Protein AF-0000000076752011 (afdb_homodimer)

InterPro domains:
  IPR000683 Gfo/Idh/MocA-like oxidoreductase, N-terminal [PF01408] (5-122)
  IPR036291 NAD(P)-binding domain superfamily [SSF51735] (3-158)
  IPR051317 Gfo/Idh/MocA family oxidoreductases [PTHR43708] (3-335)
  IPR055170 GFO/IDH/MocA-like oxidoreductase domain [PF22725] (132-243)

Organism: NCBI:txid927661

Nearest PDB structures (foldseek):
  3gfg-assembly5_J  TM=9.304E-01  e=2.315E-35  Bacillus subtilis subsp. subtilis str. 168
  3f4l-assembly3_D  TM=8.894E-01  e=3.831E-30  Escherichia coli K-12
  3rc1-assembly1_A  TM=8.645E-01  e=1.590E-24  Actinomadura kijaniata
  3rc7-assembly1_A  TM=8.475E-01  e=2.032E-24  Actinomadura kijaniata
  7wzd-assembly1_A  TM=8.031E-01  e=4.961E-25  Comamonas testosteroni KF-1

Structure (mmCIF, N/CA/C/O backbone):
data_AF-0000000076752011-model_v1
#
loop_
_entity.id
_entity.type
_entity.pdbx_description
1 polymer 'Putative dehydrogenase'
#
loop_
_atom_site.group_PDB
_atom_site.id
_atom_site.type_symbol
_atom_site.label_atom_id
_atom_site.label_alt_id
_atom_site.label_comp_id
_atom_site.label_asym_id
_atom_site.label_entity_id
_atom_site.label_seq_id
_atom_site.pdbx_PDB_ins_code
_atom_site.Cartn_x
_atom_site.Cartn_y
_atom_site.Cartn_z
_atom_site.occupancy
_atom_site.B_iso_or_equiv
_atom_site.auth_seq_id
_atom_site.auth_comp_id
_atom_site.auth_asym_id
_atom_site.auth_atom_id
_atom_site.pdbx_PDB_model_num
ATOM 1 N N . MET A 1 1 ? 5.406 -35.562 -36.656 1 57.16 1 MET A N 1
ATOM 2 C CA . MET A 1 1 ? 4.691 -35.031 -35.5 1 57.16 1 MET A CA 1
ATOM 3 C C . MET A 1 1 ? 5.199 -35.656 -34.188 1 57.16 1 MET A C 1
ATOM 5 O O . MET A 1 1 ? 5.375 -36.875 -34.125 1 57.16 1 MET A O 1
ATOM 9 N N . THR A 1 2 ? 5.797 -34.781 -33.281 1 76.25 2 THR A N 1
ATOM 10 C CA . THR A 1 2 ? 6.418 -35.344 -32.062 1 76.25 2 THR A CA 1
ATOM 11 C C . THR A 1 2 ? 5.387 -36.062 -31.219 1 76.25 2 THR A C 1
ATOM 13 O O . THR A 1 2 ? 4.211 -35.688 -31.203 1 76.25 2 THR A O 1
ATOM 16 N N . THR A 1 3 ? 5.582 -37.375 -30.844 1 91.81 3 THR A N 1
ATOM 17 C CA . THR A 1 3 ? 4.719 -38.188 -30 1 91.81 3 THR A CA 1
ATOM 18 C C . THR A 1 3 ? 4.336 -37.406 -28.734 1 91.81 3 THR A C 1
ATOM 20 O O . THR A 1 3 ? 5.199 -36.875 -28.047 1 91.81 3 THR A O 1
ATOM 23 N N . PRO A 1 4 ? 3.062 -37.25 -28.516 1 97.19 4 PRO A N 1
ATOM 24 C CA . PRO A 1 4 ? 2.641 -36.5 -27.328 1 97.19 4 PRO A CA 1
ATOM 25 C C . PRO A 1 4 ? 3.092 -37.156 -26.031 1 97.19 4 PRO A C 1
ATOM 27 O O . PRO A 1 4 ? 3.232 -38.375 -25.969 1 97.19 4 PRO A O 1
ATOM 30 N N . VAL A 1 5 ? 3.379 -36.344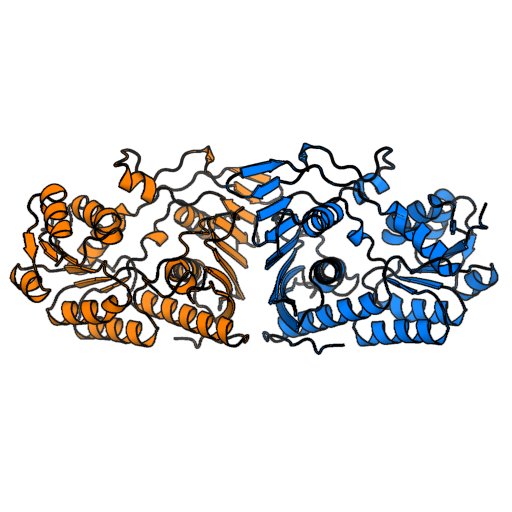 -25.062 1 98.38 5 VAL A N 1
ATOM 31 C CA . VAL A 1 5 ? 3.658 -36.844 -23.719 1 98.38 5 VAL A CA 1
ATOM 32 C C . VAL A 1 5 ? 2.369 -37.344 -23.078 1 98.38 5 VAL A C 1
ATOM 34 O O . VAL A 1 5 ? 1.353 -36.656 -23.078 1 98.38 5 VAL A O 1
ATOM 37 N N . ARG A 1 6 ? 2.352 -38.531 -22.578 1 98.38 6 ARG A N 1
ATOM 38 C CA . ARG A 1 6 ? 1.19 -39.125 -21.922 1 98.38 6 ARG A CA 1
ATOM 39 C C . ARG A 1 6 ? 1.041 -38.594 -20.5 1 98.38 6 ARG A C 1
ATOM 41 O O . ARG A 1 6 ? 1.885 -38.875 -19.641 1 98.38 6 ARG A O 1
ATOM 48 N N . PHE A 1 7 ? -0.099 -37.875 -20.297 1 98.56 7 PHE A N 1
ATOM 49 C CA . PHE A 1 7 ? -0.304 -37.156 -19.031 1 98.56 7 PHE A CA 1
ATOM 50 C C . PHE A 1 7 ? -1.393 -37.844 -18.203 1 98.56 7 PHE A C 1
ATOM 52 O O . PHE A 1 7 ? -2.387 -38.312 -18.75 1 98.56 7 PHE A O 1
ATOM 59 N N . GLY A 1 8 ? -1.179 -37.906 -16.891 1 98.62 8 GLY A N 1
ATOM 60 C CA . GLY A 1 8 ? -2.248 -38.094 -15.922 1 98.62 8 GLY A CA 1
ATOM 61 C C . GLY A 1 8 ? -2.604 -36.812 -15.164 1 98.62 8 GLY A C 1
ATOM 62 O O . GLY A 1 8 ? -1.762 -35.938 -14.992 1 98.62 8 GLY A O 1
ATOM 63 N N . LEU A 1 9 ? -3.852 -36.719 -14.734 1 98.62 9 LEU A N 1
ATOM 64 C CA . LEU A 1 9 ? -4.32 -35.625 -13.891 1 98.62 9 LEU A CA 1
ATOM 65 C C . LEU A 1 9 ? -4.793 -36.156 -12.539 1 98.62 9 LEU A C 1
ATOM 67 O O . LEU A 1 9 ? -5.625 -37.062 -12.477 1 98.62 9 LEU A O 1
ATOM 71 N N . VAL A 1 10 ? -4.137 -35.625 -11.516 1 98.25 10 VAL A N 1
ATOM 72 C CA . VAL A 1 10 ? -4.48 -36.031 -10.156 1 98.25 10 VAL A CA 1
ATOM 73 C C . VAL A 1 10 ? -5.402 -35 -9.516 1 98.25 10 VAL A C 1
ATOM 75 O O . VAL A 1 10 ? -4.965 -33.906 -9.164 1 98.25 10 VAL A O 1
ATOM 78 N N . GLY A 1 11 ? -6.609 -35.375 -9.25 1 96.25 11 GLY A N 1
ATOM 79 C CA . GLY A 1 11 ? -7.613 -34.438 -8.734 1 96.25 11 GLY A CA 1
ATOM 80 C C . GLY A 1 11 ? -8.477 -33.844 -9.828 1 96.25 11 GLY A C 1
ATOM 81 O O . GLY A 1 11 ? -7.969 -33.406 -10.852 1 96.25 11 GLY A O 1
ATOM 82 N N . TYR A 1 12 ? -9.812 -33.812 -9.633 1 96 12 TYR A N 1
ATOM 83 C CA . TYR A 1 12 ? -10.75 -33.25 -10.594 1 96 12 TYR A CA 1
ATOM 84 C C . TYR A 1 12 ? -11.758 -32.344 -9.914 1 96 12 TYR A C 1
ATOM 86 O O . TYR A 1 12 ? -12.953 -32.375 -10.219 1 96 12 TYR A O 1
ATOM 94 N N . GLY A 1 13 ? -11.227 -31.672 -8.906 1 91.44 13 GLY A N 1
ATOM 95 C CA . GLY A 1 13 ? -11.977 -30.531 -8.383 1 91.44 13 GLY A CA 1
ATOM 96 C C . GLY A 1 13 ? -11.945 -29.328 -9.289 1 91.44 13 GLY A C 1
ATOM 97 O O . GLY A 1 13 ? -11.82 -29.453 -10.508 1 91.44 13 GLY A O 1
ATOM 98 N N . PHE A 1 14 ? -12.141 -28.156 -8.719 1 88.31 14 PHE A N 1
ATOM 99 C CA . PHE A 1 14 ? -12.211 -26.922 -9.492 1 88.31 14 PHE A CA 1
ATOM 100 C C . PHE A 1 14 ? -10.953 -26.734 -10.328 1 88.31 14 PHE A C 1
ATOM 102 O O . PHE A 1 14 ? -11.031 -26.531 -11.547 1 88.31 14 PHE A O 1
ATOM 109 N N . GLY A 1 15 ? -9.789 -26.859 -9.711 1 91.19 15 GLY A N 1
ATOM 110 C CA . GLY A 1 15 ? -8.531 -26.672 -10.414 1 91.19 15 GLY A CA 1
ATOM 111 C C . GLY A 1 15 ? -8.305 -27.672 -11.523 1 91.19 15 GLY A C 1
ATOM 112 O O . GLY A 1 15 ? -7.961 -27.297 -12.648 1 91.19 15 GLY A O 1
ATOM 113 N N . GLY A 1 16 ? -8.484 -28.938 -11.172 1 94.06 16 GLY A N 1
ATOM 114 C CA . GLY A 1 16 ? -8.328 -29.984 -12.18 1 94.06 16 GLY A CA 1
ATOM 115 C C . GLY A 1 16 ? -9.242 -29.797 -13.375 1 94.06 16 GLY A C 1
ATOM 116 O O . GLY A 1 16 ? -8.812 -29.906 -14.523 1 94.06 16 GLY A O 1
ATOM 117 N N . ARG A 1 17 ? -10.477 -29.406 -13.102 1 92 17 ARG A N 1
ATOM 118 C CA . ARG A 1 17 ? -11.531 -29.359 -14.102 1 92 17 ARG A CA 1
ATOM 119 C C . ARG A 1 17 ? -11.359 -28.141 -15.016 1 92 17 ARG A C 1
ATOM 121 O O . ARG A 1 17 ? -11.547 -28.25 -16.234 1 92 17 ARG A O 1
ATOM 128 N N . TYR A 1 18 ? -10.898 -27.031 -14.398 1 89.5 18 TYR A N 1
ATOM 129 C CA . TYR A 1 18 ? -11.031 -25.797 -15.18 1 89.5 18 TYR A CA 1
ATOM 130 C C . TYR A 1 18 ? -9.656 -25.234 -15.523 1 89.5 18 TYR A C 1
ATOM 132 O O . TYR A 1 18 ? -9.508 -24.516 -16.516 1 89.5 18 TYR A O 1
ATOM 140 N N . PHE A 1 19 ? -8.648 -25.562 -14.773 1 91.81 19 PHE A N 1
ATOM 141 C CA . PHE A 1 19 ? -7.352 -24.953 -15.023 1 91.81 19 PHE A CA 1
ATOM 142 C C . PHE A 1 19 ? -6.402 -25.938 -15.695 1 91.81 19 PHE A C 1
ATOM 144 O O . PHE A 1 19 ? -5.52 -25.531 -16.453 1 91.81 19 PHE A O 1
ATOM 151 N N . HIS A 1 20 ? -6.602 -27.234 -15.422 1 96.06 20 HIS A N 1
ATOM 152 C CA . HIS A 1 20 ? -5.617 -28.188 -15.914 1 96.06 20 HIS A CA 1
ATOM 153 C C . HIS A 1 20 ? -6.168 -28.984 -17.094 1 96.06 20 HIS A C 1
ATOM 155 O O . HIS A 1 20 ? -5.594 -28.969 -18.188 1 96.06 20 HIS A O 1
ATOM 161 N N . ALA A 1 21 ? -7.324 -29.594 -16.984 1 95.12 21 ALA A N 1
ATOM 162 C CA . ALA A 1 21 ? -7.852 -30.516 -17.984 1 95.12 21 ALA A CA 1
ATOM 163 C C . ALA A 1 21 ? -8.031 -29.812 -19.344 1 95.12 21 ALA A C 1
ATOM 165 O O . ALA A 1 21 ? -7.547 -30.297 -20.359 1 95.12 21 ALA A O 1
ATOM 166 N N . PRO A 1 22 ? -8.617 -28.609 -19.359 1 92.5 22 PRO A N 1
ATOM 167 C CA . PRO A 1 22 ? -8.797 -27.969 -20.656 1 92.5 22 PRO A CA 1
ATOM 168 C C . PRO A 1 22 ? -7.477 -27.625 -21.344 1 92.5 22 PRO A C 1
ATOM 170 O O . PRO A 1 22 ? -7.348 -27.766 -22.562 1 92.5 22 PRO A O 1
ATOM 173 N N . LEU A 1 23 ? -6.527 -27.203 -20.578 1 95 23 LEU A N 1
ATOM 174 C CA . LEU A 1 23 ? -5.242 -26.797 -21.156 1 95 23 LEU A CA 1
ATOM 175 C C . LEU A 1 23 ? -4.441 -28.016 -21.594 1 95 23 LEU A C 1
ATOM 177 O O . LEU A 1 23 ? -3.758 -27.984 -22.609 1 95 23 LEU A O 1
ATOM 181 N N . LEU A 1 24 ? -4.523 -29.109 -20.859 1 95.69 24 LEU A N 1
ATOM 182 C CA . LEU A 1 24 ? -3.889 -30.359 -21.25 1 95.69 24 LEU A CA 1
ATOM 183 C C . LEU A 1 24 ? -4.488 -30.875 -22.562 1 95.69 24 LEU A C 1
ATOM 185 O O . LEU A 1 24 ? -3.758 -31.297 -23.453 1 95.69 24 LEU A O 1
ATOM 189 N N . ARG A 1 25 ? -5.754 -30.766 -22.688 1 93.56 25 ARG A N 1
ATOM 190 C CA . ARG A 1 25 ? -6.465 -31.312 -23.844 1 93.56 25 ARG A CA 1
ATOM 191 C C . ARG A 1 25 ? -6.254 -30.438 -25.078 1 93.56 25 ARG A C 1
ATOM 193 O O . ARG A 1 25 ? -6.266 -30.938 -26.203 1 93.56 25 ARG A O 1
ATOM 200 N N . ALA A 1 26 ? -5.988 -29.219 -24.844 1 91.56 26 ALA A N 1
ATOM 201 C CA . ALA A 1 26 ? -5.824 -28.297 -25.953 1 91.56 26 ALA A CA 1
ATOM 202 C C . ALA A 1 26 ? -4.406 -28.359 -26.516 1 91.56 26 ALA A C 1
ATOM 204 O O . ALA A 1 26 ? -4.145 -27.859 -27.625 1 91.56 26 ALA A O 1
ATOM 205 N N . ALA A 1 27 ? -3.473 -28.953 -25.812 1 94.56 27 ALA A N 1
ATOM 206 C CA . ALA A 1 27 ? -2.074 -29.031 -26.219 1 94.56 27 ALA A CA 1
ATOM 207 C C . ALA A 1 27 ? -1.805 -30.297 -27.031 1 94.56 27 ALA A C 1
ATOM 209 O O . ALA A 1 27 ? -1.826 -31.406 -26.484 1 94.56 27 ALA A O 1
ATOM 210 N N . PRO A 1 28 ? -1.451 -30.156 -28.297 1 95.75 28 PRO A N 1
ATOM 211 C CA . PRO A 1 28 ? -1.165 -31.359 -29.078 1 95.75 28 PRO A CA 1
ATOM 212 C C . PRO A 1 28 ? 0.049 -32.125 -28.562 1 95.75 28 PRO A C 1
ATOM 214 O O . PRO A 1 28 ? 0.197 -33.312 -28.844 1 95.75 28 PRO A O 1
ATOM 217 N N . GLU A 1 29 ? 0.885 -31.453 -27.812 1 97.06 29 GLU A N 1
ATOM 218 C CA . GLU A 1 29 ? 2.098 -32.062 -27.25 1 97.06 29 GLU A CA 1
ATOM 219 C C . GLU A 1 29 ? 1.775 -32.938 -26.062 1 97.06 29 GLU A C 1
ATOM 221 O O . GLU A 1 29 ? 2.645 -33.656 -25.562 1 97.06 29 GLU A O 1
ATOM 226 N N . CYS A 1 30 ? 0.456 -32.969 -25.672 1 97.44 30 CYS A N 1
ATOM 227 C CA . CYS A 1 30 ? 0.032 -33.719 -24.5 1 97.44 30 CYS A CA 1
ATOM 228 C C . CYS A 1 30 ? -1.136 -34.625 -24.828 1 97.44 30 CYS A C 1
ATOM 230 O O . CYS A 1 30 ? -1.953 -34.312 -25.688 1 97.44 30 CYS A O 1
ATOM 232 N N . GLU A 1 31 ? -1.159 -35.719 -24.203 1 97.25 31 GLU A N 1
ATOM 233 C CA . GLU A 1 31 ? -2.297 -36.625 -24.234 1 97.25 31 GLU A CA 1
ATOM 234 C C . GLU A 1 31 ? -2.783 -36.938 -22.828 1 97.25 31 GLU A C 1
ATOM 236 O O . GLU A 1 31 ? -2.082 -37.594 -22.047 1 97.25 31 GLU A O 1
ATOM 241 N N . LEU A 1 32 ? -3.943 -36.406 -22.484 1 97.75 32 LEU A N 1
ATOM 242 C CA . LEU A 1 32 ? -4.52 -36.75 -21.188 1 97.75 32 LEU A CA 1
ATOM 243 C C . LEU A 1 32 ? -5.098 -38.156 -21.188 1 97.75 32 LEU A C 1
ATOM 245 O O . LEU A 1 32 ? -6.184 -38.375 -21.734 1 97.75 32 LEU A O 1
ATOM 249 N N . VAL A 1 33 ? -4.391 -39.062 -20.5 1 97 33 VAL A N 1
ATOM 250 C CA . VAL A 1 33 ? -4.676 -40.5 -20.594 1 97 33 VAL A CA 1
ATOM 251 C C . VAL A 1 33 ? -5.664 -40.875 -19.5 1 97 33 VAL A C 1
ATOM 253 O O . VAL A 1 33 ? -6.527 -41.75 -19.719 1 97 33 VAL A O 1
ATOM 256 N N . ALA A 1 34 ? -5.473 -40.312 -18.375 1 97.62 34 ALA A N 1
ATOM 257 C CA . ALA A 1 34 ? -6.273 -40.75 -17.234 1 97.62 34 ALA A CA 1
ATOM 258 C C . ALA A 1 34 ? -6.348 -39.688 -16.156 1 97.62 34 ALA A C 1
ATOM 260 O O . ALA A 1 34 ? -5.488 -38.781 -16.094 1 97.62 34 ALA A O 1
ATOM 261 N N . VAL A 1 35 ? -7.445 -39.781 -15.391 1 98.19 35 VAL A N 1
ATOM 262 C CA . VAL A 1 35 ? -7.656 -38.906 -14.25 1 98.19 35 VAL A CA 1
ATOM 263 C C . VAL A 1 35 ? -7.77 -39.719 -12.969 1 98.19 35 VAL A C 1
ATOM 265 O O . VAL A 1 35 ? -8.508 -40.719 -12.93 1 98.19 35 VAL A O 1
ATOM 268 N N . LEU A 1 36 ? -6.93 -39.344 -12.047 1 97.94 36 LEU A N 1
ATOM 269 C CA . LEU A 1 36 ? -7.031 -39.969 -10.719 1 97.94 36 LEU A CA 1
ATOM 270 C C . LEU A 1 36 ? -8.023 -39.188 -9.852 1 97.94 36 LEU A C 1
ATOM 272 O O . LEU A 1 36 ? -7.777 -38.031 -9.492 1 97.94 36 LEU A O 1
ATOM 276 N N . THR A 1 37 ? -9.109 -39.75 -9.523 1 94.75 37 THR A N 1
ATOM 277 C CA . THR A 1 37 ? -10.117 -39.188 -8.617 1 94.75 37 THR A CA 1
ATOM 278 C C . THR A 1 37 ? -10.859 -40.344 -7.902 1 94.75 37 THR A C 1
ATOM 280 O O . THR A 1 37 ? -11.102 -41.375 -8.484 1 94.75 37 THR A O 1
ATOM 283 N N . SER A 1 38 ? -11.109 -40.125 -6.668 1 85.38 38 SER A N 1
ATOM 284 C CA . SER A 1 38 ? -11.719 -41.188 -5.891 1 85.38 38 SER A CA 1
ATOM 285 C C . SER A 1 38 ? -13.227 -41 -5.742 1 85.38 38 SER A C 1
ATOM 287 O O . SER A 1 38 ? -13.961 -41.938 -5.453 1 85.38 38 SER A O 1
ATOM 289 N N . ALA A 1 39 ? -13.719 -39.812 -5.93 1 88.69 39 ALA A N 1
ATOM 290 C CA . ALA A 1 39 ? -15.133 -39.5 -5.715 1 88.69 39 ALA A CA 1
ATOM 291 C C . ALA A 1 39 ? -15.977 -39.938 -6.91 1 88.69 39 ALA A C 1
ATOM 293 O O . ALA A 1 39 ? -15.672 -39.594 -8.055 1 88.69 39 ALA A O 1
ATOM 294 N N . PRO A 1 40 ? -17.062 -40.688 -6.59 1 90.5 40 PRO A N 1
ATOM 295 C CA . PRO A 1 40 ? -17.922 -41.156 -7.695 1 90.5 40 PRO A CA 1
ATOM 296 C C . PRO A 1 40 ? -18.453 -40 -8.531 1 90.5 40 PRO A C 1
ATOM 298 O O . PRO A 1 40 ? -18.531 -40.094 -9.758 1 90.5 40 PRO A O 1
ATOM 301 N N . GLU A 1 41 ? -18.844 -39 -7.863 1 92.5 41 GLU A N 1
ATOM 302 C CA . GLU A 1 41 ? -19.375 -37.844 -8.578 1 92.5 41 GLU A CA 1
ATOM 303 C C . GLU A 1 41 ? -18.328 -37.281 -9.531 1 92.5 41 GLU A C 1
ATOM 305 O O . GLU A 1 41 ? -18.672 -36.844 -10.633 1 92.5 41 GLU A O 1
ATOM 310 N N . ARG A 1 42 ? -17.109 -37.281 -9.109 1 92.25 42 ARG A N 1
ATOM 311 C CA . ARG A 1 42 ? -16.047 -36.75 -9.945 1 92.25 42 ARG A CA 1
ATOM 312 C C . ARG A 1 42 ? -15.734 -37.688 -11.102 1 92.25 42 ARG A C 1
ATOM 314 O O . ARG A 1 42 ? -15.391 -37.25 -12.203 1 92.25 42 ARG A O 1
ATOM 321 N N . ARG A 1 43 ? -15.867 -38.938 -10.891 1 91.69 43 ARG A N 1
ATOM 322 C CA . ARG A 1 43 ? -15.664 -39.906 -11.953 1 91.69 43 ARG A CA 1
ATOM 323 C C . ARG A 1 43 ? -16.672 -39.719 -13.078 1 91.69 43 ARG A C 1
ATOM 325 O O . ARG A 1 43 ? -16.312 -39.75 -14.258 1 91.69 43 ARG A O 1
ATOM 332 N N . ALA A 1 44 ? -17.875 -39.5 -12.656 1 92.5 44 ALA A N 1
ATOM 333 C CA . ALA A 1 44 ? -18.922 -39.25 -13.648 1 92.5 44 ALA A CA 1
ATOM 334 C C . ALA A 1 44 ? -18.641 -38 -14.453 1 92.5 44 ALA A C 1
ATOM 336 O O . ALA A 1 44 ? -18.891 -37.938 -15.656 1 92.5 44 ALA A O 1
ATOM 337 N N . LEU A 1 45 ? -18.172 -37 -13.773 1 93.44 45 LEU A N 1
ATOM 338 C CA . LEU A 1 45 ? -17.828 -35.75 -14.438 1 93.44 45 LEU A CA 1
ATOM 339 C C . LEU A 1 45 ? -16.719 -35.969 -15.469 1 93.44 45 LEU A C 1
ATOM 341 O O . LEU A 1 45 ? -16.781 -35.406 -16.578 1 93.44 45 LEU A O 1
ATOM 345 N N . VAL A 1 46 ? -15.719 -36.719 -15.094 1 94.5 46 VAL A N 1
ATOM 346 C CA . VAL A 1 46 ? -14.609 -37 -15.992 1 94.5 46 VAL A CA 1
ATOM 347 C C . VAL A 1 46 ? -15.117 -37.719 -17.234 1 94.5 46 VAL A C 1
ATOM 349 O O . VAL A 1 46 ? -14.75 -37.344 -18.359 1 94.5 46 VAL A O 1
ATOM 352 N N . GLU A 1 47 ? -15.961 -38.688 -17.062 1 92.56 47 GLU A N 1
ATOM 353 C CA . GLU A 1 47 ? -16.516 -39.438 -18.172 1 92.56 47 GLU A CA 1
ATOM 354 C C . GLU A 1 47 ? -17.25 -38.5 -19.156 1 92.56 47 GLU A C 1
ATOM 356 O O . GLU A 1 47 ? -17.172 -38.719 -20.375 1 92.56 47 GLU A O 1
ATOM 361 N N . ARG A 1 48 ? -17.844 -37.594 -18.625 1 92.81 48 ARG A N 1
ATOM 362 C CA . ARG A 1 48 ? -18.641 -36.688 -19.438 1 92.81 48 ARG A CA 1
ATOM 363 C C . ARG A 1 48 ? -17.766 -35.625 -20.109 1 92.81 48 ARG A C 1
ATOM 365 O O . ARG A 1 48 ? -17.969 -35.312 -21.281 1 92.81 48 ARG A O 1
ATOM 372 N N . GLU A 1 49 ? -16.812 -35.094 -19.422 1 91.62 49 GLU A N 1
ATOM 373 C CA . GLU A 1 49 ? -16.109 -33.875 -19.844 1 91.62 49 GLU A CA 1
ATOM 374 C C . GLU A 1 49 ? -14.805 -34.219 -20.562 1 91.62 49 GLU A C 1
ATOM 376 O O . GLU A 1 49 ? -14.25 -33.406 -21.297 1 91.62 49 GLU A O 1
ATOM 381 N N . VAL A 1 50 ? -14.25 -35.375 -20.266 1 92.38 50 VAL A N 1
ATOM 382 C CA . VAL A 1 50 ? -12.992 -35.812 -20.859 1 92.38 50 VAL A CA 1
ATOM 383 C C . VAL A 1 50 ? -13.156 -37.188 -21.5 1 92.38 50 VAL A C 1
ATOM 385 O O . VAL A 1 50 ? -12.555 -38.156 -21.062 1 92.38 50 VAL A O 1
ATOM 388 N N . PRO A 1 51 ? -13.828 -37.125 -22.609 1 88 51 PRO A N 1
ATOM 389 C CA . PRO A 1 51 ? -14.047 -38.406 -23.25 1 88 51 PRO A CA 1
ATOM 390 C C . PRO A 1 51 ? -12.742 -39.094 -23.656 1 88 51 PRO A C 1
ATOM 392 O O . PRO A 1 51 ? -11.828 -38.438 -24.156 1 88 51 PRO A O 1
ATOM 395 N N . GLY A 1 52 ? -12.609 -40.406 -23.281 1 87.75 52 GLY A N 1
ATOM 396 C CA . GLY A 1 52 ? -11.43 -41.188 -23.656 1 87.75 52 GLY A CA 1
ATOM 397 C C . GLY A 1 52 ? -10.438 -41.344 -22.516 1 87.75 52 GLY A C 1
ATOM 398 O O . GLY A 1 52 ? -9.57 -42.219 -22.562 1 87.75 52 GLY A O 1
ATOM 399 N N . ALA A 1 53 ? -10.578 -40.469 -21.562 1 91.06 53 ALA A N 1
ATOM 400 C CA . ALA A 1 53 ? -9.68 -40.562 -20.422 1 91.06 53 ALA A CA 1
ATOM 401 C C . ALA A 1 53 ? -10.211 -41.594 -19.422 1 91.06 53 ALA A C 1
ATOM 403 O O . ALA A 1 53 ? -11.406 -41.625 -19.125 1 91.06 53 ALA A O 1
ATOM 404 N N . ALA A 1 54 ? -9.336 -42.438 -18.969 1 94.19 54 ALA A N 1
ATOM 405 C CA . ALA A 1 54 ? -9.703 -43.406 -17.922 1 94.19 54 ALA A CA 1
ATOM 406 C C . ALA A 1 54 ? -9.742 -42.75 -16.562 1 94.19 54 ALA A C 1
ATOM 408 O O . ALA A 1 54 ? -9.156 -41.656 -16.359 1 94.19 54 ALA A O 1
ATOM 409 N N . THR A 1 55 ? -10.516 -43.281 -15.672 1 96.44 55 THR A N 1
ATOM 410 C CA . THR A 1 55 ? -10.43 -42.906 -14.266 1 96.44 55 THR A CA 1
ATOM 411 C C . THR A 1 55 ? -9.711 -44 -13.469 1 96.44 55 THR A C 1
ATOM 413 O O . THR A 1 55 ? -9.914 -45.188 -13.695 1 96.44 55 THR A O 1
ATOM 416 N N . VAL A 1 56 ? -8.773 -43.562 -12.68 1 97 56 VAL A N 1
ATOM 417 C CA . VAL A 1 56 ? -7.992 -44.531 -11.906 1 97 56 VAL A CA 1
ATOM 418 C C . VAL A 1 56 ? -8.047 -44.156 -10.422 1 97 56 VAL A C 1
ATOM 420 O O . VAL A 1 56 ? -8.539 -43.094 -10.062 1 97 56 VAL A O 1
ATOM 423 N N . ALA A 1 57 ? -7.441 -45.062 -9.57 1 95.38 57 ALA A N 1
ATOM 424 C CA . ALA A 1 57 ? -7.605 -44.875 -8.125 1 95.38 57 ALA A CA 1
ATOM 425 C C . ALA A 1 57 ? -6.266 -44.625 -7.449 1 95.38 57 ALA A C 1
ATOM 427 O O . ALA A 1 57 ? -6.215 -44.312 -6.262 1 95.38 57 ALA A O 1
ATOM 428 N N . SER A 1 58 ? -5.199 -44.75 -8.219 1 97.12 58 SER A N 1
ATOM 429 C CA . SER A 1 58 ? -3.895 -44.562 -7.586 1 97.12 58 SER A CA 1
ATOM 430 C C . SER A 1 58 ? -2.857 -44.062 -8.602 1 97.12 58 SER A C 1
ATOM 432 O O . SER A 1 58 ? -3.045 -44.219 -9.805 1 97.12 58 SER A O 1
ATOM 434 N N . LEU A 1 59 ? -1.777 -43.531 -8.078 1 98.5 59 LEU A N 1
ATOM 435 C CA . LEU A 1 59 ? -0.649 -43.125 -8.914 1 98.5 59 LEU A CA 1
ATOM 436 C C . LEU A 1 59 ? 0.008 -44.344 -9.555 1 98.5 59 LEU A C 1
ATOM 438 O O . LEU A 1 59 ? 0.479 -44.25 -10.695 1 98.5 59 LEU A O 1
ATOM 442 N N . ALA A 1 60 ? 0.026 -45.438 -8.852 1 98.19 60 ALA A N 1
ATOM 443 C CA . ALA A 1 60 ? 0.582 -46.656 -9.398 1 98.19 60 ALA A CA 1
ATOM 444 C C . ALA A 1 60 ? -0.175 -47.094 -10.648 1 98.19 60 ALA A C 1
ATOM 446 O O . ALA A 1 60 ? 0.428 -47.562 -11.617 1 98.19 60 ALA A O 1
ATOM 447 N N . GLU A 1 61 ? -1.476 -46.969 -10.578 1 97.94 61 GLU A N 1
ATOM 448 C CA . GLU A 1 61 ? -2.285 -47.281 -11.742 1 97.94 61 GLU A CA 1
ATOM 449 C C . GLU A 1 61 ? -1.965 -46.375 -12.914 1 97.94 61 GLU A C 1
ATOM 451 O O . GLU A 1 61 ? -1.957 -46.812 -14.07 1 97.94 61 GLU A O 1
ATOM 456 N N . LEU A 1 62 ? -1.726 -45.062 -12.648 1 97.94 62 LEU A N 1
ATOM 457 C CA . LEU A 1 62 ? -1.318 -44.156 -13.695 1 97.94 62 LEU A CA 1
ATOM 458 C C . LEU A 1 62 ? -0.007 -44.594 -14.336 1 97.94 62 LEU A C 1
ATOM 460 O O . LEU A 1 62 ? 0.112 -44.594 -15.562 1 97.94 62 LEU A O 1
ATOM 464 N N . ALA A 1 63 ? 0.942 -44.875 -13.484 1 98.06 63 ALA A N 1
ATOM 465 C CA . ALA A 1 63 ? 2.232 -45.344 -13.984 1 98.06 63 ALA A CA 1
ATOM 466 C C . ALA A 1 63 ? 2.066 -46.594 -14.836 1 98.06 63 ALA A C 1
ATOM 468 O O . ALA A 1 63 ? 2.719 -46.75 -15.875 1 98.06 63 ALA A O 1
ATOM 469 N N . GLY A 1 64 ? 1.175 -47.469 -14.414 1 97.81 64 GLY A N 1
ATOM 470 C CA . GLY A 1 64 ? 0.909 -48.719 -15.133 1 97.81 64 GLY A CA 1
ATOM 471 C C . GLY A 1 64 ? 0.319 -48.5 -16.516 1 97.81 64 GLY A C 1
ATOM 472 O O . GLY A 1 64 ? 0.466 -49.344 -17.391 1 97.81 64 GLY A O 1
ATOM 473 N N . LEU A 1 65 ? -0.296 -47.375 -16.703 1 97.75 65 LEU A N 1
ATOM 474 C CA . LEU A 1 65 ? -0.90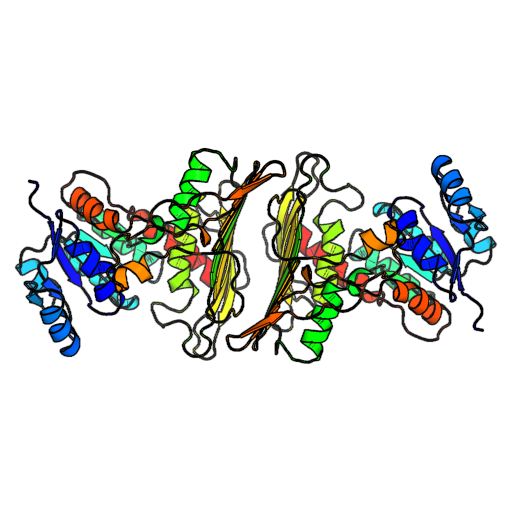7 -47.031 -17.969 1 97.75 65 LEU A CA 1
ATOM 475 C C . LEU A 1 65 ? 0.112 -46.375 -18.906 1 97.75 65 LEU A C 1
ATOM 477 O O . LEU A 1 65 ? -0.231 -45.969 -20.016 1 97.75 65 LEU A O 1
ATOM 481 N N . GLY A 1 66 ? 1.354 -46.25 -18.422 1 97.75 66 GLY A N 1
ATOM 482 C CA . GLY A 1 66 ? 2.41 -45.688 -19.234 1 97.75 66 GLY A CA 1
ATOM 483 C C . GLY A 1 66 ? 2.43 -44.156 -19.203 1 97.75 66 GLY A C 1
ATOM 484 O O . GLY A 1 66 ? 3 -43.5 -20.078 1 97.75 66 GLY A O 1
ATOM 485 N N . VAL A 1 67 ? 1.779 -43.594 -18.25 1 98.31 67 VAL A N 1
ATOM 486 C CA . VAL A 1 67 ? 1.805 -42.156 -18.062 1 98.31 67 VAL A CA 1
ATOM 487 C C . VAL A 1 67 ? 3.232 -41.688 -17.781 1 98.31 67 VAL A C 1
ATOM 489 O O . VAL A 1 67 ? 3.943 -42.312 -16.984 1 98.31 67 VAL A O 1
ATOM 492 N N . GLU A 1 68 ? 3.605 -40.594 -18.422 1 98.62 68 GLU A N 1
ATOM 493 C CA . GLU A 1 68 ? 4.973 -40.094 -18.328 1 98.62 68 GLU A CA 1
ATOM 494 C C . GLU A 1 68 ? 5.047 -38.875 -17.406 1 98.62 68 GLU A C 1
ATOM 496 O O . GLU A 1 68 ? 6.117 -38.562 -16.875 1 98.62 68 GLU A O 1
ATOM 501 N N . ALA A 1 69 ? 3.939 -38.188 -17.266 1 98.88 69 ALA A N 1
ATOM 502 C CA . ALA A 1 69 ? 3.863 -36.969 -16.453 1 98.88 69 ALA A CA 1
ATOM 503 C C . ALA A 1 69 ? 2.486 -36.844 -15.805 1 98.88 69 ALA A C 1
ATOM 505 O O . ALA A 1 69 ? 1.487 -37.312 -16.359 1 98.88 69 ALA A O 1
ATOM 506 N N . VAL A 1 70 ? 2.479 -36.188 -14.633 1 98.88 70 VAL A N 1
ATOM 507 C CA . VAL A 1 70 ? 1.196 -35.969 -13.969 1 98.88 70 VAL A CA 1
ATOM 508 C C . VAL A 1 70 ? 1.069 -34.5 -13.578 1 98.88 70 VAL A C 1
ATOM 510 O O . VAL A 1 70 ? 2.064 -33.844 -13.25 1 98.88 70 VAL A O 1
ATOM 513 N N . ALA A 1 71 ? -0.129 -33.969 -13.648 1 98.81 71 ALA A N 1
ATOM 514 C CA . ALA A 1 71 ? -0.508 -32.719 -13.016 1 98.81 71 ALA A CA 1
ATOM 515 C C . ALA A 1 71 ? -1.274 -32.969 -11.719 1 98.81 71 ALA A C 1
ATOM 517 O O . ALA A 1 71 ? -2.283 -33.656 -11.711 1 98.81 71 ALA A O 1
ATOM 518 N N . ILE A 1 72 ? -0.753 -32.406 -10.688 1 98.56 72 ILE A N 1
ATOM 519 C CA . ILE A 1 72 ? -1.363 -32.594 -9.383 1 98.56 72 ILE A CA 1
ATOM 520 C C . ILE A 1 72 ? -2.18 -31.359 -9 1 98.56 72 ILE A C 1
ATOM 522 O O . ILE A 1 72 ? -1.623 -30.281 -8.781 1 98.56 72 ILE A O 1
ATOM 526 N N . SER A 1 73 ? -3.488 -31.484 -8.938 1 96.44 73 SER A N 1
ATOM 527 C CA . SER A 1 73 ? -4.445 -30.453 -8.562 1 96.44 73 SER A CA 1
ATOM 528 C C . SER A 1 73 ? -5.367 -30.922 -7.445 1 96.44 73 SER A C 1
ATOM 530 O O . SER A 1 73 ? -6.574 -31.078 -7.652 1 96.44 73 SER A O 1
ATOM 532 N N . THR A 1 74 ? -4.801 -31.203 -6.27 1 94.62 74 THR A N 1
ATOM 533 C CA . THR A 1 74 ? -5.453 -31.672 -5.047 1 94.62 74 THR A CA 1
ATOM 534 C C . THR A 1 74 ? -5.27 -30.656 -3.92 1 94.62 74 THR A C 1
ATOM 536 O O . THR A 1 74 ? -4.66 -29.609 -4.117 1 94.62 74 THR A O 1
ATOM 539 N N . PRO A 1 75 ? -5.883 -30.891 -2.809 1 91.06 75 PRO A N 1
ATOM 540 C CA . PRO A 1 75 ? -5.645 -29.984 -1.69 1 91.06 75 PRO A CA 1
ATOM 541 C C . PRO A 1 75 ? -4.168 -29.859 -1.327 1 91.06 75 PRO A C 1
ATOM 543 O O . PRO A 1 75 ? -3.418 -30.828 -1.442 1 91.06 75 PRO A O 1
ATOM 546 N N . ALA A 1 76 ? -3.85 -28.766 -0.805 1 91.75 76 ALA A N 1
ATOM 547 C CA . ALA A 1 76 ? -2.457 -28.359 -0.646 1 91.75 76 ALA A CA 1
ATOM 548 C C . ALA A 1 76 ? -1.704 -29.312 0.271 1 91.75 76 ALA A C 1
ATOM 550 O O . ALA A 1 76 ? -0.52 -29.594 0.059 1 91.75 76 ALA A O 1
ATOM 551 N N . ASP A 1 77 ? -2.352 -29.797 1.234 1 92.44 77 ASP A N 1
ATOM 552 C CA . ASP A 1 77 ? -1.671 -30.609 2.229 1 92.44 77 ASP A CA 1
ATOM 553 C C . ASP A 1 77 ? -1.313 -31.984 1.654 1 92.44 77 ASP A C 1
ATOM 555 O O . ASP A 1 77 ? -0.581 -32.75 2.279 1 92.44 77 ASP A O 1
ATOM 559 N N . THR A 1 78 ? -1.731 -32.281 0.434 1 95.38 78 THR A N 1
ATOM 560 C CA . THR A 1 78 ? -1.426 -33.562 -0.21 1 95.38 78 THR A CA 1
ATOM 561 C C . THR A 1 78 ? -0.319 -33.375 -1.247 1 95.38 78 THR A C 1
ATOM 563 O O . THR A 1 78 ? 0.231 -34.375 -1.743 1 95.38 78 THR A O 1
ATOM 566 N N . HIS A 1 79 ? 0.077 -32.188 -1.598 1 97.25 79 HIS A N 1
ATOM 567 C CA . HIS A 1 79 ? 0.937 -31.891 -2.734 1 97.25 79 HIS A CA 1
ATOM 568 C C . HIS A 1 79 ? 2.283 -32.594 -2.617 1 97.25 79 HIS A C 1
ATOM 570 O O . HIS A 1 79 ? 2.686 -33.344 -3.525 1 97.25 79 HIS A O 1
ATOM 576 N N . SER A 1 80 ? 2.908 -32.406 -1.484 1 98.12 80 SER A N 1
ATOM 577 C CA . SER A 1 80 ? 4.27 -32.906 -1.343 1 98.12 80 SER A CA 1
ATOM 578 C C . SER A 1 80 ? 4.297 -34.438 -1.419 1 98.12 80 SER A C 1
ATOM 580 O O . SER A 1 80 ? 5.09 -35 -2.168 1 98.12 80 SER A O 1
ATOM 582 N N . ALA A 1 81 ? 3.395 -35.062 -0.67 1 98.38 81 ALA A N 1
ATOM 583 C CA . ALA A 1 81 ? 3.354 -36.531 -0.661 1 98.38 81 ALA A CA 1
ATOM 584 C C . ALA A 1 81 ? 3.064 -37.062 -2.055 1 98.38 81 ALA A C 1
ATOM 586 O O . ALA A 1 81 ? 3.73 -38 -2.512 1 98.38 81 ALA A O 1
ATOM 587 N N . LEU A 1 82 ? 2.139 -36.5 -2.756 1 98.69 82 LEU A N 1
ATOM 588 C CA . LEU A 1 82 ? 1.757 -36.938 -4.086 1 98.69 82 LEU A CA 1
ATOM 589 C C . LEU A 1 82 ? 2.871 -36.688 -5.094 1 98.69 82 LEU A C 1
ATOM 591 O O . LEU A 1 82 ? 3.131 -37.5 -5.973 1 98.69 82 LEU A O 1
ATOM 595 N N . THR A 1 83 ? 3.467 -35.5 -4.992 1 98.88 83 THR A N 1
ATOM 596 C CA . THR A 1 83 ? 4.582 -35.156 -5.871 1 98.88 83 THR A CA 1
ATOM 597 C C . THR A 1 83 ? 5.711 -36.156 -5.727 1 98.88 83 THR A C 1
ATOM 599 O O . THR A 1 83 ? 6.191 -36.719 -6.723 1 98.88 83 THR A O 1
ATOM 602 N N . GLU A 1 84 ? 6.059 -36.469 -4.508 1 98.81 84 GLU A N 1
ATOM 603 C CA . GLU A 1 84 ? 7.18 -37.344 -4.254 1 98.81 84 GLU A CA 1
ATOM 604 C C . GLU A 1 84 ? 6.848 -38.781 -4.668 1 98.81 84 GLU A C 1
ATOM 606 O O . GLU A 1 84 ? 7.699 -39.5 -5.203 1 98.81 84 GLU A O 1
ATOM 611 N N . GLU A 1 85 ? 5.637 -39.188 -4.387 1 98.88 85 GLU A N 1
ATOM 612 C CA . GLU A 1 85 ? 5.203 -40.5 -4.832 1 98.88 85 GLU A CA 1
ATOM 613 C C . GLU A 1 85 ? 5.266 -40.625 -6.352 1 98.88 85 GLU A C 1
ATOM 615 O O . GLU A 1 85 ? 5.77 -41.625 -6.883 1 98.88 85 GLU A O 1
ATOM 620 N N . ALA A 1 86 ? 4.777 -39.625 -7.062 1 98.94 86 ALA A N 1
ATOM 621 C CA . ALA A 1 86 ? 4.789 -39.656 -8.523 1 98.94 86 ALA A CA 1
ATOM 622 C C . ALA A 1 86 ? 6.219 -39.688 -9.062 1 98.94 86 ALA A C 1
ATOM 624 O O . ALA A 1 86 ? 6.516 -40.469 -9.984 1 98.94 86 ALA A O 1
ATOM 625 N N . LEU A 1 87 ? 7.062 -38.906 -8.484 1 98.88 87 LEU A N 1
ATOM 626 C CA . LEU A 1 87 ? 8.469 -38.906 -8.867 1 98.88 87 LEU A CA 1
ATOM 627 C C . LEU A 1 87 ? 9.078 -40.312 -8.641 1 98.88 87 LEU A C 1
ATOM 629 O O . LEU A 1 87 ? 9.805 -40.812 -9.5 1 98.88 87 LEU A O 1
ATOM 633 N N . GLY A 1 88 ? 8.758 -40.875 -7.551 1 98.75 88 GLY A N 1
ATOM 634 C CA . GLY A 1 88 ? 9.25 -42.219 -7.238 1 98.75 88 GLY A CA 1
ATOM 635 C C . GLY A 1 88 ? 8.82 -43.281 -8.25 1 98.75 88 GLY A C 1
ATOM 636 O O . GLY A 1 88 ? 9.5 -44.281 -8.422 1 98.75 88 GLY A O 1
ATOM 637 N N . LEU A 1 89 ? 7.734 -43.031 -8.875 1 98.81 89 LEU A N 1
ATOM 638 C CA . LEU A 1 89 ? 7.195 -43.969 -9.875 1 98.81 89 LEU A CA 1
ATOM 639 C C . LEU A 1 89 ? 7.73 -43.625 -11.266 1 98.81 89 LEU A C 1
ATOM 641 O O . LEU A 1 89 ? 7.328 -44.25 -12.25 1 98.81 89 LEU A O 1
ATOM 645 N N . GLY A 1 90 ? 8.609 -42.594 -11.328 1 98.69 90 GLY A N 1
ATOM 646 C CA . GLY A 1 90 ? 9.32 -42.281 -12.555 1 98.69 90 GLY A CA 1
ATOM 647 C C . GLY A 1 90 ? 8.594 -41.281 -13.422 1 98.69 90 GLY A C 1
ATOM 648 O O . GLY A 1 90 ? 8.93 -41.094 -14.594 1 98.69 90 GLY A O 1
ATOM 649 N N . MET A 1 91 ? 7.598 -40.625 -12.898 1 98.88 91 MET A N 1
ATOM 650 C CA . MET A 1 91 ? 6.809 -39.688 -13.68 1 98.88 91 MET A CA 1
ATOM 651 C C . MET A 1 91 ? 7.266 -38.25 -13.414 1 98.88 91 MET A C 1
ATOM 653 O O . MET A 1 91 ? 7.602 -37.906 -12.281 1 98.88 91 MET A O 1
ATOM 657 N N . ALA A 1 92 ? 7.297 -37.375 -14.461 1 98.88 92 ALA A N 1
ATOM 658 C CA . ALA A 1 92 ? 7.461 -35.938 -14.281 1 98.88 92 ALA A CA 1
ATOM 659 C C . ALA A 1 92 ? 6.23 -35.312 -13.617 1 98.88 92 ALA A C 1
ATOM 661 O O . ALA A 1 92 ? 5.148 -35.906 -13.633 1 98.88 92 ALA A O 1
ATOM 662 N N . VAL A 1 93 ? 6.441 -34.125 -13.016 1 98.94 93 VAL A N 1
ATOM 663 C CA . VAL A 1 93 ? 5.336 -33.656 -12.195 1 98.94 93 VAL A CA 1
ATOM 664 C C . VAL A 1 93 ? 5.137 -32.156 -12.422 1 98.94 93 VAL A C 1
ATOM 666 O O . VAL A 1 93 ? 6.102 -31.391 -12.43 1 98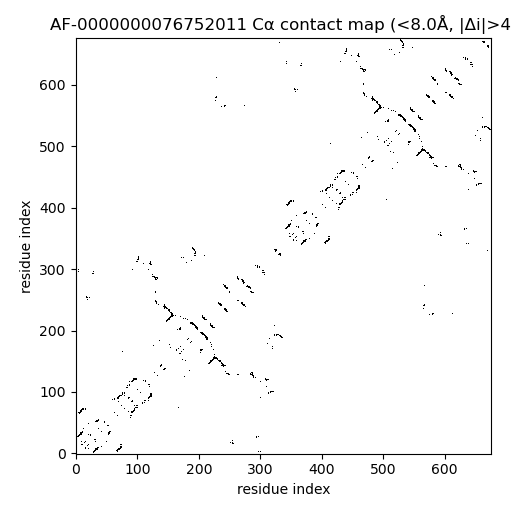.94 93 VAL A O 1
ATOM 669 N N . VAL A 1 94 ? 3.92 -31.734 -12.688 1 98.88 94 VAL A N 1
ATOM 670 C CA . VAL A 1 94 ? 3.414 -30.375 -12.453 1 98.88 94 VAL A CA 1
ATOM 671 C C . VAL A 1 94 ? 2.592 -30.344 -11.164 1 98.88 94 VAL A C 1
ATOM 673 O O . VAL A 1 94 ? 1.646 -31.125 -11.008 1 98.88 94 VAL A O 1
ATOM 676 N N . CYS A 1 95 ? 2.961 -29.531 -10.273 1 98.5 95 CYS A N 1
ATOM 677 C CA . CYS A 1 95 ? 2.221 -29.438 -9.023 1 98.5 95 CYS A CA 1
ATOM 678 C C . CYS A 1 95 ? 1.556 -28.078 -8.867 1 98.5 95 CYS A C 1
ATOM 680 O O . CYS A 1 95 ? 2.211 -27.047 -9.008 1 98.5 95 CYS A O 1
ATOM 682 N N . ASP A 1 96 ? 0.314 -28.047 -8.547 1 95.81 96 ASP A N 1
ATOM 683 C CA . ASP A 1 96 ? -0.477 -26.828 -8.383 1 95.81 96 ASP A CA 1
ATOM 684 C C . ASP A 1 96 ? -0.001 -26.016 -7.188 1 95.81 96 ASP A C 1
ATOM 686 O O . ASP A 1 96 ? 0.806 -26.5 -6.387 1 95.81 96 ASP A O 1
ATOM 690 N N . LYS A 1 97 ? -0.464 -24.781 -7.125 1 92.31 97 LYS A N 1
ATOM 691 C CA . LYS A 1 97 ? -0.146 -23.906 -6.004 1 92.31 97 LYS A CA 1
ATOM 692 C C . LYS A 1 97 ? -1.104 -24.125 -4.836 1 92.31 97 LYS A C 1
ATOM 694 O O . LYS A 1 97 ? -2.26 -24.5 -5.039 1 92.31 97 LYS A O 1
ATOM 699 N N . PRO A 1 98 ? -0.769 -23.875 -3.648 1 93.5 98 PRO A N 1
ATOM 700 C CA . PRO A 1 98 ? 0.651 -23.719 -3.324 1 93.5 98 PRO A CA 1
ATOM 701 C C . PRO A 1 98 ? 1.444 -25 -3.52 1 93.5 98 PRO A C 1
ATOM 703 O O . PRO A 1 98 ? 0.957 -26.094 -3.191 1 93.5 98 PRO A O 1
ATOM 706 N N . PHE A 1 99 ? 2.652 -24.906 -4.012 1 96.31 99 PHE A N 1
ATOM 707 C CA . PHE A 1 99 ? 3.484 -26.062 -4.359 1 96.31 99 PHE A CA 1
ATOM 708 C C . PHE A 1 99 ? 3.723 -26.938 -3.141 1 96.31 99 PHE A C 1
ATOM 710 O O . PHE A 1 99 ? 3.686 -28.172 -3.24 1 96.31 99 PHE A O 1
ATOM 717 N N . ALA A 1 100 ? 3.967 -26.344 -2.055 1 95.81 100 ALA A N 1
ATOM 718 C CA . ALA A 1 100 ? 4.164 -26.984 -0.751 1 95.81 100 ALA A CA 1
ATOM 719 C C . ALA A 1 100 ? 3.688 -26.062 0.376 1 95.81 100 ALA A C 1
ATOM 721 O O . ALA A 1 100 ? 3.422 -24.875 0.156 1 95.81 100 ALA A O 1
ATOM 722 N N . LEU A 1 101 ? 3.57 -26.625 1.557 1 94.44 101 LEU A N 1
ATOM 723 C CA . LEU A 1 101 ? 3.064 -25.844 2.678 1 94.44 101 LEU A CA 1
ATOM 724 C C . LEU A 1 101 ? 4.184 -25.031 3.32 1 94.44 101 LEU A C 1
ATOM 726 O O . LEU A 1 101 ? 3.92 -24.078 4.066 1 94.44 101 LEU A O 1
ATOM 730 N N . ASP A 1 102 ? 5.418 -25.438 3.062 1 95.62 102 ASP A N 1
ATOM 731 C CA . ASP A 1 102 ? 6.562 -24.688 3.576 1 95.62 102 ASP A CA 1
ATOM 732 C C . ASP A 1 102 ? 7.809 -24.938 2.73 1 95.62 102 ASP A C 1
ATOM 734 O O . ASP A 1 102 ? 7.789 -25.766 1.823 1 95.62 102 ASP A O 1
ATOM 738 N N . ALA A 1 103 ? 8.852 -24.234 3.074 1 97.44 103 ALA A N 1
ATOM 739 C CA . ALA A 1 103 ? 10.07 -24.266 2.268 1 97.44 103 ALA A CA 1
ATOM 740 C C . ALA A 1 103 ? 10.773 -25.609 2.381 1 97.44 103 ALA A C 1
ATOM 742 O O . ALA A 1 103 ? 11.367 -26.094 1.413 1 97.44 103 ALA A O 1
ATOM 743 N N . SER A 1 104 ? 10.742 -26.172 3.537 1 98.19 104 SER A N 1
ATOM 744 C CA . SER A 1 104 ? 11.391 -27.469 3.734 1 98.19 104 SER A CA 1
ATOM 745 C C . SER A 1 104 ? 10.758 -28.547 2.848 1 98.19 104 SER A C 1
ATOM 747 O O . SER A 1 104 ? 11.469 -29.312 2.191 1 98.19 104 SER A O 1
ATOM 749 N N . ALA A 1 105 ? 9.469 -28.562 2.811 1 97.94 105 ALA A N 1
ATOM 750 C CA . ALA A 1 105 ? 8.758 -29.516 1.97 1 97.94 105 ALA A CA 1
ATOM 751 C C . ALA A 1 105 ? 9.031 -29.266 0.491 1 97.94 105 ALA A C 1
ATOM 753 O O . ALA A 1 105 ? 9.227 -30.203 -0.283 1 97.94 105 ALA A O 1
ATOM 754 N N . ALA A 1 106 ? 9.016 -28.031 0.088 1 98.38 106 ALA A N 1
ATOM 755 C CA . ALA A 1 106 ? 9.336 -27.688 -1.296 1 98.38 106 ALA A CA 1
ATOM 756 C C . ALA A 1 106 ? 10.727 -28.188 -1.676 1 98.38 106 ALA A C 1
ATOM 758 O O . ALA A 1 106 ? 10.914 -28.797 -2.734 1 98.38 106 ALA A O 1
ATOM 759 N N . ARG A 1 107 ? 11.672 -27.938 -0.81 1 98.5 107 ARG A N 1
ATOM 760 C CA . ARG A 1 107 ? 13.055 -28.328 -1.052 1 98.5 107 ARG A CA 1
ATOM 761 C C . ARG A 1 107 ? 13.172 -29.844 -1.215 1 98.5 107 ARG A C 1
ATOM 763 O O . ARG A 1 107 ? 13.875 -30.312 -2.102 1 98.5 107 ARG A O 1
ATOM 770 N N . ALA A 1 108 ? 12.5 -30.531 -0.373 1 98.69 108 ALA A N 1
ATOM 771 C CA . ALA A 1 108 ? 12.555 -32 -0.421 1 98.69 108 ALA A CA 1
ATOM 772 C C . ALA A 1 108 ? 12.078 -32.531 -1.774 1 98.69 108 ALA A C 1
ATOM 774 O O . ALA A 1 108 ? 12.742 -33.344 -2.393 1 98.69 108 ALA A O 1
ATOM 775 N N . SER A 1 109 ? 10.969 -32.031 -2.246 1 98.81 109 SER A N 1
ATOM 776 C CA . SER A 1 109 ? 10.422 -32.469 -3.525 1 98.81 109 SER A CA 1
ATOM 777 C C . SER A 1 109 ? 11.336 -32.062 -4.68 1 98.81 109 SER A C 1
ATOM 779 O O . SER A 1 109 ? 11.562 -32.875 -5.594 1 98.81 109 SER A O 1
ATOM 781 N N . VAL A 1 110 ? 11.859 -30.859 -4.637 1 98.75 110 VAL A N 1
ATOM 782 C CA . VAL A 1 110 ? 12.711 -30.344 -5.707 1 98.75 110 VAL A CA 1
ATOM 783 C C . VAL A 1 110 ? 14 -31.156 -5.77 1 98.75 110 VAL A C 1
ATOM 785 O O . VAL A 1 110 ? 14.438 -31.547 -6.852 1 98.75 110 VAL A O 1
ATOM 788 N N . GLU A 1 111 ? 14.57 -31.406 -4.637 1 98.69 111 GLU A N 1
ATOM 789 C CA . GLU A 1 111 ? 15.812 -32.188 -4.578 1 98.69 111 GLU A CA 1
ATOM 790 C C . GLU A 1 111 ? 15.594 -33.625 -5.043 1 98.69 111 GLU A C 1
ATOM 792 O O . GLU A 1 111 ? 16.469 -34.188 -5.699 1 98.69 111 GLU A O 1
ATOM 797 N N . LEU A 1 112 ? 14.484 -34.188 -4.656 1 98.81 112 LEU A N 1
ATOM 798 C CA . LEU A 1 112 ? 14.164 -35.531 -5.105 1 98.81 112 LEU A CA 1
ATOM 799 C C . LEU A 1 112 ? 14.078 -35.594 -6.629 1 98.81 112 LEU A C 1
ATOM 801 O O . LEU A 1 112 ? 14.633 -36.5 -7.25 1 98.81 112 LEU A O 1
ATOM 805 N N . ALA A 1 113 ? 13.406 -34.656 -7.23 1 98.88 113 ALA A N 1
ATOM 806 C CA . ALA A 1 113 ? 13.289 -34.625 -8.688 1 98.88 113 ALA A CA 1
ATOM 807 C C . ALA A 1 113 ? 14.664 -34.531 -9.344 1 98.88 113 ALA A C 1
ATOM 809 O O . ALA A 1 113 ? 14.93 -35.25 -10.32 1 98.88 113 ALA A O 1
ATOM 810 N N . ALA A 1 114 ? 15.461 -33.656 -8.797 1 98.5 114 ALA A N 1
ATOM 811 C CA . ALA A 1 114 ? 16.812 -33.5 -9.32 1 98.5 114 ALA A CA 1
ATOM 812 C C . ALA A 1 114 ? 17.594 -34.812 -9.227 1 98.5 114 ALA A C 1
ATOM 814 O O . ALA A 1 114 ? 18.266 -35.219 -10.18 1 98.5 114 ALA A O 1
ATOM 815 N N . ARG A 1 115 ? 17.516 -35.469 -8.102 1 98.44 115 ARG A N 1
ATOM 816 C CA . ARG A 1 115 ? 18.219 -36.719 -7.879 1 98.44 115 ARG A CA 1
ATOM 817 C C . ARG A 1 115 ? 17.766 -37.812 -8.867 1 98.44 115 ARG A C 1
ATOM 819 O O . ARG A 1 115 ? 18.578 -38.594 -9.336 1 98.44 115 ARG A O 1
ATOM 826 N N . LEU A 1 116 ? 16.547 -37.844 -9.188 1 98.56 116 LEU A N 1
ATOM 827 C CA . LEU A 1 116 ? 15.984 -38.875 -10.055 1 98.56 116 LEU A CA 1
ATOM 828 C C . LEU A 1 116 ? 16.094 -38.469 -11.523 1 98.56 116 LEU A C 1
ATOM 830 O O . LEU A 1 116 ? 15.766 -39.25 -12.406 1 98.56 116 LEU A O 1
ATOM 834 N N . GLY A 1 117 ? 16.516 -37.188 -11.758 1 98.12 117 GLY A N 1
ATOM 835 C CA . GLY A 1 117 ? 16.625 -36.688 -13.117 1 98.12 117 GLY A CA 1
ATOM 836 C C . GLY A 1 117 ? 15.289 -36.5 -13.797 1 98.12 117 GLY A C 1
ATOM 837 O O . GLY A 1 117 ? 15.156 -36.75 -15 1 98.12 117 GLY A O 1
ATOM 838 N N . LEU A 1 118 ? 14.258 -36.219 -13.031 1 98.69 118 LEU A N 1
ATOM 839 C CA . LEU A 1 118 ? 12.906 -36.031 -13.562 1 98.69 118 LEU A CA 1
ATOM 840 C C . LEU A 1 118 ? 12.516 -34.562 -13.586 1 98.69 118 LEU A C 1
ATOM 842 O O . LEU A 1 118 ? 12.984 -33.781 -12.758 1 98.69 118 LEU A O 1
ATOM 846 N N . VAL A 1 119 ? 11.617 -34.156 -14.531 1 98.81 119 VAL A N 1
ATOM 847 C CA . VAL A 1 119 ? 11.156 -32.781 -14.68 1 98.81 119 VAL A CA 1
ATOM 848 C C . VAL A 1 119 ? 10.094 -32.5 -13.617 1 98.81 119 VAL A C 1
ATOM 850 O O . VAL A 1 119 ? 9.188 -33.281 -13.391 1 98.81 119 VAL A O 1
ATOM 853 N N . LEU A 1 120 ? 10.242 -31.422 -12.906 1 98.88 120 LEU A N 1
ATOM 854 C CA . LEU A 1 120 ? 9.305 -30.906 -11.922 1 98.88 120 LEU A CA 1
ATOM 855 C C . LEU A 1 120 ? 9.039 -29.422 -12.156 1 98.88 120 LEU A C 1
ATOM 857 O O . LEU A 1 120 ? 9.969 -28.656 -12.422 1 98.88 120 LEU A O 1
ATOM 861 N N . SER A 1 121 ? 7.773 -29.062 -12.109 1 98.88 121 SER A N 1
ATOM 862 C CA . SER A 1 121 ? 7.434 -27.656 -12.289 1 98.88 121 SER A CA 1
ATOM 863 C C . SER A 1 121 ? 6.262 -27.25 -11.391 1 98.88 121 SER A C 1
ATOM 865 O O . SER A 1 121 ? 5.223 -27.922 -11.391 1 98.88 121 SER A O 1
ATOM 867 N N . PRO A 1 122 ? 6.441 -26.203 -10.508 1 98.62 122 PRO A N 1
ATOM 868 C CA . PRO A 1 122 ? 5.234 -25.625 -9.906 1 98.62 122 PRO A CA 1
ATOM 869 C C . PRO A 1 122 ? 4.305 -25 -10.945 1 98.62 122 PRO A C 1
ATOM 871 O O . PRO A 1 122 ? 4.773 -24.438 -11.938 1 98.62 122 PRO A O 1
ATOM 874 N N . TYR A 1 123 ? 3.039 -25.094 -10.727 1 97.88 123 TYR A N 1
ATOM 875 C CA . TYR A 1 123 ? 2.066 -24.516 -11.648 1 97.88 123 TYR A CA 1
ATOM 876 C C . TYR A 1 123 ? 1.837 -23.047 -11.352 1 97.88 123 TYR A C 1
ATOM 878 O O . TYR A 1 123 ? 0.769 -22.656 -10.867 1 97.88 123 TYR A O 1
ATOM 886 N N . GLN A 1 124 ? 2.793 -22.219 -11.75 1 97.75 124 GLN A N 1
ATOM 887 C CA . GLN A 1 124 ? 2.666 -20.766 -11.672 1 97.75 124 GLN A CA 1
ATOM 888 C C . GLN A 1 124 ? 2.213 -20.188 -13 1 97.75 124 GLN A C 1
ATOM 890 O O . GLN A 1 124 ? 2.936 -19.391 -13.617 1 97.75 124 GLN A O 1
ATOM 895 N N . ASN A 1 125 ? 1.007 -20.531 -13.328 1 96.06 125 ASN A N 1
ATOM 896 C CA . ASN A 1 125 ? 0.419 -20.125 -14.602 1 96.06 125 ASN A CA 1
ATOM 897 C C . ASN A 1 125 ? 0.268 -18.609 -14.703 1 96.06 125 ASN A C 1
ATOM 899 O O . ASN A 1 125 ? 0.26 -18.062 -15.805 1 96.06 125 ASN A O 1
ATOM 903 N N . ARG A 1 126 ? 0.283 -17.938 -13.602 1 97.25 126 ARG A N 1
ATOM 904 C CA . ARG A 1 126 ? -0.021 -16.516 -13.617 1 97.25 126 ARG A CA 1
ATOM 905 C C . ARG A 1 126 ? 1.188 -15.695 -14.055 1 97.25 126 ARG A C 1
ATOM 907 O O . ARG A 1 126 ? 1.091 -14.477 -14.242 1 97.25 126 ARG A O 1
ATOM 914 N N . ARG A 1 127 ? 2.297 -16.375 -14.258 1 98.12 127 ARG A N 1
ATOM 915 C CA . ARG A 1 127 ? 3.385 -15.719 -14.984 1 98.12 127 ARG A CA 1
ATOM 916 C C . ARG A 1 127 ? 2.963 -15.359 -16.406 1 98.12 127 ARG A C 1
ATOM 918 O O . ARG A 1 127 ? 3.561 -14.484 -17.031 1 98.12 127 ARG A O 1
ATOM 925 N N . GLU A 1 128 ? 1.884 -16.094 -16.875 1 97.62 128 GLU A N 1
ATOM 926 C CA . GLU A 1 128 ? 1.432 -15.891 -18.25 1 97.62 128 GLU A CA 1
ATOM 927 C C . GLU A 1 128 ? 0.097 -15.148 -18.281 1 97.62 128 GLU A C 1
ATOM 929 O O . GLU A 1 128 ? -0.618 -15.203 -19.297 1 97.62 128 GLU A O 1
ATOM 934 N N . ASP A 1 129 ? -0.27 -14.492 -17.172 1 98 129 ASP A N 1
ATOM 935 C CA . ASP A 1 129 ? -1.408 -13.578 -17.172 1 98 129 ASP A CA 1
ATOM 936 C C . ASP A 1 129 ? -1.196 -12.445 -18.188 1 98 129 ASP A C 1
ATOM 938 O O . ASP A 1 129 ? -0.082 -11.945 -18.328 1 98 129 ASP A O 1
ATOM 942 N N . SER A 1 130 ? -2.324 -12.016 -18.781 1 98.19 130 SER A N 1
ATOM 943 C CA . SER A 1 130 ? -2.262 -10.914 -19.734 1 98.19 130 SER A CA 1
ATOM 944 C C . SER A 1 130 ? -1.684 -9.656 -19.094 1 98.19 130 SER A C 1
ATOM 946 O O . SER A 1 130 ? -0.803 -9.008 -19.656 1 98.19 130 SER A O 1
ATOM 948 N N . ASP A 1 131 ? -2.104 -9.312 -17.938 1 98.25 131 ASP A N 1
ATOM 949 C CA . ASP A 1 131 ? -1.638 -8.125 -17.234 1 98.25 131 ASP A CA 1
ATOM 950 C C . ASP A 1 131 ? -0.159 -8.25 -16.859 1 98.25 131 ASP A C 1
ATOM 952 O O . ASP A 1 131 ? 0.615 -7.312 -17.078 1 98.25 131 ASP A O 1
ATOM 956 N N . PHE A 1 132 ? 0.307 -9.359 -16.422 1 98.69 132 PHE A N 1
ATOM 957 C CA . PHE A 1 132 ? 1.694 -9.523 -16 1 98.69 132 PHE A CA 1
ATOM 958 C C . PHE A 1 132 ? 2.621 -9.57 -17.203 1 98.69 132 PHE A C 1
ATOM 960 O O . PHE A 1 132 ? 3.723 -9.016 -17.172 1 98.69 132 PHE A O 1
ATOM 967 N N . ARG A 1 133 ? 2.182 -10.242 -18.219 1 98.56 133 ARG A N 1
ATOM 968 C CA . ARG A 1 133 ? 2.959 -10.227 -19.453 1 98.56 133 ARG A CA 1
ATOM 969 C C . ARG A 1 133 ? 3.156 -8.797 -19.953 1 98.56 133 ARG A C 1
ATOM 971 O O . ARG A 1 133 ? 4.215 -8.461 -20.484 1 98.56 133 ARG A O 1
ATOM 978 N N . THR A 1 134 ? 2.16 -8.008 -19.844 1 98.75 134 THR A N 1
ATOM 979 C CA . THR A 1 134 ? 2.264 -6.605 -20.219 1 98.75 134 THR A CA 1
ATOM 980 C C . THR A 1 134 ? 3.283 -5.879 -19.359 1 98.75 134 THR A C 1
ATOM 982 O O . THR A 1 134 ? 4.137 -5.148 -19.859 1 98.75 134 THR A O 1
ATOM 985 N N . VAL A 1 135 ? 3.191 -6.109 -18.016 1 98.75 135 VAL A N 1
ATOM 986 C CA . VAL A 1 135 ? 4.156 -5.531 -17.094 1 98.75 135 VAL A CA 1
ATOM 987 C C . VAL A 1 135 ? 5.574 -5.93 -17.516 1 98.75 135 VAL A C 1
ATOM 989 O O . VAL A 1 135 ? 6.461 -5.078 -17.609 1 98.75 135 VAL A O 1
ATOM 992 N N . ARG A 1 136 ? 5.809 -7.18 -17.781 1 98.5 136 ARG A N 1
ATOM 993 C CA . ARG A 1 136 ? 7.125 -7.684 -18.156 1 98.5 136 ARG A CA 1
ATOM 994 C C . ARG A 1 136 ? 7.617 -7.027 -19.438 1 98.5 136 ARG A C 1
ATOM 996 O O . ARG A 1 136 ? 8.781 -6.648 -19.547 1 98.5 136 ARG A O 1
ATOM 1003 N N . ALA A 1 137 ? 6.738 -6.949 -20.391 1 98.5 137 ALA A N 1
ATOM 1004 C CA . ALA A 1 137 ? 7.109 -6.328 -21.656 1 98.5 137 ALA A CA 1
ATOM 1005 C C . ALA A 1 137 ? 7.566 -4.887 -21.453 1 98.5 137 ALA A C 1
ATOM 1007 O O . ALA A 1 137 ? 8.586 -4.469 -22 1 98.5 137 ALA A O 1
ATOM 1008 N N . LEU A 1 138 ? 6.801 -4.113 -20.688 1 98.38 138 LEU A N 1
ATOM 1009 C CA . LEU A 1 138 ? 7.117 -2.713 -20.422 1 98.38 138 LEU A CA 1
ATOM 1010 C C . LEU A 1 138 ? 8.461 -2.584 -19.703 1 98.38 138 LEU A C 1
ATOM 1012 O O . LEU A 1 138 ? 9.227 -1.662 -19.984 1 98.38 138 LEU A O 1
ATOM 1016 N N . VAL A 1 139 ? 8.727 -3.506 -18.75 1 97.88 139 VAL A N 1
ATOM 1017 C CA . VAL A 1 139 ? 9.984 -3.494 -18.016 1 97.88 139 VAL A CA 1
ATOM 1018 C C . VAL A 1 139 ? 11.133 -3.867 -18.953 1 97.88 139 VAL A C 1
ATOM 1020 O O . VAL A 1 139 ? 12.164 -3.191 -18.969 1 97.88 139 VAL A O 1
ATOM 1023 N N . ASP A 1 140 ? 10.984 -4.898 -19.766 1 97.44 140 ASP A N 1
ATOM 1024 C CA . ASP A 1 140 ? 12.023 -5.387 -20.672 1 97.44 140 ASP A CA 1
ATOM 1025 C C . ASP A 1 140 ? 12.359 -4.344 -21.75 1 97.44 140 ASP A C 1
ATOM 1027 O O . ASP A 1 140 ? 13.516 -4.219 -22.156 1 97.44 140 ASP A O 1
ATOM 1031 N N . GLU A 1 141 ? 11.344 -3.629 -22.172 1 97.25 141 GLU A N 1
ATOM 1032 C CA . GLU A 1 141 ? 11.531 -2.621 -23.219 1 97.25 141 GLU A CA 1
ATOM 1033 C C . GLU A 1 141 ? 12.109 -1.333 -22.641 1 97.25 141 GLU A C 1
ATOM 1035 O O . GLU A 1 141 ? 12.461 -0.416 -23.375 1 97.25 141 GLU A O 1
ATOM 1040 N N . GLY A 1 142 ? 12.141 -1.232 -21.344 1 96.38 142 GLY A N 1
ATOM 1041 C CA . GLY A 1 142 ? 12.75 -0.089 -20.672 1 96.38 142 GLY A CA 1
ATOM 1042 C C . GLY A 1 142 ? 11.828 1.111 -20.594 1 96.38 142 GLY A C 1
ATOM 1043 O O . GLY A 1 142 ? 12.273 2.225 -20.297 1 96.38 142 GLY A O 1
ATOM 1044 N N . VAL A 1 143 ? 10.531 0.902 -20.812 1 96.06 143 VAL A N 1
ATOM 1045 C CA . VAL A 1 143 ? 9.562 1.99 -20.844 1 96.06 143 VAL A CA 1
ATOM 1046 C C . VAL A 1 143 ? 9.484 2.652 -19.469 1 96.06 143 VAL A C 1
ATOM 1048 O O . VAL A 1 143 ? 9.305 3.869 -19.375 1 96.06 143 VAL A O 1
ATOM 1051 N N . LEU A 1 144 ? 9.672 1.906 -18.391 1 97.12 144 LEU A N 1
ATOM 1052 C CA . LEU A 1 144 ? 9.516 2.408 -17.031 1 97.12 144 LEU A CA 1
ATOM 1053 C C . LEU A 1 144 ? 10.867 2.73 -16.406 1 97.12 144 LEU A C 1
ATOM 1055 O O . LEU A 1 144 ? 10.945 3.156 -15.258 1 97.12 144 LEU A O 1
ATOM 1059 N N . GLY A 1 145 ? 11.984 2.564 -17.141 1 96.56 145 GLY A N 1
ATOM 1060 C CA . GLY A 1 145 ? 13.297 2.643 -16.516 1 96.56 145 GLY A CA 1
ATOM 1061 C C . GLY A 1 145 ? 13.555 1.529 -15.516 1 96.56 145 GLY A C 1
ATOM 1062 O O . GLY A 1 145 ? 13.141 0.388 -15.734 1 96.56 145 GLY A O 1
ATOM 1063 N N . THR A 1 146 ? 14.32 1.823 -14.484 1 96.5 146 THR A N 1
ATOM 1064 C CA . THR A 1 146 ? 14.562 0.846 -13.43 1 96.5 146 THR A CA 1
ATOM 1065 C C . THR A 1 146 ? 13.391 0.801 -12.445 1 96.5 146 THR A C 1
ATOM 1067 O O . THR A 1 146 ? 13.055 1.812 -11.828 1 96.5 146 THR A O 1
ATOM 1070 N N . VAL A 1 147 ? 12.773 -0.34 -12.305 1 98 147 VAL A N 1
ATOM 1071 C CA . VAL A 1 147 ? 11.625 -0.471 -11.414 1 98 147 VAL A CA 1
ATOM 1072 C C . VAL A 1 147 ? 12.07 -0.29 -9.961 1 98 147 VAL A C 1
ATOM 1074 O O . VAL A 1 147 ? 13 -0.953 -9.508 1 98 147 VAL A O 1
ATOM 1077 N N . THR A 1 148 ? 11.391 0.627 -9.258 1 96.81 148 THR A N 1
ATOM 1078 C CA . THR A 1 148 ? 11.742 0.905 -7.867 1 96.81 148 THR A CA 1
ATOM 1079 C C . THR A 1 148 ? 10.68 0.367 -6.922 1 96.81 148 THR A C 1
ATOM 1081 O O . THR A 1 148 ? 10.969 0.061 -5.762 1 96.81 148 THR A O 1
ATOM 1084 N N . ARG A 1 149 ? 9.461 0.3 -7.398 1 97.88 149 ARG A N 1
ATOM 1085 C CA . ARG A 1 149 ? 8.375 -0.168 -6.543 1 97.88 149 ARG A CA 1
ATOM 1086 C C . ARG A 1 149 ? 7.332 -0.933 -7.352 1 97.88 149 ARG A C 1
ATOM 1088 O O . ARG A 1 149 ? 6.945 -0.503 -8.438 1 97.88 149 ARG A O 1
ATOM 1095 N N . LEU A 1 150 ? 6.961 -2.061 -6.816 1 98.62 150 LEU A N 1
ATOM 1096 C CA . LEU A 1 150 ? 5.887 -2.889 -7.348 1 98.62 150 LEU A CA 1
ATOM 1097 C C . LEU A 1 150 ? 4.727 -2.977 -6.359 1 98.62 150 LEU A C 1
ATOM 1099 O O . LEU A 1 150 ? 4.918 -3.363 -5.203 1 98.62 150 LEU A O 1
ATOM 1103 N N . GLU A 1 151 ? 3.539 -2.488 -6.715 1 98.81 151 GLU A N 1
ATOM 1104 C CA . GLU A 1 151 ? 2.303 -2.734 -5.977 1 98.81 151 GLU A CA 1
ATOM 1105 C C . GLU A 1 151 ? 1.415 -3.736 -6.711 1 98.81 151 GLU A C 1
ATOM 1107 O O . GLU A 1 151 ? 1.088 -3.543 -7.883 1 98.81 151 GLU A O 1
ATOM 1112 N N . SER A 1 152 ? 1.111 -4.781 -6.09 1 98.69 152 SER A N 1
ATOM 1113 C CA . SER A 1 152 ? 0.314 -5.848 -6.688 1 98.69 152 SER A CA 1
ATOM 1114 C C . SER A 1 152 ? -0.777 -6.324 -5.738 1 98.69 152 SER A C 1
ATOM 1116 O O . SER A 1 152 ? -0.531 -6.504 -4.543 1 98.69 152 SER A O 1
ATOM 1118 N N . ARG A 1 153 ? -2.035 -6.512 -6.273 1 97.94 153 ARG A N 1
ATOM 1119 C CA . ARG A 1 153 ? -3.156 -6.824 -5.391 1 97.94 153 ARG A CA 1
ATOM 1120 C C . ARG A 1 153 ? -4.039 -7.914 -5.992 1 97.94 153 ARG A C 1
ATOM 1122 O O . ARG A 1 153 ? -4.312 -7.906 -7.191 1 97.94 153 ARG A O 1
ATOM 1129 N N . PHE A 1 154 ? -4.41 -8.859 -5.215 1 96.44 154 PHE A N 1
ATOM 1130 C CA . PHE A 1 154 ? -5.574 -9.719 -5.406 1 96.44 154 PHE A CA 1
ATOM 1131 C C . PHE A 1 154 ? -6.613 -9.469 -4.316 1 96.44 154 PHE A C 1
ATOM 1133 O O . PHE A 1 154 ? -6.496 -10 -3.209 1 96.44 154 PHE A O 1
ATOM 1140 N N . GLU A 1 155 ? -7.605 -8.695 -4.613 1 95.38 155 GLU A N 1
ATOM 1141 C CA . GLU A 1 155 ? -8.602 -8.297 -3.627 1 95.38 155 GLU A CA 1
ATOM 1142 C C . GLU A 1 155 ? -10.016 -8.492 -4.168 1 95.38 155 GLU A C 1
ATOM 1144 O O . GLU A 1 155 ? -10.266 -8.297 -5.359 1 95.38 155 GLU A O 1
ATOM 1149 N N . ARG A 1 156 ? -10.859 -8.891 -3.334 1 91.94 156 ARG A N 1
ATOM 1150 C CA . ARG A 1 156 ? -12.281 -9.008 -3.652 1 91.94 156 ARG A CA 1
ATOM 1151 C C . ARG A 1 156 ? -13.141 -8.82 -2.404 1 91.94 156 ARG A C 1
ATOM 1153 O O . ARG A 1 156 ? -12.617 -8.719 -1.293 1 91.94 156 ARG A O 1
ATOM 1160 N N . TYR A 1 157 ? -14.43 -8.711 -2.633 1 91 157 TYR A N 1
ATOM 1161 C CA . TYR A 1 157 ? -15.375 -8.672 -1.523 1 91 157 TYR A CA 1
ATOM 1162 C C . TYR A 1 157 ? -16.25 -9.914 -1.512 1 91 157 TYR A C 1
ATOM 1164 O O . TYR A 1 157 ? -17.234 -9.992 -2.254 1 91 157 TYR A O 1
ATOM 1172 N N . ALA A 1 158 ? -15.844 -10.852 -0.707 1 87.81 158 ALA A N 1
ATOM 1173 C CA . ALA A 1 158 ? -16.578 -12.086 -0.43 1 87.81 158 ALA A CA 1
ATOM 1174 C C . ALA A 1 158 ? -16.594 -12.391 1.064 1 87.81 158 ALA A C 1
ATOM 1176 O O . ALA A 1 158 ? -16.094 -13.438 1.492 1 87.81 158 ALA A O 1
ATOM 1177 N N . PRO A 1 159 ? -17.219 -11.555 1.821 1 80.38 159 PRO A N 1
ATOM 1178 C CA . PRO A 1 159 ? -17.109 -11.633 3.279 1 80.38 159 PRO A CA 1
ATOM 1179 C C . PRO A 1 159 ? -17.734 -12.898 3.857 1 80.38 159 PRO A C 1
ATOM 1181 O O . PRO A 1 159 ? -17.297 -13.391 4.902 1 80.38 159 PRO A O 1
ATOM 1184 N N . GLN A 1 160 ? -18.672 -13.477 3.23 1 81.19 160 GLN A N 1
ATOM 1185 C CA . GLN A 1 160 ? -19.344 -14.664 3.756 1 81.19 160 GLN A CA 1
ATOM 1186 C C . GLN A 1 160 ? -18.562 -15.93 3.441 1 81.19 160 GLN A C 1
ATOM 1188 O O . GLN A 1 160 ? -18.328 -16.75 4.328 1 81.19 160 GLN A O 1
ATOM 1193 N N . ASP A 1 161 ? -18.047 -16.047 2.307 1 77.75 161 ASP A N 1
ATOM 1194 C CA . ASP A 1 161 ? -17.328 -17.25 1.884 1 77.75 161 ASP A CA 1
ATOM 1195 C C . ASP A 1 161 ? -15.922 -17.297 2.465 1 77.75 161 ASP A C 1
ATOM 1197 O O . ASP A 1 161 ? -15.5 -18.297 3.027 1 77.75 161 ASP A O 1
ATOM 1201 N N . GLY A 1 162 ? -15.289 -16.188 2.434 1 79.81 162 GLY A N 1
ATOM 1202 C CA . GLY A 1 162 ? -13.914 -16.078 2.891 1 79.81 162 GLY A CA 1
ATOM 1203 C C . GLY A 1 162 ? -12.945 -16.938 2.09 1 79.81 162 GLY A C 1
ATOM 1204 O O . GLY A 1 162 ? -13.32 -17.5 1.057 1 79.81 162 GLY A O 1
ATOM 1205 N N . PRO A 1 163 ? -11.672 -16.953 2.518 1 77 163 PRO A N 1
ATOM 1206 C CA . PRO A 1 163 ? -10.688 -17.797 1.83 1 77 163 PRO A CA 1
ATOM 1207 C C . PRO A 1 163 ? -10.875 -19.281 2.139 1 77 163 PRO A C 1
ATOM 1209 O O . PRO A 1 163 ? -11.344 -19.641 3.221 1 77 163 PRO A O 1
ATOM 1212 N N . GLY A 1 164 ? -10.633 -20.047 1.193 1 74.69 164 GLY A N 1
ATOM 1213 C CA . GLY A 1 164 ? -10.656 -21.484 1.435 1 74.69 164 GLY A CA 1
ATOM 1214 C C . GLY A 1 164 ? -9.477 -21.969 2.252 1 74.69 164 GLY A C 1
ATOM 1215 O O . GLY A 1 164 ? -8.547 -21.219 2.531 1 74.69 164 GLY A O 1
ATOM 1216 N N . ARG A 1 165 ? -9.562 -23.203 2.82 1 69.31 165 ARG A N 1
ATOM 1217 C CA . ARG A 1 165 ? -8.516 -23.797 3.641 1 69.31 165 ARG A CA 1
ATOM 1218 C C . ARG A 1 165 ? -7.246 -24.047 2.824 1 69.31 165 ARG A C 1
ATOM 1220 O O . ARG A 1 165 ? -6.137 -23.984 3.359 1 69.31 165 ARG A O 1
ATOM 1227 N N . SER A 1 166 ? -7.395 -24.109 1.236 1 62.59 166 SER A N 1
ATOM 1228 C CA . SER A 1 166 ? -6.422 -24.562 0.241 1 62.59 166 SER A CA 1
ATOM 1229 C C . SER A 1 166 ? -4.996 -24.297 0.713 1 62.59 166 SER A C 1
ATOM 1231 O O . SER A 1 166 ? -4.039 -24.609 0.001 1 62.59 166 SER A O 1
ATOM 1233 N N . GLY A 1 167 ? -4.734 -24.172 2.068 1 66.19 167 GLY A N 1
ATOM 1234 C CA . GLY A 1 167 ? -3.373 -24.125 2.574 1 66.19 167 GLY A CA 1
ATOM 1235 C C . GLY A 1 167 ? -3.201 -23.188 3.75 1 66.19 167 GLY A C 1
ATOM 1236 O O . GLY A 1 167 ? -2.082 -22.953 4.211 1 66.19 167 GLY A O 1
ATOM 1237 N N . GLY A 1 168 ? -4.203 -22.625 4.109 1 73.94 168 GLY A N 1
ATOM 1238 C CA . GLY A 1 168 ? -3.975 -21.875 5.34 1 73.94 168 GLY A CA 1
ATOM 1239 C C . GLY A 1 168 ? -4.461 -20.438 5.27 1 73.94 168 GLY A C 1
ATOM 1240 O O . GLY A 1 168 ? -4.188 -19.641 6.172 1 73.94 168 GLY A O 1
ATOM 1241 N N . GLY A 1 169 ? -5.203 -20.172 4.125 1 88.75 169 GLY A N 1
ATOM 1242 C CA . GLY A 1 169 ? -5.707 -18.812 4.047 1 88.75 169 GLY A CA 1
ATOM 1243 C C . GLY A 1 169 ? -5.227 -18.078 2.816 1 88.75 169 GLY A C 1
ATOM 1244 O O . GLY A 1 169 ? -4.719 -18.688 1.873 1 88.75 169 GLY A O 1
ATOM 1245 N N . THR A 1 170 ? -5.426 -16.734 2.848 1 92.31 170 THR A N 1
ATOM 1246 C CA . THR A 1 170 ? -5.172 -15.867 1.694 1 92.31 170 THR A CA 1
ATOM 1247 C C . THR A 1 170 ? -3.676 -15.766 1.416 1 92.31 170 THR A C 1
ATOM 1249 O O . THR A 1 170 ? -3.256 -15.734 0.258 1 92.31 170 THR A O 1
ATOM 1252 N N . LEU A 1 171 ? -2.857 -15.773 2.438 1 94.38 171 LEU A N 1
ATOM 1253 C CA . LEU A 1 171 ? -1.417 -15.602 2.285 1 94.38 171 LEU A CA 1
ATOM 1254 C C . LEU A 1 171 ? -0.813 -16.734 1.476 1 94.38 171 LEU A C 1
ATOM 1256 O O . LEU A 1 171 ? -0.122 -16.5 0.482 1 94.38 171 LEU A O 1
ATOM 1260 N N . LEU A 1 172 ? -1.107 -17.953 1.825 1 91.88 172 LEU A N 1
ATOM 1261 C CA . LEU A 1 172 ? -0.527 -19.094 1.12 1 91.88 172 LEU A CA 1
ATOM 1262 C C . LEU A 1 172 ? -1.178 -19.281 -0.247 1 91.88 172 LEU A C 1
ATOM 1264 O O . LEU A 1 172 ? -0.5 -19.609 -1.222 1 91.88 172 LEU A O 1
ATOM 1268 N N . ASP A 1 173 ? -2.43 -19.031 -0.3 1 88.69 173 ASP A N 1
ATOM 1269 C CA . ASP A 1 173 ? -3.158 -19.25 -1.545 1 88.69 173 ASP A CA 1
ATOM 1270 C C . ASP A 1 173 ? -2.785 -18.219 -2.6 1 88.69 173 ASP A C 1
ATOM 1272 O O . ASP A 1 173 ? -2.014 -18.5 -3.516 1 88.69 173 ASP A O 1
ATOM 1276 N N . PHE A 1 174 ? -3.143 -16.953 -2.326 1 90.25 174 PHE A N 1
ATOM 1277 C CA . PHE A 1 174 ? -2.895 -15.922 -3.334 1 90.25 174 PHE A CA 1
ATOM 1278 C C . PHE A 1 174 ? -1.499 -15.336 -3.174 1 90.25 174 PHE A C 1
ATOM 1280 O O . PHE A 1 174 ? -0.912 -14.844 -4.141 1 90.25 174 PHE A O 1
ATOM 1287 N N . GLY A 1 175 ? -0.99 -15.461 -1.989 1 94.06 175 GLY A N 1
ATOM 1288 C CA . GLY A 1 175 ? 0.378 -15.008 -1.786 1 94.06 175 GLY A CA 1
ATOM 1289 C C . GLY A 1 175 ? 1.388 -15.773 -2.623 1 94.06 175 GLY A C 1
ATOM 1290 O O . GLY A 1 175 ? 2.412 -15.219 -3.025 1 94.06 175 GLY A O 1
ATOM 1291 N N . SER A 1 176 ? 1.086 -16.984 -2.918 1 95.31 176 SER A N 1
ATOM 1292 C CA . SER A 1 176 ? 1.981 -17.781 -3.748 1 95.31 176 SER A CA 1
ATOM 1293 C C . SER A 1 176 ? 2.141 -17.172 -5.137 1 95.31 176 SER A C 1
ATOM 1295 O O . SER A 1 176 ? 3.242 -17.156 -5.688 1 95.31 176 SER A O 1
ATOM 1297 N N . HIS A 1 177 ? 1.05 -16.641 -5.684 1 96.44 177 HIS A N 1
ATOM 1298 C CA . HIS A 1 177 ? 1.118 -15.977 -6.98 1 96.44 177 HIS A CA 1
ATOM 1299 C C . HIS A 1 177 ? 1.796 -14.617 -6.867 1 96.44 177 HIS A C 1
ATOM 1301 O O . HIS A 1 177 ? 2.652 -14.273 -7.688 1 96.44 177 HIS A O 1
ATOM 1307 N N . LEU A 1 178 ? 1.417 -13.883 -5.848 1 98.19 178 LEU A N 1
ATOM 1308 C CA . LEU A 1 178 ? 1.935 -12.531 -5.656 1 98.19 178 LEU A CA 1
ATOM 1309 C C . LEU A 1 178 ? 3.447 -12.547 -5.473 1 98.19 178 LEU A C 1
ATOM 1311 O O . LEU A 1 178 ? 4.168 -11.797 -6.133 1 98.19 178 LEU A O 1
ATOM 1315 N N . VAL A 1 179 ? 3.883 -13.43 -4.598 1 98.56 179 VAL A N 1
ATOM 1316 C CA . VAL A 1 179 ? 5.305 -13.516 -4.285 1 98.56 179 VAL A CA 1
ATOM 1317 C C . VAL A 1 179 ? 6.066 -14.047 -5.5 1 98.56 179 VAL A C 1
ATOM 1319 O O . VAL A 1 179 ? 7.141 -13.539 -5.836 1 98.56 179 VAL A O 1
ATOM 1322 N N . ASP A 1 180 ? 5.535 -15.023 -6.18 1 98.56 180 ASP A N 1
ATOM 1323 C CA . ASP A 1 180 ? 6.184 -15.578 -7.367 1 98.56 180 ASP A CA 1
ATOM 1324 C C . ASP A 1 180 ? 6.395 -14.5 -8.422 1 98.56 180 ASP A C 1
ATOM 1326 O O . ASP A 1 180 ? 7.496 -14.367 -8.969 1 98.56 180 ASP A O 1
ATOM 1330 N N . GLN A 1 181 ? 5.363 -13.719 -8.719 1 98.75 181 GLN A N 1
ATOM 1331 C CA . GLN A 1 181 ? 5.457 -12.672 -9.727 1 98.75 181 GLN A CA 1
ATOM 1332 C C . GLN A 1 181 ? 6.461 -11.594 -9.312 1 98.75 181 GLN A C 1
ATOM 1334 O O . GLN A 1 181 ? 7.211 -11.086 -10.148 1 98.75 181 GLN A O 1
ATOM 1339 N N . ALA A 1 182 ? 6.488 -11.266 -8.039 1 98.81 182 ALA A N 1
ATOM 1340 C CA . ALA A 1 182 ? 7.441 -10.281 -7.539 1 98.81 182 ALA A CA 1
ATOM 1341 C C . ALA A 1 182 ? 8.875 -10.773 -7.703 1 98.81 182 ALA A C 1
ATOM 1343 O O . ALA A 1 182 ? 9.75 -10.023 -8.156 1 98.81 182 ALA A O 1
ATOM 1344 N N . LEU A 1 183 ? 9.125 -12.055 -7.34 1 98.56 183 LEU A N 1
ATOM 1345 C CA . LEU A 1 183 ? 10.445 -12.641 -7.473 1 98.56 183 LEU A CA 1
ATOM 1346 C C . LEU A 1 183 ? 10.867 -12.727 -8.938 1 98.56 183 LEU A C 1
ATOM 1348 O O . LEU A 1 183 ? 12.016 -12.453 -9.273 1 98.56 183 LEU A O 1
ATOM 1352 N N . PHE A 1 184 ? 9.914 -13.102 -9.734 1 98.12 184 PHE A N 1
ATOM 1353 C CA . PHE A 1 184 ? 10.195 -13.242 -11.156 1 98.12 184 PHE A CA 1
ATOM 1354 C C . PHE A 1 184 ? 10.594 -11.906 -11.773 1 98.12 184 PHE A C 1
ATOM 1356 O O . PHE A 1 184 ? 11.523 -11.844 -12.578 1 98.12 184 PHE A O 1
ATOM 1363 N N . LEU A 1 185 ? 9.922 -10.852 -11.391 1 98.12 185 LEU A N 1
ATOM 1364 C CA . LEU A 1 185 ? 10.102 -9.539 -12 1 98.12 185 LEU A CA 1
ATOM 1365 C C . LEU A 1 185 ? 11.305 -8.82 -11.398 1 98.12 185 LEU A C 1
ATOM 1367 O O . LEU A 1 185 ? 12.07 -8.172 -12.117 1 98.12 185 LEU A O 1
ATOM 1371 N N . LEU A 1 186 ? 11.5 -8.914 -10.047 1 98.19 186 LEU A N 1
ATOM 1372 C CA . LEU A 1 186 ? 12.438 -8.008 -9.383 1 98.19 186 LEU A CA 1
ATOM 1373 C C . LEU A 1 186 ? 13.602 -8.781 -8.773 1 98.19 186 LEU A C 1
ATOM 1375 O O . LEU A 1 186 ? 14.547 -8.188 -8.258 1 98.19 186 LEU A O 1
ATOM 1379 N N . GLY A 1 187 ? 13.508 -10.102 -8.781 1 97.75 187 GLY A N 1
ATOM 1380 C CA . GLY A 1 187 ? 14.617 -10.914 -8.297 1 97.75 187 GLY A CA 1
ATOM 1381 C C . GLY A 1 187 ? 14.5 -11.266 -6.828 1 97.75 187 GLY A C 1
ATOM 1382 O O . GLY A 1 187 ? 13.43 -11.133 -6.238 1 97.75 187 GLY A O 1
ATOM 1383 N N . PRO A 1 188 ? 15.602 -11.719 -6.219 1 98.19 188 PRO A N 1
ATOM 1384 C CA . PRO A 1 188 ? 15.586 -12.273 -4.863 1 98.19 188 PRO A CA 1
ATOM 1385 C C . PRO A 1 188 ? 15.203 -11.25 -3.805 1 98.19 188 PRO A C 1
ATOM 1387 O O . PRO A 1 188 ? 15.453 -10.055 -3.977 1 98.19 188 PRO A O 1
ATOM 1390 N N . VAL A 1 189 ? 14.594 -11.734 -2.764 1 98.44 189 VAL A N 1
ATOM 1391 C CA . VAL A 1 189 ? 14.141 -10.93 -1.631 1 98.44 189 VAL A CA 1
ATOM 1392 C C . VAL A 1 189 ? 15.125 -11.078 -0.472 1 98.44 189 VAL A C 1
ATOM 1394 O O . VAL A 1 189 ? 15.562 -12.188 -0.158 1 98.44 189 VAL A O 1
ATOM 1397 N N . ARG A 1 190 ? 15.43 -9.961 0.149 1 97.44 190 ARG A N 1
ATOM 1398 C CA . ARG A 1 190 ? 16.375 -10.016 1.266 1 97.44 190 ARG A CA 1
ATOM 1399 C C . ARG A 1 190 ? 15.641 -9.891 2.6 1 97.44 190 ARG A C 1
ATOM 1401 O O . ARG A 1 190 ? 16.141 -10.359 3.629 1 97.44 190 ARG A O 1
ATOM 1408 N N . ALA A 1 191 ? 14.492 -9.219 2.623 1 98.25 191 ALA A N 1
ATOM 1409 C CA . ALA A 1 191 ? 13.758 -9.023 3.873 1 98.25 191 ALA A CA 1
ATOM 1410 C C . ALA A 1 191 ? 12.258 -8.961 3.623 1 98.25 191 ALA A C 1
ATOM 1412 O O . ALA A 1 191 ? 11.812 -8.516 2.561 1 98.25 191 ALA A O 1
ATOM 1413 N N . VAL A 1 192 ? 11.5 -9.43 4.684 1 98.69 192 VAL A N 1
ATOM 1414 C CA . VAL A 1 192 ? 10.047 -9.5 4.566 1 98.69 192 VAL A CA 1
ATOM 1415 C C . VAL A 1 192 ? 9.398 -8.859 5.789 1 98.69 192 VAL A C 1
ATOM 1417 O O . VAL A 1 192 ? 9.758 -9.172 6.93 1 98.69 192 VAL A O 1
ATOM 1420 N N . TYR A 1 193 ? 8.531 -7.883 5.57 1 98.69 193 TYR A N 1
ATOM 1421 C CA . TYR A 1 193 ? 7.535 -7.414 6.535 1 98.69 193 TYR A CA 1
ATOM 1422 C C . TYR A 1 193 ? 6.133 -7.844 6.125 1 98.69 193 TYR A C 1
ATOM 1424 O O . TYR A 1 193 ? 5.762 -7.73 4.953 1 98.69 193 TYR A O 1
ATOM 1432 N N . ALA A 1 194 ? 5.344 -8.344 7.078 1 98.38 194 ALA A N 1
ATOM 1433 C CA . ALA A 1 194 ? 4.008 -8.789 6.695 1 98.38 194 ALA A CA 1
ATOM 1434 C C . ALA A 1 194 ? 2.996 -8.516 7.805 1 98.38 194 ALA A C 1
ATOM 1436 O O . ALA A 1 194 ? 3.361 -8.445 8.984 1 98.38 194 ALA A O 1
ATOM 1437 N N . GLU A 1 195 ? 1.787 -8.32 7.367 1 97.75 195 GLU A N 1
ATOM 1438 C CA . GLU A 1 195 ? 0.599 -8.156 8.203 1 97.75 195 GLU A CA 1
ATOM 1439 C C . GLU A 1 195 ? -0.515 -9.109 7.762 1 97.75 195 GLU A C 1
ATOM 1441 O O . GLU A 1 195 ? -0.639 -9.422 6.578 1 97.75 195 GLU A O 1
ATOM 1446 N N . TRP A 1 196 ? -1.297 -9.539 8.781 1 95.88 196 TRP A N 1
ATOM 1447 C CA . TRP A 1 196 ? -2.533 -10.211 8.391 1 95.88 196 TRP A CA 1
ATOM 1448 C C . TRP A 1 196 ? -3.623 -10 9.43 1 95.88 196 TRP A C 1
ATOM 1450 O O . TRP A 1 196 ? -3.34 -9.57 10.555 1 95.88 196 TRP A O 1
ATOM 1460 N N . ARG A 1 197 ? -4.805 -10.023 8.984 1 93.81 197 ARG A N 1
ATOM 1461 C CA . ARG A 1 197 ? -5.977 -10.18 9.844 1 93.81 197 ARG A CA 1
ATOM 1462 C C . ARG A 1 197 ? -6.621 -11.547 9.648 1 93.81 197 ARG A C 1
ATOM 1464 O O . ARG A 1 197 ? -6.777 -12.008 8.516 1 93.81 197 ARG A O 1
ATOM 1471 N N . GLU A 1 198 ? -6.945 -12.133 10.75 1 91.94 198 GLU A N 1
ATOM 1472 C CA . GLU A 1 198 ? -7.574 -13.445 10.695 1 91.94 198 GLU A CA 1
ATOM 1473 C C . GLU A 1 198 ? -9.086 -13.344 10.906 1 91.94 198 GLU A C 1
ATOM 1475 O O . GLU A 1 198 ? -9.547 -12.516 11.695 1 91.94 198 GLU A O 1
ATOM 1480 N N . ARG A 1 199 ? -9.734 -14.164 10.211 1 90.31 199 ARG A N 1
ATOM 1481 C CA . ARG A 1 199 ? -11.156 -14.336 10.453 1 90.31 199 ARG A CA 1
ATOM 1482 C C . ARG A 1 199 ? -11.398 -15.203 11.688 1 90.31 199 ARG A C 1
ATOM 1484 O O . ARG A 1 199 ? -10.453 -15.727 12.281 1 90.31 199 ARG A O 1
ATOM 1491 N N . GLU A 1 200 ? -12.719 -15.273 11.992 1 86.88 200 GLU A N 1
ATOM 1492 C CA . GLU A 1 200 ? -13.086 -16.125 13.125 1 86.88 200 GLU A CA 1
ATOM 1493 C C . GLU A 1 200 ? -12.734 -17.578 12.859 1 86.88 200 GLU A C 1
ATOM 1495 O O . GLU A 1 200 ? -12.438 -18.328 13.797 1 86.88 200 GLU A O 1
ATOM 1500 N N . SER A 1 201 ? -12.641 -17.984 11.664 1 85.5 201 SER A N 1
ATOM 1501 C CA . SER A 1 201 ? -12.297 -19.344 11.258 1 85.5 201 SER A CA 1
ATOM 1502 C C . SER A 1 201 ? -10.852 -19.672 11.586 1 85.5 201 SER A C 1
ATOM 1504 O O . SER A 1 201 ? -10.453 -20.844 11.562 1 85.5 201 SER A O 1
ATOM 1506 N N . GLY A 1 202 ? -10.07 -18.609 11.828 1 88.5 202 GLY A N 1
ATOM 1507 C CA . GLY A 1 202 ? -8.648 -18.797 12.062 1 88.5 202 GLY A CA 1
ATOM 1508 C C . GLY A 1 202 ? -7.809 -18.656 10.812 1 88.5 202 GLY A C 1
ATOM 1509 O O . GLY A 1 202 ? -6.578 -18.688 10.875 1 88.5 202 GLY A O 1
ATOM 1510 N N . LEU A 1 203 ? -8.469 -18.453 9.703 1 91.5 203 LEU A N 1
ATOM 1511 C CA . LEU A 1 203 ? -7.758 -18.281 8.438 1 91.5 203 LEU A CA 1
ATOM 1512 C C . LEU A 1 203 ? -7.477 -16.797 8.18 1 91.5 203 LEU A C 1
ATOM 1514 O O . LEU A 1 203 ? -8.328 -15.945 8.438 1 91.5 203 LEU A O 1
ATOM 1518 N N . ASP A 1 204 ? -6.285 -16.625 7.695 1 92.88 204 ASP A N 1
ATOM 1519 C CA . ASP A 1 204 ? -5.969 -15.234 7.363 1 92.88 204 ASP A CA 1
ATOM 1520 C C . ASP A 1 204 ? -6.75 -14.773 6.133 1 92.88 204 ASP A C 1
ATOM 1522 O O . ASP A 1 204 ? -6.98 -15.555 5.211 1 92.88 204 ASP A O 1
ATOM 1526 N N . ASP A 1 205 ? -7.172 -13.508 6.078 1 91.31 205 ASP A N 1
ATOM 1527 C CA . ASP A 1 205 ? -8.047 -12.969 5.039 1 91.31 205 ASP A CA 1
ATOM 1528 C C . ASP A 1 205 ? -7.445 -11.719 4.406 1 91.31 205 ASP A C 1
ATOM 1530 O O . ASP A 1 205 ? -7.375 -11.609 3.182 1 91.31 205 ASP A O 1
ATOM 1534 N N . ASP A 1 206 ? -7.117 -10.727 5.207 1 93.69 206 ASP A N 1
ATOM 1535 C CA . ASP A 1 206 ? -6.52 -9.461 4.797 1 93.69 206 ASP A CA 1
ATOM 1536 C C . ASP A 1 206 ? -5.023 -9.438 5.098 1 93.69 206 ASP A C 1
ATOM 1538 O O . ASP A 1 206 ? -4.617 -9.305 6.254 1 93.69 206 ASP A O 1
ATOM 1542 N N . VAL A 1 207 ? -4.273 -9.625 3.961 1 97.06 207 VAL A N 1
ATOM 1543 C CA . VAL A 1 207 ? -2.83 -9.766 4.129 1 97.06 207 VAL A CA 1
ATOM 1544 C C . VAL A 1 207 ? -2.111 -8.648 3.375 1 97.06 207 VAL A C 1
ATOM 1546 O O . VAL A 1 207 ? -2.588 -8.188 2.334 1 97.06 207 VAL A O 1
ATOM 1549 N N . PHE A 1 208 ? -1.009 -8.227 3.943 1 98.56 208 PHE A N 1
ATOM 1550 C CA . PHE A 1 208 ? -0.094 -7.277 3.32 1 98.56 208 PHE A CA 1
ATOM 1551 C C . PHE A 1 208 ? 1.353 -7.719 3.51 1 98.56 208 PHE A C 1
ATOM 1553 O O . PHE A 1 208 ? 1.752 -8.102 4.613 1 98.56 208 PHE A O 1
ATOM 1560 N N . LEU A 1 209 ? 2.129 -7.707 2.416 1 98.75 209 LEU A N 1
ATOM 1561 C CA . LEU A 1 209 ? 3.564 -7.961 2.453 1 98.75 209 LEU A CA 1
ATOM 1562 C C . LEU A 1 209 ? 4.344 -6.777 1.89 1 98.75 209 LEU A C 1
ATOM 1564 O O . LEU A 1 209 ? 3.98 -6.23 0.846 1 98.75 209 LEU A O 1
ATOM 1568 N N . ALA A 1 210 ? 5.375 -6.387 2.57 1 98.81 210 ALA A N 1
ATOM 1569 C CA . ALA A 1 210 ? 6.422 -5.527 2.027 1 98.81 210 ALA A CA 1
ATOM 1570 C C . ALA A 1 210 ? 7.734 -6.293 1.873 1 98.81 210 ALA A C 1
ATOM 1572 O O . ALA A 1 210 ? 8.312 -6.754 2.861 1 98.81 210 ALA A O 1
ATOM 1573 N N . LEU A 1 211 ? 8.133 -6.441 0.637 1 98.81 211 LEU A N 1
ATOM 1574 C CA . LEU A 1 211 ? 9.367 -7.16 0.333 1 98.81 211 LEU A CA 1
ATOM 1575 C C . LEU A 1 211 ? 10.484 -6.191 -0.049 1 98.81 211 LEU A C 1
ATOM 1577 O O . LEU A 1 211 ? 10.266 -5.266 -0.831 1 98.81 211 LEU A O 1
ATOM 1581 N N . THR A 1 212 ? 11.648 -6.398 0.519 1 98.25 212 THR A N 1
ATOM 1582 C CA . THR A 1 212 ? 12.859 -5.734 0.054 1 98.25 212 THR A CA 1
ATOM 1583 C C . THR A 1 212 ? 13.703 -6.676 -0.801 1 98.25 212 THR A C 1
ATOM 1585 O O . THR A 1 212 ? 14.18 -7.703 -0.314 1 98.25 212 THR A O 1
ATOM 1588 N N . HIS A 1 213 ? 13.836 -6.289 -2.049 1 98.31 213 HIS A N 1
ATOM 1589 C CA . HIS A 1 213 ? 14.633 -7.113 -2.949 1 98.31 213 HIS A CA 1
ATOM 1590 C C . HIS A 1 213 ? 16.125 -6.793 -2.818 1 98.31 213 HIS A C 1
ATOM 1592 O O . HIS A 1 213 ? 16.484 -5.727 -2.316 1 98.31 213 HIS A O 1
ATOM 1598 N N . GLU A 1 214 ? 16.984 -7.711 -3.256 1 97.5 214 GLU A N 1
ATOM 1599 C CA . GLU A 1 214 ? 18.438 -7.496 -3.219 1 97.5 214 GLU A CA 1
ATOM 1600 C C . GLU A 1 214 ? 18.828 -6.277 -4.047 1 97.5 214 GLU A C 1
ATOM 1602 O O . GLU A 1 214 ? 19.797 -5.574 -3.709 1 97.5 214 GLU A O 1
ATOM 1607 N N . SER A 1 215 ? 18.109 -5.996 -5.125 1 96.06 215 SER A N 1
ATOM 1608 C CA . SER A 1 215 ? 18.375 -4.863 -6.004 1 96.06 215 SER A CA 1
ATOM 1609 C C . SER A 1 215 ? 18.094 -3.539 -5.305 1 96.06 215 SER A C 1
ATOM 1611 O O . SER A 1 215 ? 18.484 -2.477 -5.781 1 96.06 215 SER A O 1
ATOM 1613 N N . GLY A 1 216 ? 17.328 -3.562 -4.223 1 95.31 216 GLY A N 1
ATOM 1614 C CA . GLY A 1 216 ? 16.875 -2.359 -3.543 1 95.31 216 GLY A CA 1
ATOM 1615 C C . GLY A 1 216 ? 15.438 -2.008 -3.85 1 95.31 216 GLY A C 1
ATOM 1616 O O . GLY A 1 216 ? 14.828 -1.193 -3.15 1 95.31 216 GLY A O 1
ATOM 1617 N N . ALA A 1 217 ? 14.836 -2.604 -4.859 1 97.44 217 ALA A N 1
ATOM 1618 C CA . ALA A 1 217 ? 13.43 -2.393 -5.191 1 97.44 217 ALA A CA 1
ATOM 1619 C C . ALA A 1 217 ? 12.516 -2.926 -4.09 1 97.44 217 ALA A C 1
ATOM 1621 O O . ALA A 1 217 ? 12.93 -3.77 -3.289 1 97.44 217 ALA A O 1
ATOM 1622 N N . ARG A 1 218 ? 11.312 -2.355 -4.07 1 98.06 218 ARG A N 1
ATOM 1623 C CA . ARG A 1 218 ? 10.336 -2.748 -3.062 1 98.06 218 ARG A CA 1
ATOM 1624 C C . ARG A 1 218 ? 9.07 -3.309 -3.711 1 98.06 218 ARG A C 1
ATOM 1626 O O . ARG A 1 218 ? 8.609 -2.789 -4.727 1 98.06 218 ARG A O 1
ATOM 1633 N N . SER A 1 219 ? 8.562 -4.398 -3.117 1 98.75 219 SER A N 1
ATOM 1634 C CA . SER A 1 219 ? 7.246 -4.906 -3.506 1 98.75 219 SER A CA 1
ATOM 1635 C C . SER A 1 219 ? 6.25 -4.801 -2.355 1 98.75 219 SER A C 1
ATOM 1637 O O . SER A 1 219 ? 6.551 -5.207 -1.23 1 98.75 219 SER A O 1
ATOM 1639 N N . HIS A 1 220 ? 5.145 -4.184 -2.588 1 98.88 220 HIS A N 1
ATOM 1640 C CA . HIS A 1 220 ? 3.996 -4.211 -1.69 1 98.88 220 HIS A CA 1
ATOM 1641 C C . HIS A 1 220 ? 2.871 -5.066 -2.26 1 98.88 220 HIS A C 1
ATOM 1643 O O . HIS A 1 220 ? 2.318 -4.75 -3.316 1 98.88 220 HIS A O 1
ATOM 1649 N N . LEU A 1 221 ? 2.514 -6.102 -1.554 1 98.81 221 LEU A N 1
ATOM 1650 C CA . LEU A 1 221 ? 1.577 -7.113 -2.037 1 98.81 221 LEU A CA 1
ATOM 1651 C C . LEU A 1 221 ? 0.369 -7.219 -1.114 1 98.81 221 LEU A C 1
ATOM 1653 O O . LEU A 1 221 ? 0.521 -7.312 0.106 1 98.81 221 LEU A O 1
ATOM 1657 N N . TRP A 1 222 ? -0.88 -7.215 -1.714 1 98.19 222 TRP A N 1
ATOM 1658 C CA . TRP A 1 222 ? -2.105 -7.324 -0.93 1 98.19 222 TRP A CA 1
ATOM 1659 C C . TRP A 1 222 ? -2.953 -8.5 -1.402 1 98.19 222 TRP A C 1
ATOM 1661 O O . TRP A 1 222 ? -3.045 -8.766 -2.604 1 98.19 222 TRP A O 1
ATOM 1671 N N . GLY A 1 223 ? -3.498 -9.18 -0.497 1 96.44 223 GLY A N 1
ATOM 1672 C CA . GLY A 1 223 ? -4.586 -10.117 -0.718 1 96.44 223 GLY A CA 1
ATOM 1673 C C . GLY A 1 223 ? -5.719 -9.969 0.28 1 96.44 223 GLY A C 1
ATOM 1674 O O . GLY A 1 223 ? -5.484 -9.945 1.49 1 96.44 223 GLY A O 1
ATOM 1675 N N . SER A 1 224 ? -6.977 -9.875 -0.257 1 95.38 224 SER A N 1
ATOM 1676 C CA . SER A 1 224 ? -8.086 -9.719 0.679 1 95.38 224 SER A CA 1
ATOM 1677 C C . SER A 1 224 ? -9.391 -10.219 0.078 1 95.38 224 SER A C 1
ATOM 1679 O O . SER A 1 224 ? -9.68 -9.969 -1.094 1 95.38 224 SER A O 1
ATOM 1681 N N . TRP A 1 225 ? -10.156 -10.922 0.917 1 92.75 225 TRP A N 1
ATOM 1682 C CA . TRP A 1 225 ? -11.516 -11.328 0.545 1 92.75 225 TRP A CA 1
ATOM 1683 C C . TRP A 1 225 ? -12.547 -10.406 1.18 1 92.75 225 TRP A C 1
ATOM 1685 O O . TRP A 1 225 ? -13.75 -10.641 1.061 1 92.75 225 TRP A O 1
ATOM 1695 N N . SER A 1 226 ? -12.031 -9.359 1.814 1 91.69 226 SER A N 1
ATOM 1696 C CA . SER A 1 226 ? -12.922 -8.477 2.551 1 91.69 226 SER A CA 1
ATOM 1697 C C . SER A 1 226 ? -12.82 -7.039 2.039 1 91.69 226 SER A C 1
ATOM 1699 O O . SER A 1 226 ? -13.273 -6.105 2.703 1 91.69 226 SER A O 1
ATOM 1701 N N . GLN A 1 227 ? -12.234 -6.887 0.916 1 95.12 227 GLN A N 1
ATOM 1702 C CA . GLN A 1 227 ? -12.047 -5.547 0.376 1 95.12 227 GLN A CA 1
ATOM 1703 C C . GLN A 1 227 ? -13.18 -5.172 -0.578 1 95.12 227 GLN A C 1
ATOM 1705 O O . GLN A 1 227 ? -13.273 -5.715 -1.681 1 95.12 227 GLN A O 1
ATOM 1710 N N . SER A 1 228 ? -14.016 -4.215 -0.185 1 95.5 228 SER A N 1
ATOM 1711 C CA . SER A 1 228 ? -15.18 -3.834 -0.983 1 95.5 228 SER A CA 1
ATOM 1712 C C . SER A 1 228 ? -14.789 -2.867 -2.096 1 95.5 228 SER A C 1
ATOM 1714 O O . SER A 1 228 ? -15.57 -2.623 -3.016 1 95.5 228 SER A O 1
ATOM 1716 N N . ALA A 1 229 ? -13.641 -2.273 -2.055 1 97.19 229 ALA A N 1
ATOM 1717 C CA . ALA A 1 229 ? -13.102 -1.384 -3.082 1 97.19 229 ALA A CA 1
ATOM 1718 C C . ALA A 1 229 ? -11.672 -1.764 -3.443 1 97.19 229 ALA A C 1
ATOM 1720 O O . ALA A 1 229 ? -10.727 -1.062 -3.078 1 97.19 229 ALA A O 1
ATOM 1721 N N . PRO A 1 230 ? -11.469 -2.805 -4.164 1 96.06 230 PRO A N 1
ATOM 1722 C CA . PRO A 1 230 ? -10.125 -3.252 -4.527 1 96.06 230 PRO A CA 1
ATOM 1723 C C . PRO A 1 230 ? -9.289 -2.15 -5.18 1 96.06 230 PRO A C 1
ATOM 1725 O O . PRO A 1 230 ? -9.836 -1.288 -5.875 1 96.06 230 PRO A O 1
ATOM 1728 N N . GLY A 1 231 ? -7.977 -2.111 -4.887 1 96.75 231 GLY A N 1
ATOM 1729 C CA . GLY A 1 231 ? -7.062 -1.254 -5.621 1 96.75 231 GLY A CA 1
ATOM 1730 C C . GLY A 1 231 ? -6.691 -1.806 -6.984 1 96.75 231 GLY A C 1
ATOM 1731 O O . GLY A 1 231 ? -7.156 -2.881 -7.371 1 96.75 231 GLY A O 1
ATOM 1732 N N . PRO A 1 232 ? -5.855 -1.005 -7.711 1 97.88 232 PRO A N 1
ATOM 1733 C CA . PRO A 1 232 ? -5.43 -1.532 -9.008 1 97.88 232 PRO A CA 1
ATOM 1734 C C . PRO A 1 232 ? -4.695 -2.865 -8.891 1 97.88 232 PRO A C 1
ATOM 1736 O O . PRO A 1 232 ? -3.984 -3.098 -7.91 1 97.88 232 PRO A O 1
ATOM 1739 N N . ARG A 1 233 ? -4.883 -3.641 -9.93 1 98.44 233 ARG A N 1
ATOM 1740 C CA . ARG A 1 233 ? -4.18 -4.918 -9.984 1 98.44 233 ARG A CA 1
ATOM 1741 C C . ARG A 1 233 ? -2.67 -4.711 -9.945 1 98.44 233 ARG A C 1
ATOM 1743 O O . ARG A 1 233 ? -1.955 -5.457 -9.266 1 98.44 233 ARG A O 1
ATOM 1750 N N . TRP A 1 234 ? -2.195 -3.77 -10.719 1 98.62 234 TRP A N 1
ATOM 1751 C CA . TRP A 1 234 ? -0.775 -3.436 -10.75 1 98.62 234 TRP A CA 1
ATOM 1752 C C . TRP A 1 234 ? -0.57 -1.925 -10.727 1 98.62 234 TRP A C 1
ATOM 1754 O O . TRP A 1 234 ? -1.304 -1.182 -11.375 1 98.62 234 TRP A O 1
ATOM 1764 N N . ARG A 1 235 ? 0.32 -1.453 -9.984 1 98.69 235 ARG A N 1
ATOM 1765 C CA . ARG A 1 235 ? 1.037 -0.19 -10.125 1 98.69 235 ARG A CA 1
ATOM 1766 C C . ARG A 1 235 ? 2.545 -0.408 -10.07 1 98.69 235 ARG A C 1
ATOM 1768 O O . ARG A 1 235 ? 3.088 -0.771 -9.023 1 98.69 235 ARG A O 1
ATOM 1775 N N . VAL A 1 236 ? 3.162 -0.291 -11.172 1 98.81 236 VAL A N 1
ATOM 1776 C CA . VAL A 1 236 ? 4.598 -0.531 -11.289 1 98.81 236 VAL A CA 1
ATOM 1777 C C . VAL A 1 236 ? 5.32 0.783 -11.578 1 98.81 236 VAL A C 1
ATOM 1779 O O . VAL A 1 236 ? 5.152 1.37 -12.648 1 98.81 236 VAL A O 1
ATOM 1782 N N . THR A 1 237 ? 6.109 1.18 -10.633 1 97.88 237 THR A N 1
ATOM 1783 C CA . THR A 1 237 ? 6.777 2.475 -10.719 1 97.88 237 THR A CA 1
ATOM 1784 C C . THR A 1 237 ? 8.273 2.297 -10.953 1 97.88 237 THR A C 1
ATOM 1786 O O . THR A 1 237 ? 8.938 1.554 -10.227 1 97.88 237 THR A O 1
ATOM 1789 N N . GLY A 1 238 ? 8.773 2.951 -11.961 1 96.44 238 GLY A N 1
ATOM 1790 C CA . GLY A 1 238 ? 10.203 3.014 -12.227 1 96.44 238 GLY A CA 1
ATOM 1791 C C . GLY A 1 238 ? 10.734 4.434 -12.312 1 96.44 238 GLY A C 1
ATOM 1792 O O . GLY A 1 238 ? 10 5.391 -12.047 1 96.44 238 GLY A O 1
ATOM 1793 N N . THR A 1 239 ? 11.961 4.578 -12.609 1 93.62 239 THR A N 1
ATOM 1794 C CA . THR A 1 239 ? 12.664 5.859 -12.633 1 93.62 239 THR A CA 1
ATOM 1795 C C . THR A 1 239 ? 12.164 6.734 -13.773 1 93.62 239 THR A C 1
ATOM 1797 O O . THR A 1 239 ? 12.375 7.949 -13.781 1 93.62 239 THR A O 1
ATOM 1800 N N . GLU A 1 240 ? 11.445 6.105 -14.781 1 94.44 240 GLU A N 1
ATOM 1801 C CA . GLU A 1 240 ? 11.094 6.887 -15.961 1 94.44 240 GLU A CA 1
ATOM 1802 C C . GLU A 1 240 ? 9.586 6.906 -16.188 1 94.44 240 GLU A C 1
ATOM 1804 O O . GLU A 1 240 ? 9.094 7.531 -17.125 1 94.44 240 GLU A O 1
ATOM 1809 N N . GLY A 1 241 ? 8.875 6.234 -15.344 1 96.06 241 GLY A N 1
ATOM 1810 C CA . GLY A 1 241 ? 7.434 6.207 -15.516 1 96.06 241 GLY A CA 1
ATOM 1811 C C . GLY A 1 241 ? 6.742 5.199 -14.609 1 96.06 241 GLY A C 1
ATOM 1812 O O . GLY A 1 241 ? 7.395 4.535 -13.805 1 96.06 241 GLY A O 1
ATOM 1813 N N . THR A 1 242 ? 5.418 5.188 -14.664 1 98.44 242 THR A N 1
ATOM 1814 C CA . THR A 1 242 ? 4.586 4.27 -13.891 1 98.44 242 THR A CA 1
ATOM 1815 C C . THR A 1 242 ? 3.504 3.65 -14.773 1 98.44 242 THR A C 1
ATOM 1817 O O . THR A 1 242 ? 2.906 4.336 -15.602 1 98.44 242 THR A O 1
ATOM 1820 N N . TYR A 1 243 ? 3.352 2.371 -14.703 1 98.81 243 TYR A N 1
ATOM 1821 C CA . TYR A 1 243 ? 2.25 1.669 -15.352 1 98.81 243 TYR A CA 1
ATOM 1822 C C . TYR A 1 243 ? 1.19 1.264 -14.328 1 98.81 243 TYR A C 1
ATOM 1824 O O . TYR A 1 243 ? 1.514 0.721 -13.273 1 98.81 243 TYR A O 1
ATOM 1832 N N . VAL A 1 244 ? -0.112 1.591 -14.578 1 98.81 244 VAL A N 1
ATOM 1833 C CA . VAL A 1 244 ? -1.215 1.207 -13.703 1 98.81 244 VAL A CA 1
ATOM 1834 C C . VAL A 1 244 ? -2.271 0.45 -14.508 1 98.81 244 VAL A C 1
ATOM 1836 O O . VAL A 1 244 ? -2.67 0.888 -15.586 1 98.81 244 VAL A O 1
ATOM 1839 N N . VAL A 1 245 ? -2.713 -0.663 -14.016 1 98.69 245 VAL A N 1
ATOM 1840 C CA . VAL A 1 245 ? -3.836 -1.39 -14.602 1 98.69 245 VAL A CA 1
ATOM 1841 C C . VAL A 1 245 ? -4.762 -1.885 -13.492 1 98.69 245 VAL A C 1
ATOM 1843 O O . VAL A 1 245 ? -4.309 -2.502 -12.523 1 98.69 245 VAL A O 1
ATOM 1846 N N . ALA A 1 246 ? -6.023 -1.604 -13.586 1 96.12 246 ALA A N 1
ATOM 1847 C CA . ALA A 1 246 ? -7.004 -1.979 -12.57 1 96.12 246 ALA A CA 1
ATOM 1848 C C . ALA A 1 246 ? -7.457 -3.426 -12.758 1 96.12 246 ALA A C 1
ATOM 1850 O O . ALA A 1 246 ? -7.562 -4.18 -11.789 1 96.12 246 ALA A O 1
ATOM 1851 N N . ALA A 1 247 ? -7.609 -3.766 -13.969 1 92.56 247 ALA A N 1
ATOM 1852 C CA . ALA A 1 247 ? -8.203 -5.066 -14.273 1 92.56 247 ALA A CA 1
ATOM 1853 C C . ALA A 1 247 ? -7.137 -6.16 -14.297 1 92.56 247 ALA A C 1
ATOM 1855 O O . ALA A 1 247 ? -6.023 -5.945 -14.781 1 92.56 247 ALA A O 1
ATOM 1856 N N . GLY A 1 248 ? -7.473 -7.309 -13.734 1 93.44 248 GLY A N 1
ATOM 1857 C CA . GLY A 1 248 ? -6.613 -8.477 -13.828 1 93.44 248 GLY A CA 1
ATOM 1858 C C . GLY A 1 248 ? -6.875 -9.312 -15.07 1 93.44 248 GLY A C 1
ATOM 1859 O O . GLY A 1 248 ? -7.699 -8.945 -15.906 1 93.44 248 GLY A O 1
ATOM 1860 N N . ASP A 1 249 ? -6.133 -10.336 -15.203 1 95.31 249 ASP A N 1
ATOM 1861 C CA . ASP A 1 249 ? -6.238 -11.289 -16.312 1 95.31 249 ASP A CA 1
ATOM 1862 C C . ASP A 1 249 ? -7.637 -11.898 -16.375 1 95.31 249 ASP A C 1
ATOM 1864 O O . ASP A 1 249 ? -8.227 -12.227 -15.352 1 95.31 249 ASP A O 1
ATOM 1868 N N . SER A 1 250 ? -8.133 -12.07 -17.672 1 93.12 250 SER A N 1
ATOM 1869 C CA . SER A 1 250 ? -9.5 -12.555 -17.844 1 93.12 250 SER A CA 1
ATOM 1870 C C . SER A 1 250 ? -9.508 -14.008 -18.312 1 93.12 250 SER A C 1
ATOM 1872 O O . SER A 1 250 ? -10.57 -14.555 -18.625 1 93.12 250 SER A O 1
ATOM 1874 N N . GLN A 1 251 ? -8.367 -14.672 -18.344 1 92.44 251 GLN A N 1
ATOM 1875 C CA . GLN A 1 251 ? -8.273 -16 -18.953 1 92.44 251 GLN A CA 1
ATOM 1876 C C . GLN A 1 251 ? -9.133 -17.016 -18.188 1 92.44 251 GLN A C 1
ATOM 1878 O O . GLN A 1 251 ? -9.727 -17.906 -18.797 1 92.44 251 GLN A O 1
ATOM 1883 N N . GLU A 1 252 ? -9.156 -16.891 -16.922 1 87.88 252 GLU A N 1
ATOM 1884 C CA . GLU A 1 252 ? -9.961 -17.828 -16.141 1 87.88 252 GLU A CA 1
ATOM 1885 C C . GLU A 1 252 ? -11.422 -17.781 -16.578 1 87.88 252 GLU A C 1
ATOM 1887 O O . GLU A 1 252 ? -12.008 -18.828 -16.875 1 87.88 252 GLU A O 1
ATOM 1892 N N . GLU A 1 253 ? -11.906 -16.594 -16.609 1 86.06 253 GLU A N 1
ATOM 1893 C CA . GLU A 1 253 ? -13.289 -16.438 -17.031 1 86.06 253 GLU A CA 1
ATOM 1894 C C . GLU A 1 253 ? -13.5 -16.938 -18.453 1 86.06 253 GLU A C 1
ATOM 1896 O O . GLU A 1 253 ? -14.516 -17.578 -18.75 1 86.06 253 GLU A O 1
ATOM 1901 N N . GLN A 1 254 ? -12.586 -16.719 -19.281 1 85.19 254 GLN A N 1
ATOM 1902 C CA . GLN A 1 254 ? -12.68 -17.109 -20.688 1 85.19 254 GLN A CA 1
ATOM 1903 C C . GLN A 1 254 ? -12.555 -18.625 -20.844 1 85.19 254 GLN A C 1
ATOM 1905 O O . GLN A 1 254 ? -13.266 -19.219 -21.656 1 85.19 254 GLN A O 1
ATOM 1910 N N . LEU A 1 255 ? -11.633 -19.156 -20.078 1 81.06 255 LEU A N 1
ATOM 1911 C CA . LEU A 1 255 ? -11.422 -20.609 -20.094 1 81.06 255 LEU A CA 1
ATOM 1912 C C . LEU A 1 255 ? -12.68 -21.344 -19.625 1 81.06 255 LEU A C 1
ATOM 1914 O O . LEU A 1 255 ? -13.125 -22.281 -20.266 1 81.06 255 LEU A O 1
ATOM 1918 N N . VAL A 1 256 ? -13.289 -20.812 -18.641 1 78.19 256 VAL A N 1
ATOM 1919 C CA . VAL A 1 256 ? -14.492 -21.422 -18.078 1 78.19 256 VAL A CA 1
ATOM 1920 C C . VAL A 1 256 ? -15.656 -21.25 -19.062 1 78.19 256 VAL A C 1
ATOM 1922 O O . VAL A 1 256 ? -16.469 -22.156 -19.219 1 78.19 256 VAL A O 1
ATOM 1925 N N . ALA A 1 257 ? -15.609 -20.156 -19.828 1 78.5 257 ALA A N 1
ATOM 1926 C CA . ALA A 1 257 ? -16.688 -19.844 -20.75 1 78.5 257 ALA A CA 1
ATOM 1927 C C . ALA A 1 257 ? -16.469 -20.5 -22.109 1 78.5 257 ALA A C 1
ATOM 1929 O O . ALA A 1 257 ? -17.359 -20.531 -22.938 1 78.5 257 ALA A O 1
ATOM 1930 N N . GLY A 1 258 ? -15.297 -21.094 -22.328 1 72.38 258 GLY A N 1
ATOM 1931 C CA . GLY A 1 258 ? -14.984 -21.641 -23.625 1 72.38 258 GLY A CA 1
ATOM 1932 C C . GLY A 1 258 ? -14.914 -20.594 -24.719 1 72.38 258 GLY A C 1
ATOM 1933 O O . GLY A 1 258 ? -15.422 -20.797 -25.828 1 72.38 258 GLY A O 1
ATOM 1934 N N . ALA A 1 259 ? -14.266 -19.484 -24.422 1 74.25 259 ALA A N 1
ATOM 1935 C CA . ALA A 1 259 ? -14.219 -18.344 -25.312 1 74.25 259 ALA A CA 1
ATOM 1936 C C . ALA A 1 259 ? -13.258 -18.594 -26.469 1 74.25 259 ALA A C 1
ATOM 1938 O O . ALA A 1 259 ? -12.211 -19.219 -26.297 1 74.25 259 ALA A O 1
ATOM 1939 N N . ASP A 1 260 ? -13.484 -18.016 -27.688 1 72.12 260 ASP A N 1
ATOM 1940 C CA . ASP A 1 260 ? -12.672 -18.141 -28.891 1 72.12 260 ASP A CA 1
ATOM 1941 C C . ASP A 1 260 ? -11.477 -17.203 -28.844 1 72.12 260 ASP A C 1
ATOM 1943 O O . ASP A 1 260 ? -10.445 -17.469 -29.453 1 72.12 260 ASP A O 1
ATOM 1947 N N . THR A 1 261 ? -11.648 -15.992 -28.312 1 78.56 261 THR A N 1
ATOM 1948 C CA . THR A 1 261 ? -10.586 -15 -28.203 1 78.56 261 THR A CA 1
ATOM 1949 C C . THR A 1 261 ? -9.883 -15.117 -26.859 1 78.56 261 THR A C 1
ATOM 1951 O O . THR A 1 261 ? -9.57 -14.109 -26.219 1 78.56 261 THR A O 1
ATOM 1954 N N . TRP A 1 262 ? -9.602 -16.281 -26.516 1 83.44 262 TRP A N 1
ATOM 1955 C CA . TRP A 1 262 ? -9.047 -16.594 -25.203 1 83.44 262 TRP A CA 1
ATOM 1956 C C . TRP A 1 262 ? -7.711 -15.883 -25 1 83.44 262 TRP A C 1
ATOM 1958 O O . TRP A 1 262 ? -6.871 -15.844 -25.906 1 83.44 262 TRP A O 1
ATOM 1968 N N . GLY A 1 263 ? -7.609 -15.211 -23.844 1 90.75 263 GLY A N 1
ATOM 1969 C CA . GLY A 1 263 ? -6.375 -14.562 -23.422 1 90.75 263 GLY A CA 1
ATOM 1970 C C . GLY A 1 263 ? -6.312 -13.094 -23.797 1 90.75 263 GLY A C 1
ATOM 1971 O O . GLY A 1 263 ? -5.398 -12.383 -23.375 1 90.75 263 GLY A O 1
ATOM 1972 N N . THR A 1 264 ? -7.277 -12.617 -24.562 1 93.88 264 THR A N 1
ATOM 1973 C CA . THR A 1 264 ? -7.273 -11.227 -25 1 93.88 264 THR A CA 1
ATOM 1974 C C . THR A 1 264 ? -8.164 -10.375 -24.094 1 93.88 264 THR A C 1
ATOM 1976 O O . THR A 1 264 ? -9.258 -10.797 -23.719 1 93.88 264 THR A O 1
ATOM 1979 N N . GLU A 1 265 ? -7.609 -9.117 -23.828 1 95.5 265 GLU A N 1
ATOM 1980 C CA . GLU A 1 265 ? -8.375 -8.195 -23 1 95.5 265 GLU A CA 1
ATOM 1981 C C . GLU A 1 265 ? -9.039 -7.113 -23.844 1 95.5 265 GLU A C 1
ATOM 1983 O O . GLU A 1 265 ? -8.453 -6.613 -24.797 1 95.5 265 GLU A O 1
ATOM 1988 N N . PRO A 1 266 ? -10.273 -6.773 -23.5 1 94.5 266 PRO A N 1
ATOM 1989 C CA . PRO A 1 266 ? -10.898 -5.641 -24.203 1 94.5 266 PRO A CA 1
ATOM 1990 C C . PRO A 1 266 ? -10.203 -4.312 -23.891 1 94.5 266 PRO A C 1
ATOM 1992 O O . PRO A 1 266 ? -9.516 -4.188 -22.875 1 94.5 266 PRO A O 1
ATOM 1995 N N . GLU A 1 267 ? -10.375 -3.35 -24.75 1 96.06 267 GLU A N 1
ATOM 1996 C CA . GLU A 1 267 ? -9.703 -2.057 -24.641 1 96.06 267 GLU A CA 1
ATOM 1997 C C . GLU A 1 267 ? -10.047 -1.367 -23.328 1 96.06 267 GLU A C 1
ATOM 1999 O O . GLU A 1 267 ? -9.211 -0.672 -22.75 1 96.06 267 GLU A O 1
ATOM 2004 N N . GLU A 1 268 ? -11.211 -1.528 -22.812 1 96.06 268 GLU A N 1
ATOM 2005 C CA . GLU A 1 268 ? -11.656 -0.886 -21.578 1 96.06 268 GLU A CA 1
ATOM 2006 C C . GLU A 1 268 ? -10.828 -1.358 -20.391 1 96.06 268 GLU A C 1
ATOM 2008 O O . GLU A 1 268 ? -10.789 -0.695 -19.344 1 96.06 268 GLU A O 1
ATOM 2013 N N . ASN A 1 269 ? -10.133 -2.477 -20.547 1 96.44 269 ASN A N 1
ATOM 2014 C CA . ASN A 1 269 ? -9.359 -3.043 -19.453 1 96.44 269 ASN A CA 1
ATOM 2015 C C . ASN A 1 269 ? -7.875 -2.717 -19.578 1 96.44 269 ASN A C 1
ATOM 2017 O O . ASN A 1 269 ? -7.066 -3.133 -18.75 1 96.44 269 ASN A O 1
ATOM 2021 N N . TYR A 1 270 ? -7.531 -1.993 -20.609 1 98.31 270 TYR A N 1
ATOM 2022 C CA . TYR A 1 270 ? -6.125 -1.646 -20.812 1 98.31 270 TYR A CA 1
ATOM 2023 C C . TYR A 1 270 ? -5.613 -0.784 -19.656 1 98.31 270 TYR A C 1
ATOM 2025 O O . TYR A 1 270 ? -6.367 -0.005 -19.078 1 98.31 270 TYR A O 1
ATOM 2033 N N . GLY A 1 271 ? -4.363 -0.936 -19.344 1 98.5 271 GLY A N 1
ATOM 2034 C CA . GLY A 1 271 ? -3.715 -0.063 -18.375 1 98.5 271 GLY A CA 1
ATOM 2035 C C . GLY A 1 271 ? -3.197 1.225 -19 1 98.5 271 GLY A C 1
ATOM 2036 O O . GLY A 1 271 ? -3.424 1.491 -20.172 1 98.5 271 GLY A O 1
ATOM 2037 N N . THR A 1 272 ? -2.67 2.025 -18.141 1 98.75 272 THR A N 1
ATOM 2038 C CA . THR A 1 272 ? -2.152 3.322 -18.562 1 98.75 272 THR A CA 1
ATOM 2039 C C . THR A 1 272 ? -0.686 3.475 -18.156 1 98.75 272 THR A C 1
ATOM 2041 O O . THR A 1 272 ? -0.295 3.105 -17.047 1 98.75 272 THR A O 1
ATOM 2044 N N . VAL A 1 273 ? 0.147 3.955 -19.094 1 98.56 273 VAL A N 1
ATOM 2045 C CA . VAL A 1 273 ? 1.528 4.336 -18.812 1 98.56 273 VAL A CA 1
ATOM 2046 C C . VAL A 1 273 ? 1.612 5.844 -18.594 1 98.56 273 VAL A C 1
ATOM 2048 O O . VAL A 1 273 ? 1.167 6.633 -19.422 1 98.56 273 VAL A O 1
ATOM 2051 N N . TYR A 1 274 ? 2.082 6.145 -17.422 1 98.06 274 TYR A N 1
ATOM 2052 C CA . TYR A 1 274 ? 2.344 7.535 -17.062 1 98.06 274 TYR A CA 1
ATOM 2053 C C . TYR A 1 274 ? 3.834 7.848 -17.141 1 98.06 274 TYR A C 1
ATOM 2055 O O . TYR A 1 274 ? 4.637 7.242 -16.438 1 98.06 274 TYR A O 1
ATOM 2063 N N . ALA A 1 275 ? 4.25 8.742 -17.969 1 91.69 275 ALA A N 1
ATOM 2064 C CA . ALA A 1 275 ? 5.648 9.117 -18.141 1 91.69 275 ALA A CA 1
ATOM 2065 C C . ALA A 1 275 ? 5.781 10.562 -18.609 1 91.69 275 ALA A C 1
ATOM 2067 O O . ALA A 1 275 ? 5.09 10.977 -19.547 1 91.69 275 ALA A O 1
ATOM 2068 N N . GLY A 1 276 ? 6.73 11.344 -18.031 1 82.25 276 GLY A N 1
ATOM 2069 C CA . GLY A 1 276 ? 7.023 12.703 -18.469 1 82.25 276 GLY A CA 1
ATOM 2070 C C . GLY A 1 276 ? 5.801 13.594 -18.5 1 82.25 276 GLY A C 1
ATOM 2071 O O . GLY A 1 276 ? 5.629 14.383 -19.438 1 82.25 276 GLY A O 1
ATOM 2072 N N . GLY A 1 277 ? 4.895 13.375 -17.656 1 82.12 277 GLY A N 1
ATOM 2073 C CA . GLY A 1 277 ? 3.703 14.203 -17.625 1 82.12 277 GLY A CA 1
ATOM 2074 C C . GLY A 1 277 ? 2.607 13.734 -18.547 1 82.12 277 GLY A C 1
ATOM 2075 O O . GLY A 1 277 ? 1.549 14.359 -18.641 1 82.12 277 GLY A O 1
ATOM 2076 N N . SER A 1 278 ? 2.865 12.695 -19.219 1 91.44 278 SER A N 1
ATOM 2077 C CA . SER A 1 278 ? 1.876 12.164 -20.156 1 91.44 278 SER A CA 1
ATOM 2078 C C . SER A 1 278 ? 1.271 10.859 -19.641 1 91.44 278 SER A C 1
ATOM 2080 O O . SER A 1 278 ? 1.854 10.195 -18.781 1 91.44 278 SER A O 1
ATOM 2082 N N . ALA A 1 279 ? 0.033 10.648 -20.062 1 96.38 279 ALA A N 1
ATOM 2083 C CA . ALA A 1 279 ? -0.688 9.406 -19.797 1 96.38 279 ALA A CA 1
ATOM 2084 C C . ALA A 1 279 ? -1.208 8.789 -21.094 1 96.38 279 ALA A C 1
ATOM 2086 O O . ALA A 1 279 ? -1.883 9.453 -21.875 1 96.38 279 ALA A O 1
ATOM 2087 N N . ARG A 1 280 ? -0.84 7.512 -21.281 1 97.19 280 ARG A N 1
ATOM 2088 C CA . ARG A 1 280 ? -1.281 6.84 -22.5 1 97.19 280 ARG A CA 1
ATOM 2089 C C . ARG A 1 280 ? -1.766 5.426 -22.203 1 97.19 280 ARG A C 1
ATOM 2091 O O . ARG A 1 280 ? -1.081 4.66 -21.531 1 97.19 280 ARG A O 1
ATOM 2098 N N . ARG A 1 281 ? -2.965 5.176 -22.734 1 97.75 281 ARG A N 1
ATOM 2099 C CA . ARG A 1 281 ? -3.434 3.795 -22.641 1 97.75 281 ARG A CA 1
ATOM 2100 C C . ARG A 1 281 ? -2.475 2.848 -23.359 1 97.75 281 ARG A C 1
ATOM 2102 O O . ARG A 1 281 ? -1.933 3.182 -24.422 1 97.75 281 ARG A O 1
ATOM 2109 N N . HIS A 1 282 ? -2.258 1.735 -22.734 1 98.19 282 HIS A N 1
ATOM 2110 C CA . HIS A 1 282 ? -1.346 0.749 -23.297 1 98.19 282 HIS A CA 1
ATOM 2111 C C . HIS A 1 282 ? -2.043 -0.59 -23.516 1 98.19 282 HIS A C 1
ATOM 2113 O O . HIS A 1 282 ? -2.574 -1.175 -22.562 1 98.19 282 HIS A O 1
ATOM 2119 N N . PRO A 1 283 ? -2.039 -1.067 -24.781 1 97.94 283 PRO A N 1
ATOM 2120 C CA . PRO A 1 283 ? -2.682 -2.361 -25.031 1 97.94 283 PRO A CA 1
ATOM 2121 C C . PRO A 1 283 ? -2.109 -3.479 -24.156 1 97.94 283 PRO A C 1
ATOM 2123 O O . PRO A 1 283 ? -0.9 -3.523 -23.922 1 97.94 283 PRO A O 1
ATOM 2126 N N . THR A 1 284 ? -3.023 -4.32 -23.641 1 98.06 284 THR A N 1
ATOM 2127 C CA . THR A 1 284 ? -2.639 -5.465 -22.828 1 98.06 284 THR A CA 1
ATOM 2128 C C . THR A 1 284 ? -2.209 -6.641 -23.688 1 98.06 284 THR A C 1
ATOM 2130 O O . THR A 1 284 ? -2.867 -6.953 -24.688 1 98.06 284 THR A O 1
ATOM 2133 N N . GLU A 1 285 ? -1.063 -7.254 -23.375 1 97.81 285 GLU A N 1
ATOM 2134 C CA . GLU A 1 285 ? -0.615 -8.469 -24.062 1 97.81 285 GLU A CA 1
ATOM 2135 C C . GLU A 1 285 ? -1.635 -9.594 -23.922 1 97.81 285 GLU A C 1
ATOM 2137 O O . GLU A 1 285 ? -2.354 -9.656 -22.922 1 97.81 285 GLU A O 1
ATOM 2142 N N . ARG A 1 286 ? -1.672 -10.414 -24.922 1 96.88 286 ARG A N 1
ATOM 2143 C CA . ARG A 1 286 ? -2.512 -11.602 -24.781 1 96.88 286 ARG A CA 1
ATOM 2144 C C . ARG A 1 286 ? -1.972 -12.523 -23.688 1 96.88 286 ARG A C 1
ATOM 2146 O O . ARG A 1 286 ? -0.769 -12.789 -23.641 1 96.88 286 ARG A O 1
ATOM 2153 N N . GLY A 1 287 ? -2.889 -12.984 -22.797 1 97.44 287 GLY A N 1
ATOM 2154 C CA . GLY A 1 287 ? -2.502 -14.047 -21.875 1 97.44 287 GLY A CA 1
ATOM 2155 C C . GLY A 1 287 ? -2.137 -15.344 -22.578 1 97.44 287 GLY A C 1
ATOM 2156 O O . GLY A 1 287 ? -2.613 -15.609 -23.688 1 97.44 287 GLY A O 1
ATOM 2157 N N . ARG A 1 288 ? -1.267 -16.203 -21.922 1 96.69 288 ARG A N 1
ATOM 2158 C CA . ARG A 1 288 ? -0.738 -17.359 -22.641 1 96.69 288 ARG A CA 1
ATOM 2159 C C . ARG A 1 288 ? -0.686 -18.578 -21.734 1 96.69 288 ARG A C 1
ATOM 2161 O O . ARG A 1 288 ? 0.295 -19.328 -21.75 1 96.69 288 ARG A O 1
ATOM 2168 N N . TRP A 1 289 ? -1.746 -18.812 -21 1 96.75 289 TRP A N 1
ATOM 2169 C CA . TRP A 1 289 ? -1.795 -20.031 -20.188 1 96.75 289 TRP A CA 1
ATOM 2170 C C . TRP A 1 289 ? -1.638 -21.266 -21.062 1 96.75 289 TRP A C 1
ATOM 2172 O O . TRP A 1 289 ? -1.18 -22.312 -20.594 1 96.75 289 TRP A O 1
ATOM 2182 N N . ASP A 1 290 ? -1.979 -21.156 -22.344 1 94.25 290 ASP A N 1
ATOM 2183 C CA . ASP A 1 290 ? -1.965 -22.266 -23.297 1 94.25 290 ASP A CA 1
ATOM 2184 C C . ASP A 1 290 ? -0.535 -22.703 -23.609 1 94.25 290 ASP A C 1
ATOM 2186 O O . ASP A 1 290 ? -0.319 -23.734 -24.234 1 94.25 290 ASP A O 1
ATOM 2190 N N . THR A 1 291 ? 0.426 -21.984 -23.141 1 96.06 291 THR A N 1
ATOM 2191 C CA . THR A 1 291 ? 1.812 -22.297 -23.453 1 96.06 291 THR A CA 1
ATOM 2192 C C . THR A 1 291 ? 2.426 -23.172 -22.375 1 96.06 291 THR A C 1
ATOM 2194 O O . THR A 1 291 ? 3.492 -23.766 -22.562 1 96.06 291 THR A O 1
ATOM 2197 N N . PHE A 1 292 ? 1.789 -23.281 -21.219 1 97.75 292 PHE A N 1
ATOM 2198 C CA . PHE A 1 292 ? 2.391 -23.938 -20.062 1 97.75 292 PHE A CA 1
ATOM 2199 C C . PHE A 1 292 ? 2.668 -25.406 -20.359 1 97.75 292 PHE A C 1
ATOM 2201 O O . PHE A 1 292 ? 3.814 -25.859 -20.281 1 97.75 292 PHE A O 1
ATOM 2208 N N . TYR A 1 293 ? 1.697 -26.188 -20.766 1 97.88 293 TYR A N 1
ATOM 2209 C CA . TYR A 1 293 ? 1.826 -27.641 -20.891 1 97.88 293 TYR A CA 1
ATOM 2210 C C . TYR A 1 293 ? 2.643 -28 -22.125 1 97.88 293 TYR A C 1
ATOM 2212 O O . TYR A 1 293 ? 3.438 -28.953 -22.094 1 97.88 293 TYR A O 1
ATOM 2220 N N . PRO A 1 294 ? 2.516 -27.234 -23.266 1 97.69 294 PRO A N 1
ATOM 2221 C CA . PRO A 1 294 ? 3.449 -27.5 -24.359 1 97.69 294 PRO A CA 1
ATOM 2222 C C . PRO A 1 294 ? 4.91 -27.359 -23.938 1 97.69 294 PRO A C 1
ATOM 2224 O O . PRO A 1 294 ? 5.742 -28.203 -24.297 1 97.69 294 PRO A O 1
ATOM 2227 N N . ARG A 1 295 ? 5.191 -26.375 -23.172 1 98.19 295 ARG A N 1
ATOM 2228 C CA . ARG A 1 295 ? 6.559 -26.188 -22.703 1 98.19 295 ARG A CA 1
ATOM 2229 C C . ARG A 1 295 ? 6.973 -27.281 -21.734 1 98.19 295 ARG A C 1
ATOM 2231 O O . ARG A 1 295 ? 8.109 -27.766 -21.781 1 98.19 295 ARG A O 1
ATOM 2238 N N . PHE A 1 296 ? 6.059 -27.641 -20.906 1 98.62 296 PHE A N 1
ATOM 2239 C CA . PHE A 1 296 ? 6.363 -28.734 -19.969 1 98.62 296 PHE A CA 1
ATOM 2240 C C . PHE A 1 296 ? 6.625 -30.031 -20.719 1 98.62 296 PHE A C 1
ATOM 2242 O O . PHE A 1 296 ? 7.57 -30.75 -20.406 1 98.62 296 PHE A O 1
ATOM 2249 N N . ALA A 1 297 ? 5.824 -30.344 -21.734 1 98.5 297 ALA A N 1
ATOM 2250 C CA . ALA A 1 297 ? 6.004 -31.547 -22.547 1 98.5 297 ALA A CA 1
ATOM 2251 C C . ALA A 1 297 ? 7.367 -31.547 -23.234 1 98.5 297 ALA A C 1
ATOM 2253 O O . ALA A 1 297 ? 8.055 -32.562 -23.266 1 98.5 297 ALA A O 1
ATOM 2254 N N . ALA A 1 298 ? 7.699 -30.406 -23.719 1 98.19 298 ALA A N 1
ATOM 2255 C CA . ALA A 1 298 ? 9.016 -30.297 -24.344 1 98.19 298 ALA A CA 1
ATOM 2256 C C . ALA A 1 298 ? 10.125 -30.609 -23.344 1 98.19 298 ALA A C 1
ATOM 2258 O O . ALA A 1 298 ? 11.102 -31.281 -23.672 1 98.19 298 ALA A O 1
ATOM 2259 N N . ALA A 1 299 ? 10 -30.125 -22.125 1 98.5 299 ALA A N 1
ATOM 2260 C CA . ALA A 1 299 ? 10.977 -30.406 -21.078 1 98.5 299 ALA A CA 1
ATOM 2261 C C . ALA A 1 299 ? 11.055 -31.891 -20.766 1 98.5 299 ALA A C 1
ATOM 2263 O O . ALA A 1 299 ? 12.148 -32.438 -20.594 1 98.5 299 ALA A O 1
ATOM 2264 N N . VAL A 1 300 ? 9.898 -32.531 -20.688 1 98.38 300 VAL A N 1
ATOM 2265 C CA . VAL A 1 300 ? 9.828 -33.969 -20.406 1 98.38 300 VAL A CA 1
ATOM 2266 C C . VAL A 1 300 ? 10.578 -34.719 -21.484 1 98.38 300 VAL A C 1
ATOM 2268 O O . VAL A 1 300 ? 11.234 -35.75 -21.188 1 98.38 300 VAL A O 1
ATOM 2271 N N . ARG A 1 301 ? 10.609 -34.219 -22.672 1 97 301 ARG A N 1
ATOM 2272 C CA . ARG A 1 301 ? 11.266 -34.875 -23.797 1 97 301 ARG A CA 1
ATOM 2273 C C . ARG A 1 301 ? 12.727 -34.438 -23.891 1 97 301 ARG A C 1
ATOM 2275 O O . ARG A 1 301 ? 13.43 -34.812 -24.828 1 97 301 ARG A O 1
ATOM 2282 N N . GLY A 1 302 ? 13.164 -33.594 -23.031 1 96.38 302 GLY A N 1
ATOM 2283 C CA . GLY A 1 302 ? 14.539 -33.156 -23.016 1 96.38 302 GLY A CA 1
ATOM 2284 C C . GLY A 1 302 ? 14.805 -32.031 -24.016 1 96.38 302 GLY A C 1
ATOM 2285 O O . GLY A 1 302 ? 15.953 -31.797 -24.406 1 96.38 302 GLY A O 1
ATOM 2286 N N . GLU A 1 303 ? 13.773 -31.359 -24.469 1 96.5 303 GLU A N 1
ATOM 2287 C CA . GLU A 1 303 ? 13.898 -30.375 -25.531 1 96.5 303 GLU A CA 1
ATOM 2288 C C . GLU A 1 303 ? 13.859 -28.953 -24.984 1 96.5 303 GLU A C 1
ATOM 2290 O O . GLU A 1 303 ? 13.758 -27.984 -25.734 1 96.5 303 GLU A O 1
ATOM 2295 N N . GLY A 1 304 ? 13.977 -28.75 -23.75 1 96.06 304 GLY A N 1
ATOM 2296 C CA . GLY A 1 304 ? 13.922 -27.438 -23.156 1 96.06 304 GLY A CA 1
ATOM 2297 C C . GLY A 1 304 ? 13.758 -27.469 -21.641 1 96.06 304 GLY A C 1
ATOM 2298 O O . GLY A 1 304 ? 13.766 -28.547 -21.031 1 96.06 304 GLY A O 1
ATOM 2299 N N . SER A 1 305 ? 13.672 -26.328 -21.078 1 97.12 305 SER A N 1
ATOM 2300 C CA . SER A 1 305 ? 13.461 -26.188 -19.641 1 97.12 305 SER A CA 1
ATOM 2301 C C . SER A 1 305 ? 11.977 -26.203 -19.297 1 97.12 305 SER A C 1
ATOM 2303 O O . SER A 1 305 ? 11.133 -25.906 -20.141 1 97.12 305 SER A O 1
ATOM 2305 N N . PRO A 1 306 ? 11.672 -26.641 -18.062 1 98.19 306 PRO A N 1
ATOM 2306 C CA . PRO A 1 306 ? 10.273 -26.516 -17.656 1 98.19 306 PRO A CA 1
ATOM 2307 C C . PRO A 1 306 ? 9.781 -25.078 -17.656 1 98.19 306 PRO A C 1
ATOM 2309 O O . PRO A 1 306 ? 10.586 -24.141 -17.625 1 98.19 306 PRO A O 1
ATOM 2312 N N . PRO A 1 307 ? 8.445 -24.891 -17.781 1 98 307 PRO A N 1
ATOM 2313 C CA . PRO A 1 307 ? 7.898 -23.531 -17.828 1 98 307 PRO A CA 1
ATOM 2314 C C . PRO A 1 307 ? 8.258 -22.703 -16.594 1 98 307 PRO A C 1
ATOM 2316 O O . PRO A 1 307 ? 8.461 -21.5 -16.703 1 98 307 PRO A O 1
ATOM 2319 N N . VAL A 1 308 ? 8.258 -23.312 -15.438 1 98.5 308 VAL A N 1
ATOM 2320 C CA . VAL A 1 308 ? 8.703 -22.719 -14.188 1 98.5 308 VAL A CA 1
ATOM 2321 C C . VAL A 1 308 ? 9.773 -23.594 -13.547 1 98.5 308 VAL A C 1
ATOM 2323 O O . VAL A 1 308 ? 9.547 -24.797 -13.32 1 98.5 308 VAL A O 1
ATOM 2326 N N . HIS A 1 309 ? 10.93 -23.031 -13.336 1 98 309 HIS A N 1
ATOM 2327 C CA . HIS A 1 309 ? 12.031 -23.797 -12.75 1 98 309 HIS A CA 1
ATOM 2328 C C . HIS A 1 309 ? 11.688 -24.266 -11.344 1 98 309 HIS A C 1
ATOM 2330 O O . HIS A 1 309 ? 11.148 -23.5 -10.539 1 98 309 HIS A O 1
ATOM 2336 N N . PRO A 1 310 ? 11.984 -25.531 -11.039 1 98 310 PRO A N 1
ATOM 2337 C CA . PRO A 1 310 ? 11.609 -26.078 -9.734 1 98 310 PRO A CA 1
ATOM 2338 C C . PRO A 1 310 ? 12.188 -25.266 -8.57 1 98 310 PRO A C 1
ATOM 2340 O O . PRO A 1 310 ? 11.555 -25.172 -7.512 1 98 310 PRO A O 1
ATOM 2343 N N . ALA A 1 311 ? 13.328 -24.672 -8.734 1 97.5 311 ALA A N 1
ATOM 2344 C CA . ALA A 1 311 ? 13.969 -23.891 -7.676 1 97.5 311 ALA A CA 1
ATOM 2345 C C . ALA A 1 311 ? 13.109 -22.703 -7.277 1 97.5 311 ALA A C 1
ATOM 2347 O O . ALA A 1 311 ? 13.211 -22.203 -6.156 1 97.5 311 ALA A O 1
ATOM 2348 N N . ASP A 1 312 ? 12.297 -22.234 -8.18 1 97.88 312 ASP A N 1
ATOM 2349 C CA . ASP A 1 312 ? 11.438 -21.094 -7.895 1 97.88 312 ASP A CA 1
ATOM 2350 C C . ASP A 1 312 ? 10.375 -21.453 -6.855 1 97.88 312 ASP A C 1
ATOM 2352 O O . ASP A 1 312 ? 9.891 -20.578 -6.133 1 97.88 312 ASP A O 1
ATOM 2356 N N . ALA A 1 313 ? 9.977 -22.719 -6.801 1 97.31 313 ALA A N 1
ATOM 2357 C CA . ALA A 1 313 ? 9.055 -23.172 -5.762 1 97.31 313 ALA A CA 1
ATOM 2358 C C . ALA A 1 313 ? 9.656 -22.969 -4.371 1 97.31 313 ALA A C 1
ATOM 2360 O O . ALA A 1 313 ? 8.953 -22.578 -3.438 1 97.31 313 ALA A O 1
ATOM 2361 N N . ILE A 1 314 ? 10.93 -23.266 -4.273 1 97.88 314 ILE A N 1
ATOM 2362 C CA . ILE A 1 314 ? 11.617 -23.094 -2.998 1 97.88 314 ILE A CA 1
ATOM 2363 C C . ILE A 1 314 ? 11.688 -21.609 -2.643 1 97.88 314 ILE A C 1
ATOM 2365 O O . ILE A 1 314 ? 11.344 -21.219 -1.524 1 97.88 314 ILE A O 1
ATOM 2369 N N . ALA A 1 315 ? 12.102 -20.797 -3.605 1 98.06 315 ALA A N 1
ATOM 2370 C CA . ALA A 1 315 ? 12.242 -19.375 -3.371 1 98.06 315 ALA A CA 1
ATOM 2371 C C . ALA A 1 315 ? 10.93 -18.75 -2.908 1 98.06 315 ALA A C 1
ATOM 2373 O O . ALA A 1 315 ? 10.898 -17.969 -1.953 1 98.06 315 ALA A O 1
ATOM 2374 N N . THR A 1 316 ? 9.852 -19.078 -3.557 1 98 316 THR A N 1
ATOM 2375 C CA . THR A 1 316 ? 8.531 -18.578 -3.199 1 98 316 THR A CA 1
ATOM 2376 C C . THR A 1 316 ? 8.141 -19.016 -1.792 1 98 316 THR A C 1
ATOM 2378 O O . THR A 1 316 ? 7.676 -18.219 -0.986 1 98 316 THR A O 1
ATOM 2381 N N . ALA A 1 317 ? 8.375 -20.281 -1.487 1 97.25 317 ALA A N 1
ATOM 2382 C CA . ALA A 1 317 ? 8.008 -20.844 -0.184 1 97.25 317 ALA A CA 1
ATOM 2383 C C . ALA A 1 317 ? 8.812 -20.172 0.934 1 97.25 317 ALA A C 1
ATOM 2385 O O . ALA A 1 317 ? 8.281 -19.938 2.021 1 97.25 317 ALA A O 1
ATOM 2386 N N . VAL A 1 318 ? 10.086 -19.922 0.665 1 98.38 318 VAL A N 1
ATOM 2387 C CA . VAL A 1 318 ? 10.945 -19.281 1.657 1 98.38 318 VAL A CA 1
ATOM 2388 C C . VAL A 1 318 ? 10.391 -17.906 2.018 1 98.38 318 VAL A C 1
ATOM 2390 O O . VAL A 1 318 ? 10.305 -17.562 3.195 1 98.38 318 VAL A O 1
ATOM 2393 N N . VAL A 1 319 ? 9.984 -17.141 1.054 1 98.56 319 VAL A N 1
ATOM 2394 C CA . VAL A 1 319 ? 9.445 -15.797 1.281 1 98.56 319 VAL A CA 1
ATOM 2395 C C . VAL A 1 319 ? 8.109 -15.906 2.014 1 98.56 319 VAL A C 1
ATOM 2397 O O . VAL A 1 319 ? 7.832 -15.133 2.932 1 98.56 319 VAL A O 1
ATOM 2400 N N . LEU A 1 320 ? 7.281 -16.859 1.628 1 97.62 320 LEU A N 1
ATOM 2401 C CA . LEU A 1 320 ? 5.988 -17.047 2.285 1 97.62 320 LEU A CA 1
ATOM 2402 C C . LEU A 1 320 ? 6.176 -17.453 3.742 1 97.62 320 LEU A C 1
ATOM 2404 O O . LEU A 1 320 ? 5.434 -17 4.617 1 97.62 320 LEU A O 1
ATOM 2408 N N . ASP A 1 321 ? 7.156 -18.359 3.98 1 97.44 321 ASP A N 1
ATOM 2409 C CA . ASP A 1 321 ? 7.48 -18.719 5.359 1 97.44 321 ASP A CA 1
ATOM 2410 C C . ASP A 1 321 ? 7.887 -17.484 6.164 1 97.44 321 ASP A C 1
ATOM 2412 O O . ASP A 1 321 ? 7.422 -17.297 7.289 1 97.44 321 ASP A O 1
ATOM 2416 N N . ALA A 1 322 ? 8.742 -16.703 5.566 1 98.38 322 ALA A N 1
ATOM 2417 C CA . ALA A 1 322 ? 9.18 -15.477 6.219 1 98.38 322 ALA A CA 1
ATOM 2418 C C . ALA A 1 322 ? 8 -14.547 6.488 1 98.38 322 ALA A C 1
ATOM 2420 O O . ALA A 1 322 ? 7.93 -13.914 7.547 1 98.38 322 ALA A O 1
ATOM 2421 N N . ALA A 1 323 ? 7.09 -14.445 5.582 1 98.19 323 ALA A N 1
ATOM 2422 C CA . ALA A 1 323 ? 5.914 -13.594 5.727 1 98.19 323 ALA A CA 1
ATOM 2423 C C . ALA A 1 323 ? 5.039 -14.055 6.887 1 98.19 323 ALA A C 1
ATOM 2425 O O . ALA A 1 323 ? 4.555 -13.242 7.672 1 98.19 323 ALA A O 1
ATOM 2426 N N . ARG A 1 324 ? 4.828 -15.344 6.953 1 96.38 324 ARG A N 1
ATOM 2427 C CA . ARG A 1 324 ? 4.035 -15.891 8.047 1 96.38 324 ARG A CA 1
ATOM 2428 C C . ARG A 1 324 ? 4.68 -15.578 9.398 1 96.38 324 ARG A C 1
ATOM 2430 O O . ARG A 1 324 ? 3.994 -15.172 10.336 1 96.38 324 ARG A O 1
ATOM 2437 N N . THR A 1 325 ? 5.98 -15.812 9.438 1 97.56 325 THR A N 1
ATOM 2438 C CA . THR A 1 325 ? 6.715 -15.508 10.664 1 97.56 325 THR A CA 1
ATOM 2439 C C . THR A 1 325 ? 6.609 -14.023 11.008 1 97.56 325 THR A C 1
ATOM 2441 O O . THR A 1 325 ? 6.359 -13.664 12.156 1 97.56 325 THR A O 1
ATOM 2444 N N . SER A 1 326 ? 6.77 -13.18 10.008 1 98.06 326 SER A N 1
ATOM 2445 C CA . SER A 1 326 ? 6.707 -11.734 10.203 1 98.06 326 SER A CA 1
ATOM 2446 C C . SER A 1 326 ? 5.34 -11.305 10.727 1 98.06 326 SER A C 1
ATOM 2448 O O . SER A 1 326 ? 5.242 -10.586 11.719 1 98.06 326 SER A O 1
ATOM 2450 N N . ALA A 1 327 ? 4.305 -11.766 10.117 1 96.31 327 ALA A N 1
ATOM 2451 C CA . ALA A 1 327 ? 2.941 -11.406 10.508 1 96.31 327 ALA A CA 1
ATOM 2452 C C . ALA A 1 327 ? 2.629 -11.898 11.914 1 96.31 327 ALA A C 1
ATOM 2454 O O . ALA A 1 327 ? 1.904 -11.234 12.664 1 96.31 327 ALA A O 1
ATOM 2455 N N . GLY A 1 328 ? 3.119 -13.047 12.25 1 94.88 328 GLY A N 1
ATOM 2456 C CA . GLY A 1 328 ? 2.836 -13.641 13.547 1 94.88 328 GLY A CA 1
ATOM 2457 C C . GLY A 1 328 ? 3.602 -12.992 14.68 1 94.88 328 GLY A C 1
ATOM 2458 O O . GLY A 1 328 ? 3.078 -12.852 15.789 1 94.88 328 GLY A O 1
ATOM 2459 N N . THR A 1 329 ? 4.863 -12.531 14.398 1 94.75 329 THR A N 1
ATOM 2460 C CA . THR A 1 329 ? 5.734 -12.07 15.477 1 94.75 329 THR A CA 1
ATOM 2461 C C . THR A 1 329 ? 5.793 -10.547 15.508 1 94.75 329 THR A C 1
ATOM 2463 O O . THR A 1 329 ? 6.223 -9.953 16.5 1 94.75 329 THR A O 1
ATOM 2466 N N . GLY A 1 330 ? 5.48 -9.93 14.422 1 92.81 330 GLY A N 1
ATOM 2467 C CA . GLY A 1 330 ? 5.625 -8.484 14.328 1 92.81 330 GLY A CA 1
ATOM 2468 C C . GLY A 1 330 ? 7.059 -8.039 14.102 1 92.81 330 GLY A C 1
ATOM 2469 O O . GLY A 1 330 ? 7.461 -6.969 14.57 1 92.81 330 GLY A O 1
ATOM 2470 N N . ALA A 1 331 ? 7.84 -8.898 13.531 1 95.19 331 ALA A N 1
ATOM 2471 C CA . ALA A 1 331 ? 9.234 -8.586 13.25 1 95.19 331 ALA A CA 1
ATOM 2472 C C . ALA A 1 331 ? 9.516 -8.648 11.75 1 95.19 331 ALA A C 1
ATOM 2474 O O . ALA A 1 331 ? 8.82 -9.344 11.008 1 95.19 331 ALA A O 1
ATOM 2475 N N . ILE A 1 332 ? 10.484 -7.898 11.367 1 97.75 332 ILE A N 1
ATOM 2476 C CA . ILE A 1 332 ? 11.016 -8.094 10.023 1 97.75 332 ILE A CA 1
ATOM 2477 C C . ILE A 1 332 ? 11.844 -9.375 9.977 1 97.75 332 ILE A C 1
ATOM 2479 O O . ILE A 1 332 ? 12.633 -9.648 10.883 1 97.75 332 ILE A O 1
ATOM 2483 N N . VAL A 1 333 ? 11.641 -10.164 8.898 1 98.12 333 VAL A N 1
ATOM 2484 C CA . VAL A 1 333 ? 12.359 -11.43 8.766 1 98.12 333 VAL A CA 1
ATOM 2485 C C . VAL A 1 333 ? 13.344 -11.344 7.602 1 98.12 333 VAL A C 1
ATOM 2487 O O . VAL A 1 333 ? 12.953 -11.047 6.469 1 98.12 333 VAL A O 1
ATOM 2490 N N . GLU A 1 334 ? 14.562 -11.625 7.855 1 97.38 334 GLU A N 1
ATOM 2491 C CA . GLU A 1 334 ? 15.57 -11.68 6.801 1 97.38 334 GLU A CA 1
ATOM 2492 C C . GLU A 1 334 ? 15.508 -13.008 6.051 1 97.38 334 GLU A C 1
ATOM 2494 O O . GLU A 1 334 ? 15.289 -14.062 6.656 1 97.38 334 GLU A O 1
ATOM 2499 N N . VAL A 1 335 ? 15.617 -12.82 4.734 1 96.44 335 VAL A N 1
ATOM 2500 C CA . VAL A 1 335 ? 15.656 -14.008 3.883 1 96.44 335 VAL A CA 1
ATOM 2501 C C . VAL A 1 335 ? 17.094 -14.32 3.498 1 96.44 335 VAL A C 1
ATOM 2503 O O . VAL A 1 335 ? 17.781 -13.5 2.877 1 96.44 335 VAL A O 1
ATOM 2506 N N . LYS A 1 336 ? 17.703 -15.375 4.047 1 83.88 336 LYS A N 1
ATOM 2507 C CA . LYS A 1 336 ? 19.094 -15.75 3.762 1 83.88 336 LYS A CA 1
ATOM 2508 C C . LYS A 1 336 ? 19.266 -16.125 2.291 1 83.88 336 LYS A C 1
ATOM 2510 O O . LYS A 1 336 ? 18.406 -16.797 1.713 1 83.88 336 LYS A O 1
ATOM 2515 N N . PRO A 1 337 ? 20.312 -15.461 1.662 1 65.56 337 PRO A N 1
ATOM 2516 C CA . PRO A 1 337 ? 20.594 -15.797 0.264 1 65.56 337 PRO A CA 1
ATOM 2517 C C . PRO A 1 337 ? 20.719 -17.297 0.036 1 65.56 337 PRO A C 1
ATOM 2519 O O . PRO A 1 337 ? 21.141 -18.031 0.936 1 65.56 337 PRO A O 1
ATOM 2522 N N . ARG A 1 338 ? 20.156 -17.812 -1.055 1 53.31 338 ARG A N 1
ATOM 2523 C CA . ARG A 1 338 ? 20.312 -19.219 -1.441 1 53.31 338 ARG A CA 1
ATOM 2524 C C . ARG A 1 338 ? 21.797 -19.578 -1.612 1 53.31 338 ARG A C 1
ATOM 2526 O O . ARG A 1 338 ? 22.609 -18.719 -1.967 1 53.31 338 ARG A O 1
ATOM 2533 N N . MET B 1 1 ? -19.078 42.812 20.859 1 57.66 1 MET B N 1
ATOM 2534 C CA . MET B 1 1 ? -18.125 42.156 19.969 1 57.66 1 MET B CA 1
ATOM 2535 C C . MET B 1 1 ? -16.828 41.844 20.703 1 57.66 1 MET B C 1
ATOM 2537 O O . MET B 1 1 ? -16.297 42.719 21.406 1 57.66 1 MET B O 1
ATOM 2541 N N . THR B 1 2 ? -16.484 40.469 20.812 1 76.5 2 THR B N 1
ATOM 2542 C CA . THR B 1 2 ? -15.32 40.125 21.609 1 76.5 2 THR B CA 1
ATOM 2543 C C . THR B 1 2 ? -14.047 40.75 21.031 1 76.5 2 THR B C 1
ATOM 2545 O O . THR B 1 2 ? -13.93 40.938 19.812 1 76.5 2 THR B O 1
ATOM 2548 N N . THR B 1 3 ? -13.242 41.5 21.812 1 91.88 3 THR B N 1
ATOM 2549 C CA . THR B 1 3 ? -11.977 42.125 21.422 1 91.88 3 THR B CA 1
ATOM 2550 C C . THR B 1 3 ? -11.07 41.094 20.719 1 91.88 3 THR B C 1
ATOM 2552 O O . THR B 1 3 ? -10.852 40 21.234 1 91.88 3 THR B O 1
ATOM 2555 N N . PRO B 1 4 ? -10.695 41.375 19.516 1 97.25 4 PRO B N 1
ATOM 2556 C CA . PRO B 1 4 ? -9.844 40.438 18.797 1 97.25 4 PRO B CA 1
ATOM 2557 C C . PRO B 1 4 ? -8.516 40.188 19.5 1 97.25 4 PRO B C 1
ATOM 2559 O O . PRO B 1 4 ? -7.992 41.062 20.172 1 97.25 4 PRO B O 1
ATOM 2562 N N . VAL B 1 5 ? -8.039 38.969 19.375 1 98.44 5 VAL B N 1
ATOM 2563 C CA . VAL B 1 5 ? -6.695 38.656 19.844 1 98.44 5 VAL B CA 1
ATOM 2564 C C . VAL B 1 5 ? -5.656 39.281 18.922 1 98.44 5 VAL B C 1
ATOM 2566 O O . VAL B 1 5 ? -5.734 39.156 17.703 1 98.44 5 VAL B O 1
ATOM 2569 N N . ARG B 1 6 ? -4.738 40 19.453 1 98.38 6 ARG B N 1
ATOM 2570 C CA . ARG B 1 6 ? -3.676 40.656 18.688 1 98.38 6 ARG B CA 1
ATOM 2571 C C . ARG B 1 6 ? -2.59 39.656 1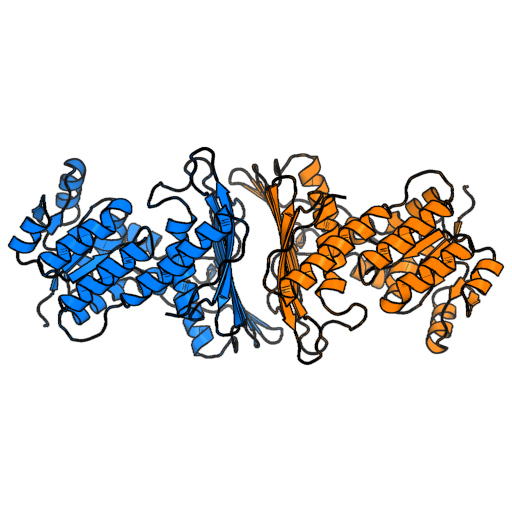8.312 1 98.38 6 ARG B C 1
ATOM 2573 O O . ARG B 1 6 ? -1.889 39.125 19.172 1 98.38 6 ARG B O 1
ATOM 2580 N N . PHE B 1 7 ? -2.465 39.438 16.953 1 98.56 7 PHE B N 1
ATOM 2581 C CA . PHE B 1 7 ? -1.579 38.406 16.453 1 98.56 7 PHE B CA 1
ATOM 2582 C C . PHE B 1 7 ? -0.35 39 15.781 1 98.56 7 PHE B C 1
ATOM 2584 O O . PHE B 1 7 ? -0.446 40.031 15.117 1 98.56 7 PHE B O 1
ATOM 2591 N N . GLY B 1 8 ? 0.802 38.375 16 1 98.62 8 GLY B N 1
ATOM 2592 C CA . GLY B 1 8 ? 1.956 38.5 15.125 1 98.62 8 GLY B CA 1
ATOM 2593 C C . GLY B 1 8 ? 2.184 37.312 14.234 1 98.62 8 GLY B C 1
ATOM 2594 O O . GLY B 1 8 ? 1.792 36.188 14.578 1 98.62 8 GLY B O 1
ATOM 2595 N N . LEU B 1 9 ? 2.779 37.531 13.078 1 98.62 9 LEU B N 1
ATOM 2596 C CA . LEU B 1 9 ? 3.184 36.469 12.156 1 98.62 9 LEU B CA 1
ATOM 2597 C C . LEU B 1 9 ? 4.695 36.438 11.969 1 98.62 9 LEU B C 1
ATOM 2599 O O . LEU B 1 9 ? 5.289 37.469 11.633 1 98.62 9 LEU B O 1
ATOM 2603 N N . VAL B 1 10 ? 5.262 35.312 12.305 1 98.31 10 VAL B N 1
ATOM 2604 C CA . VAL B 1 10 ? 6.707 35.156 12.18 1 98.31 10 VAL B CA 1
ATOM 2605 C C . VAL B 1 10 ? 7.047 34.438 10.891 1 98.31 10 VAL B C 1
ATOM 2607 O O . VAL B 1 10 ? 6.828 33.219 10.781 1 98.31 10 VAL B O 1
ATOM 2610 N N . GLY B 1 11 ? 7.684 35.094 9.977 1 96.31 11 GLY B N 1
ATOM 2611 C CA . GLY B 1 11 ? 7.965 34.531 8.664 1 96.31 11 GLY B CA 1
ATOM 2612 C C . GLY B 1 11 ? 6.926 34.906 7.625 1 96.31 11 GLY B C 1
ATOM 2613 O O . GLY B 1 11 ? 5.723 34.781 7.879 1 96.31 11 GLY B O 1
ATOM 2614 N N . TYR B 1 12 ? 7.355 35.312 6.418 1 96 12 TYR B N 1
ATOM 2615 C CA . TYR B 1 12 ? 6.457 35.688 5.332 1 96 12 TYR B CA 1
ATOM 2616 C C . TYR B 1 12 ? 6.902 35.062 4.016 1 96 12 TYR B C 1
ATOM 2618 O O . TYR B 1 12 ? 6.879 35.688 2.969 1 96 12 TYR B O 1
ATOM 2626 N N . GLY B 1 13 ? 7.422 33.844 4.191 1 91.38 13 GLY B N 1
ATOM 2627 C CA . GLY B 1 13 ? 7.582 33.031 3.01 1 91.38 13 GLY B CA 1
ATOM 2628 C C . GLY B 1 13 ? 6.273 32.469 2.49 1 91.38 13 GLY B C 1
ATOM 2629 O O . GLY B 1 13 ? 5.219 33.062 2.668 1 91.38 13 GLY B O 1
ATOM 2630 N N . PHE B 1 14 ? 6.352 31.359 1.799 1 88.12 14 PHE B N 1
ATOM 2631 C CA . PHE B 1 14 ? 5.18 30.766 1.175 1 88.12 14 PHE B CA 1
ATOM 2632 C C . PHE B 1 14 ? 4.098 30.484 2.211 1 88.12 14 PHE B C 1
ATOM 2634 O O . PHE B 1 14 ? 2.949 30.891 2.047 1 88.12 14 PHE B O 1
ATOM 2641 N N . GLY B 1 15 ? 4.457 29.812 3.299 1 91 15 GLY B N 1
ATOM 2642 C CA . GLY B 1 15 ? 3.492 29.469 4.332 1 91 15 GLY B CA 1
ATOM 2643 C C . GLY B 1 15 ? 2.867 30.688 4.992 1 91 15 GLY B C 1
ATOM 2644 O O . GLY B 1 15 ? 1.645 30.766 5.137 1 91 15 GLY B O 1
ATOM 2645 N N . GLY B 1 16 ? 3.736 31.594 5.406 1 94 16 GLY B N 1
ATOM 2646 C CA . GLY B 1 16 ? 3.23 32.812 6.023 1 94 16 GLY B CA 1
ATOM 2647 C C . GLY B 1 16 ? 2.285 33.594 5.125 1 94 16 GLY B C 1
ATOM 2648 O O . GLY B 1 16 ? 1.215 34.031 5.562 1 94 16 GLY B O 1
ATOM 2649 N N . ARG B 1 17 ? 2.631 33.656 3.859 1 91.88 17 ARG B N 1
ATOM 2650 C CA . ARG B 1 17 ? 1.935 34.5 2.893 1 91.88 17 ARG B CA 1
ATOM 2651 C C . ARG B 1 17 ? 0.597 33.906 2.494 1 91.88 17 ARG B C 1
ATOM 2653 O O . ARG B 1 17 ? -0.407 34.594 2.381 1 91.88 17 ARG B O 1
ATOM 2660 N N . TYR B 1 18 ? 0.584 32.531 2.385 1 89.44 18 TYR B N 1
ATOM 2661 C CA . TYR B 1 18 ? -0.583 31.984 1.712 1 89.44 18 TYR B CA 1
ATOM 2662 C C . TYR B 1 18 ? -1.408 31.125 2.67 1 89.44 18 TYR B C 1
ATOM 2664 O O . TYR B 1 18 ? -2.611 30.953 2.467 1 89.44 18 TYR B O 1
ATOM 2672 N N . PHE B 1 19 ? -0.826 30.672 3.727 1 91.56 19 PHE B N 1
ATOM 2673 C CA . PHE B 1 19 ? -1.569 29.766 4.605 1 91.56 19 PHE B CA 1
ATOM 2674 C C . PHE B 1 19 ? -1.972 30.484 5.891 1 91.56 19 PHE B C 1
ATOM 2676 O O . PHE B 1 19 ? -3.027 30.203 6.461 1 91.56 19 PHE B O 1
ATOM 2683 N N . HIS B 1 20 ? -1.138 31.422 6.328 1 96.06 20 HIS B N 1
ATOM 2684 C CA . HIS B 1 20 ? -1.396 32 7.641 1 96.06 20 HIS B CA 1
ATOM 2685 C C . HIS B 1 20 ? -2.008 33.406 7.516 1 96.06 20 HIS B C 1
ATOM 2687 O O . HIS B 1 20 ? -3.104 33.656 8.031 1 96.06 20 HIS B O 1
ATOM 2693 N N . ALA B 1 21 ? -1.418 34.312 6.75 1 95.12 21 ALA B N 1
ATOM 2694 C CA . ALA B 1 21 ? -1.83 35.688 6.703 1 95.12 21 ALA B CA 1
ATOM 2695 C C . ALA B 1 21 ? -3.275 35.844 6.234 1 95.12 21 ALA B C 1
ATOM 2697 O O . ALA B 1 21 ? -4.09 36.5 6.883 1 95.12 21 ALA B O 1
ATOM 2698 N N . PRO B 1 22 ? -3.67 35.125 5.164 1 92.38 22 PRO B N 1
ATOM 2699 C CA . PRO B 1 22 ? -5.055 35.281 4.711 1 92.38 22 PRO B CA 1
ATOM 2700 C C . PRO B 1 22 ? -6.07 34.75 5.734 1 92.38 22 PRO B C 1
ATOM 2702 O O . PRO B 1 22 ? -7.129 35.375 5.914 1 92.38 22 PRO B O 1
ATOM 2705 N N . LEU B 1 23 ? -5.762 33.719 6.391 1 95 23 LEU B N 1
ATOM 2706 C CA . LEU B 1 23 ? -6.691 33.125 7.355 1 95 23 LEU B CA 1
ATOM 2707 C C . LEU B 1 23 ? -6.758 33.969 8.625 1 95 23 LEU B C 1
ATOM 2709 O O . LEU B 1 23 ? -7.828 34.125 9.211 1 95 23 LEU B O 1
ATOM 2713 N N . LEU B 1 24 ? -5.645 34.531 9.039 1 95.75 24 LEU B N 1
ATOM 2714 C CA . LEU B 1 24 ? -5.621 35.438 10.172 1 95.75 24 LEU B CA 1
ATOM 2715 C C . LEU B 1 24 ? -6.441 36.688 9.875 1 95.75 24 LEU B C 1
ATOM 2717 O O . LEU B 1 24 ? -7.227 37.156 10.719 1 95.75 24 LEU B O 1
ATOM 2721 N N . ARG B 1 25 ? -6.355 37.188 8.703 1 93.56 25 ARG B N 1
ATOM 2722 C CA . ARG B 1 25 ? -7.02 38.406 8.32 1 93.56 25 ARG B CA 1
ATOM 2723 C C . ARG B 1 25 ? -8.516 38.188 8.125 1 93.56 25 ARG B C 1
ATOM 2725 O O . ARG B 1 25 ? -9.312 39.125 8.344 1 93.56 25 ARG B O 1
ATOM 2732 N N . ALA B 1 26 ? -8.844 37 7.809 1 91.5 26 ALA B N 1
ATOM 2733 C CA . ALA B 1 26 ? -10.25 36.719 7.543 1 91.5 26 ALA B CA 1
ATOM 2734 C C . ALA B 1 26 ? -11.008 36.438 8.836 1 91.5 26 ALA B C 1
ATOM 2736 O O . ALA B 1 26 ? -12.242 36.438 8.859 1 91.5 26 ALA B O 1
ATOM 2737 N N . ALA B 1 27 ? -10.312 36.219 9.93 1 94.62 27 ALA B N 1
ATOM 2738 C CA . ALA B 1 27 ? -10.93 35.906 11.219 1 94.62 27 ALA B CA 1
ATOM 2739 C C . ALA B 1 27 ? -11.188 37.156 12.031 1 94.62 27 ALA B C 1
ATOM 2741 O O . ALA B 1 27 ? -10.25 37.781 12.516 1 94.62 27 ALA B O 1
ATOM 2742 N N . PRO B 1 28 ? -12.438 37.469 12.273 1 95.69 28 PRO B N 1
ATOM 2743 C CA . PRO B 1 28 ? -12.711 38.688 13.07 1 95.69 28 PRO B CA 1
ATOM 2744 C C . PRO B 1 28 ? -12.188 38.562 14.508 1 95.69 28 PRO B C 1
ATOM 2746 O O . PRO B 1 28 ? -11.992 39.594 15.172 1 95.69 28 PRO B O 1
ATOM 2749 N N . GLU B 1 29 ? -11.961 37.344 14.938 1 97 29 GLU B N 1
ATOM 2750 C CA . GLU B 1 29 ? -11.477 37.094 16.281 1 97 29 GLU B CA 1
ATOM 2751 C C . GLU B 1 29 ? -9.977 37.375 16.406 1 97 29 GLU B C 1
ATOM 2753 O O . GLU B 1 29 ? -9.422 37.375 17.5 1 97 29 GLU B O 1
ATOM 2758 N N . CYS B 1 30 ? -9.359 37.75 15.234 1 97.44 30 CYS B N 1
ATOM 2759 C CA . CYS B 1 30 ? -7.922 38 15.195 1 97.44 30 CYS B CA 1
ATOM 2760 C C . CYS B 1 30 ? -7.605 39.344 14.562 1 97.44 30 CYS B C 1
ATOM 2762 O O . CYS B 1 30 ? -8.336 39.812 13.695 1 97.44 30 CYS B O 1
ATOM 2764 N N . GLU B 1 31 ? -6.621 39.938 15.039 1 97.25 31 GLU B N 1
ATOM 2765 C CA . GLU B 1 31 ? -6.047 41.125 14.445 1 97.25 31 GLU B CA 1
ATOM 2766 C C . GLU B 1 31 ? -4.559 40.938 14.148 1 97.25 31 GLU B C 1
ATOM 2768 O O . GLU B 1 31 ? -3.748 40.844 15.07 1 97.25 31 GLU B O 1
ATOM 2773 N N . LEU B 1 32 ? -4.223 40.844 12.875 1 97.75 32 LEU B N 1
ATOM 2774 C CA . LEU B 1 32 ? -2.812 40.75 12.5 1 97.75 32 LEU B CA 1
ATOM 2775 C C . LEU B 1 32 ? -2.129 42.094 12.633 1 97.75 32 LEU B C 1
ATOM 2777 O O . LEU B 1 32 ? -2.295 42.969 11.766 1 97.75 32 LEU B O 1
ATOM 2781 N N . VAL B 1 33 ? -1.288 42.219 13.664 1 97 33 VAL B N 1
ATOM 2782 C CA . VAL B 1 33 ? -0.726 43.5 14.062 1 97 33 VAL B CA 1
ATOM 2783 C C . VAL B 1 33 ? 0.609 43.719 13.352 1 97 33 VAL B C 1
ATOM 2785 O O . VAL B 1 33 ? 0.939 44.844 12.977 1 97 33 VAL B O 1
ATOM 2788 N N . ALA B 1 34 ? 1.334 42.688 13.266 1 97.62 34 ALA B N 1
ATOM 2789 C CA . ALA B 1 34 ? 2.691 42.844 12.75 1 97.62 34 ALA B CA 1
ATOM 2790 C C . ALA B 1 34 ? 3.227 41.531 12.188 1 97.62 34 ALA B C 1
ATOM 2792 O O . ALA B 1 34 ? 2.754 40.469 12.562 1 97.62 34 ALA B O 1
ATOM 2793 N N . VAL B 1 35 ? 4.168 41.688 11.25 1 98.25 35 VAL B N 1
ATOM 2794 C CA . VAL B 1 35 ? 4.871 40.562 10.664 1 98.25 35 VAL B CA 1
ATOM 2795 C C . VAL B 1 35 ? 6.367 40.688 10.93 1 98.25 35 VAL B C 1
ATOM 2797 O O . VAL B 1 35 ? 6.957 41.75 10.711 1 98.25 35 VAL B O 1
ATOM 2800 N N . LEU B 1 36 ? 6.879 39.656 11.5 1 97.94 36 LEU B N 1
ATOM 2801 C CA . LEU B 1 36 ? 8.32 39.562 11.68 1 97.94 36 LEU B CA 1
ATOM 2802 C C . LEU B 1 36 ? 8.992 38.969 10.445 1 97.94 36 LEU B C 1
ATOM 2804 O O . LEU B 1 36 ? 8.797 37.781 10.148 1 97.94 36 LEU B O 1
ATOM 2808 N N . THR B 1 37 ? 9.719 39.688 9.727 1 94.81 37 THR B N 1
ATOM 2809 C CA . THR B 1 37 ? 10.516 39.25 8.578 1 94.81 37 THR B CA 1
ATOM 2810 C C . THR B 1 37 ? 11.742 40.125 8.414 1 94.81 37 THR B C 1
ATOM 2812 O O . THR B 1 37 ? 11.688 41.344 8.672 1 94.81 37 THR B O 1
ATOM 2815 N N . SER B 1 38 ? 12.82 39.531 8.102 1 85.5 38 SER B N 1
ATOM 2816 C CA . SER B 1 38 ? 14.062 40.281 8.039 1 85.5 38 SER B CA 1
ATOM 2817 C C . SER B 1 38 ? 14.414 40.656 6.598 1 85.5 38 SER B C 1
ATOM 2819 O O . SER B 1 38 ? 15.188 41.562 6.359 1 85.5 38 SER B O 1
ATOM 2821 N N . ALA B 1 39 ? 13.867 39.969 5.625 1 89.12 39 ALA B N 1
ATOM 2822 C CA . ALA B 1 39 ? 14.219 40.219 4.227 1 89.12 39 ALA B CA 1
ATOM 2823 C C . ALA B 1 39 ? 13.508 41.438 3.674 1 89.12 39 ALA B C 1
ATOM 2825 O O . ALA B 1 39 ? 12.281 41.562 3.787 1 89.12 39 ALA B O 1
ATOM 2826 N N . PRO B 1 40 ? 14.305 42.344 3.033 1 90.88 40 PRO B N 1
ATOM 2827 C CA . PRO B 1 40 ? 13.672 43.531 2.479 1 90.88 40 PRO B CA 1
ATOM 2828 C C . PRO B 1 40 ? 12.562 43.219 1.479 1 90.88 40 PRO B C 1
ATOM 2830 O O . PRO B 1 40 ? 11.523 43.875 1.466 1 90.88 40 PRO B O 1
ATOM 2833 N N . GLU B 1 41 ? 12.844 42.281 0.69 1 92.81 41 GLU B N 1
ATOM 2834 C CA . GLU B 1 41 ? 11.844 41.906 -0.303 1 92.81 41 GLU B CA 1
ATOM 2835 C C . GLU B 1 41 ? 10.547 41.438 0.364 1 92.81 41 GLU B C 1
ATOM 2837 O O . GLU B 1 41 ? 9.453 41.75 -0.122 1 92.81 41 GLU B O 1
ATOM 2842 N N . ARG B 1 42 ? 10.688 40.781 1.457 1 92.5 42 ARG B N 1
ATOM 2843 C CA . ARG B 1 42 ? 9.516 40.281 2.182 1 92.5 42 ARG B CA 1
ATOM 2844 C C . ARG B 1 42 ? 8.805 41.438 2.887 1 92.5 42 ARG B C 1
ATOM 2846 O O . ARG B 1 42 ? 7.578 41.469 2.994 1 92.5 42 ARG B O 1
ATOM 2853 N N . ARG B 1 43 ? 9.523 42.375 3.324 1 92 43 ARG B N 1
ATOM 2854 C CA . ARG B 1 43 ? 8.938 43.562 3.959 1 92 43 ARG B CA 1
ATOM 2855 C C . ARG B 1 43 ? 8.055 44.312 2.979 1 92 43 ARG B C 1
ATOM 2857 O O . ARG B 1 43 ? 6.961 44.75 3.33 1 92 43 ARG B O 1
ATOM 2864 N N . ALA B 1 44 ? 8.594 44.438 1.806 1 92.81 44 ALA B N 1
ATOM 2865 C CA . ALA B 1 44 ? 7.828 45.125 0.767 1 92.81 44 ALA B CA 1
ATOM 2866 C C . ALA B 1 44 ? 6.535 44.375 0.451 1 92.81 44 ALA B C 1
ATOM 2868 O O . ALA B 1 44 ? 5.496 45 0.206 1 92.81 44 ALA B O 1
ATOM 2869 N N . LEU B 1 45 ? 6.629 43.094 0.42 1 93.62 45 LEU B N 1
ATOM 2870 C CA . LEU B 1 45 ? 5.457 42.281 0.162 1 93.62 45 LEU B CA 1
ATOM 2871 C C . LEU B 1 45 ? 4.402 42.469 1.248 1 93.62 45 LEU B C 1
ATOM 2873 O O . LEU B 1 45 ? 3.209 42.562 0.953 1 93.62 45 LEU B O 1
ATOM 2877 N N . VAL B 1 46 ? 4.84 42.469 2.484 1 94.56 46 VAL B N 1
ATOM 2878 C CA . VAL B 1 46 ? 3.93 42.656 3.609 1 94.56 46 VAL B CA 1
ATOM 2879 C C . VAL B 1 46 ? 3.215 44 3.484 1 94.56 46 VAL B C 1
ATOM 2881 O O . VAL B 1 46 ? 2 44.094 3.674 1 94.56 46 VAL B O 1
ATOM 2884 N N . GLU B 1 47 ? 3.941 45.031 3.174 1 92.69 47 GLU B N 1
ATOM 2885 C CA . GLU B 1 47 ? 3.367 46.375 3.018 1 92.69 47 GLU B CA 1
ATOM 2886 C C . GLU B 1 47 ? 2.266 46.375 1.961 1 92.69 47 GLU B C 1
ATOM 2888 O O . GLU B 1 47 ? 1.249 47.062 2.121 1 92.69 47 GLU B O 1
ATOM 2893 N N . ARG B 1 48 ? 2.473 45.656 1.005 1 92.88 48 ARG B N 1
ATOM 2894 C CA . ARG B 1 48 ? 1.54 45.625 -0.117 1 92.88 48 ARG B CA 1
ATOM 2895 C C . ARG B 1 48 ? 0.335 44.75 0.191 1 92.88 48 ARG B C 1
ATOM 2897 O O . ARG B 1 48 ? -0.799 45.094 -0.139 1 92.88 48 ARG B O 1
ATOM 2904 N N . GLU B 1 49 ? 0.55 43.625 0.793 1 91.69 49 GLU B N 1
ATOM 2905 C CA . GLU B 1 49 ? -0.462 42.562 0.877 1 91.69 49 GLU B CA 1
ATOM 2906 C C . GLU B 1 49 ? -1.217 42.625 2.201 1 91.69 49 GLU B C 1
ATOM 2908 O O . GLU B 1 49 ? -2.32 42.094 2.322 1 91.69 49 GLU B O 1
ATOM 2913 N N . VAL B 1 50 ? -0.599 43.188 3.215 1 92.44 50 VAL B N 1
ATOM 2914 C CA . VAL B 1 50 ? -1.217 43.281 4.535 1 92.44 50 VAL B CA 1
ATOM 2915 C C . VAL B 1 50 ? -1.199 44.719 5.012 1 92.44 50 VAL B C 1
ATOM 2917 O O . VAL B 1 50 ? -0.528 45.062 5.992 1 92.44 50 VAL B O 1
ATOM 2920 N N . PRO B 1 51 ? -2.066 45.469 4.387 1 88 51 PRO B N 1
ATOM 2921 C CA . PRO B 1 51 ? -2.062 46.875 4.785 1 88 51 PRO B CA 1
ATOM 2922 C C . PRO B 1 51 ? -2.4 47.062 6.262 1 88 51 PRO B C 1
ATOM 2924 O O . PRO B 1 51 ? -3.299 46.406 6.785 1 88 51 PRO B O 1
ATOM 2927 N N . GLY B 1 52 ? -1.556 47.906 6.961 1 87.94 52 GLY B N 1
ATOM 2928 C CA . GLY B 1 52 ? -1.812 48.188 8.359 1 87.94 52 GLY B CA 1
ATOM 2929 C C . GLY B 1 52 ? -0.94 47.406 9.312 1 87.94 52 GLY B C 1
ATOM 2930 O O . GLY B 1 52 ? -0.795 47.75 10.477 1 87.94 52 GLY B O 1
ATOM 2931 N N . ALA B 1 53 ? -0.432 46.312 8.789 1 91.25 53 ALA B N 1
ATOM 2932 C CA . ALA B 1 53 ? 0.458 45.531 9.633 1 91.25 53 ALA B CA 1
ATOM 2933 C C . ALA B 1 53 ? 1.875 46.094 9.617 1 91.25 53 ALA B C 1
ATOM 2935 O O . ALA B 1 53 ? 2.389 46.469 8.562 1 91.25 53 ALA B O 1
ATOM 2936 N N . ALA B 1 54 ? 2.457 46.219 10.781 1 94.38 54 ALA B N 1
ATOM 2937 C CA . ALA B 1 54 ? 3.848 46.656 10.875 1 94.38 54 ALA B CA 1
ATOM 2938 C C . ALA B 1 54 ? 4.801 45.5 10.539 1 94.38 54 ALA B C 1
ATOM 2940 O O . ALA B 1 54 ? 4.418 44.344 10.57 1 94.38 54 ALA B O 1
ATOM 2941 N N . THR B 1 55 ? 5.969 45.844 10.094 1 96.5 55 THR B N 1
ATOM 2942 C CA . THR B 1 55 ? 7.047 44.875 10 1 96.5 55 THR B CA 1
ATOM 2943 C C . THR B 1 55 ? 8.055 45.062 11.133 1 96.5 55 THR B C 1
ATOM 2945 O O . THR B 1 55 ? 8.375 46.219 11.492 1 96.5 55 THR B O 1
ATOM 2948 N N . VAL B 1 56 ? 8.414 44 11.758 1 97.06 56 VAL B N 1
ATOM 2949 C CA . VAL B 1 56 ? 9.336 44.094 12.883 1 97.06 56 VAL B CA 1
ATOM 2950 C C . VAL B 1 56 ? 10.516 43.156 12.664 1 97.06 56 VAL B C 1
ATOM 2952 O O . VAL B 1 56 ? 10.5 42.344 11.742 1 97.06 56 VAL B O 1
ATOM 2955 N N . ALA B 1 57 ? 11.523 43.25 13.617 1 95.31 57 ALA B N 1
ATOM 2956 C CA . ALA B 1 57 ? 12.766 42.5 13.383 1 95.31 57 ALA B CA 1
ATOM 2957 C C . ALA B 1 57 ? 12.992 41.469 14.461 1 95.31 57 ALA B C 1
ATOM 2959 O O . ALA B 1 57 ? 13.906 40.625 14.359 1 95.31 57 ALA B O 1
ATOM 2960 N N . SER B 1 58 ? 12.141 41.469 15.477 1 97.12 58 SER B N 1
ATOM 2961 C CA . SER B 1 58 ? 12.359 40.5 16.547 1 97.12 58 SER B CA 1
ATOM 2962 C C . SER B 1 58 ? 11.055 40.188 17.266 1 97.12 58 SER B C 1
ATOM 2964 O O . SER B 1 58 ? 10.078 40.906 17.172 1 97.12 58 SER B O 1
ATOM 2966 N N . LEU B 1 59 ? 11.078 39.062 17.969 1 98.5 59 LEU B N 1
ATOM 2967 C CA . LEU B 1 59 ? 9.938 38.656 18.797 1 98.5 59 LEU B CA 1
ATOM 2968 C C . LEU B 1 59 ? 9.727 39.656 19.938 1 98.5 59 LEU B C 1
ATOM 2970 O O . LEU B 1 59 ? 8.586 39.938 20.328 1 98.5 59 LEU B O 1
ATOM 2974 N N . ALA B 1 60 ? 10.789 40.188 20.438 1 98.19 60 ALA B N 1
ATOM 2975 C CA . ALA B 1 60 ? 10.688 41.188 21.5 1 98.19 60 ALA B CA 1
ATOM 2976 C C . ALA B 1 60 ? 9.898 42.406 21.016 1 98.19 60 ALA B C 1
ATOM 2978 O O . ALA B 1 60 ? 9.109 42.969 21.781 1 98.19 60 ALA B O 1
ATOM 2979 N N . GLU B 1 61 ? 10.18 42.812 19.797 1 97.94 61 GLU B N 1
ATOM 2980 C CA . GLU B 1 61 ? 9.438 43.938 19.234 1 97.94 61 GLU B CA 1
ATOM 2981 C C . GLU B 1 61 ? 7.949 43.594 19.109 1 97.94 61 GLU B C 1
ATOM 2983 O O . GLU B 1 61 ? 7.098 44.469 19.312 1 97.94 61 GLU B O 1
ATOM 2988 N N . LEU B 1 62 ? 7.613 42.344 18.734 1 98 62 LEU B N 1
ATOM 2989 C CA . LEU B 1 62 ? 6.219 41.906 18.672 1 98 62 LEU B CA 1
ATOM 2990 C C . LEU B 1 62 ? 5.559 42.031 20.047 1 98 62 LEU B C 1
ATOM 2992 O O . LEU B 1 62 ? 4.449 42.562 20.172 1 98 62 LEU B O 1
ATOM 2996 N N . ALA B 1 63 ? 6.242 41.5 21.031 1 98.06 63 ALA B N 1
ATOM 2997 C CA . ALA B 1 63 ? 5.73 41.562 22.391 1 98.06 63 ALA B CA 1
ATOM 2998 C C . ALA B 1 63 ? 5.508 43.031 22.812 1 98.06 63 ALA B C 1
ATOM 3000 O O . ALA B 1 63 ? 4.516 43.344 23.469 1 98.06 63 ALA B O 1
ATOM 3001 N N . GLY B 1 64 ? 6.438 43.875 22.422 1 97.81 64 GLY B N 1
ATOM 3002 C CA . GLY B 1 64 ? 6.355 45.312 22.734 1 97.81 64 GLY B CA 1
ATOM 3003 C C . GLY B 1 64 ? 5.156 45.969 22.109 1 97.81 64 GLY B C 1
ATOM 3004 O O . GLY B 1 64 ? 4.672 47 22.625 1 97.81 64 GLY B O 1
ATOM 3005 N N . LEU B 1 65 ? 4.66 45.438 21.062 1 97.75 65 LEU B N 1
ATOM 3006 C CA . LEU B 1 65 ? 3.502 45.969 20.359 1 97.75 65 LEU B CA 1
ATOM 3007 C C . LEU B 1 65 ? 2.203 45.469 20.984 1 97.75 65 LEU B C 1
ATOM 3009 O O . LEU B 1 65 ? 1.115 45.812 20.5 1 97.75 65 LEU B O 1
ATOM 3013 N N . GLY B 1 66 ? 2.336 44.656 22.016 1 97.75 66 GLY B N 1
ATOM 3014 C CA . GLY B 1 66 ? 1.16 44.156 22.703 1 97.75 66 GLY B CA 1
ATOM 3015 C C . GLY B 1 66 ? 0.575 42.906 22.031 1 97.75 66 GLY B C 1
ATOM 3016 O O . GLY B 1 66 ? -0.591 42.594 22.25 1 97.75 66 GLY B O 1
ATOM 3017 N N . VAL B 1 67 ? 1.319 42.281 21.203 1 98.31 67 VAL B N 1
ATOM 3018 C CA . VAL B 1 67 ? 0.887 41.031 20.562 1 98.31 67 VAL B CA 1
ATOM 3019 C C . VAL B 1 67 ? 0.666 39.969 21.641 1 98.31 67 VAL B C 1
ATOM 3021 O O . VAL B 1 67 ? 1.482 39.812 22.547 1 98.31 67 VAL B O 1
ATOM 3024 N N . GLU B 1 68 ? -0.427 39.25 21.484 1 98.62 68 GLU B N 1
ATOM 3025 C CA . GLU B 1 68 ? -0.823 38.25 22.469 1 98.62 68 GLU B CA 1
ATOM 3026 C C . GLU B 1 68 ? -0.503 36.844 21.984 1 98.62 68 GLU B C 1
ATOM 3028 O O . GLU B 1 68 ? -0.383 35.938 22.797 1 98.62 68 GLU B O 1
ATOM 3033 N N . ALA B 1 69 ? -0.449 36.688 20.688 1 98.88 69 ALA B N 1
ATOM 3034 C CA . ALA B 1 69 ? -0.193 35.375 20.062 1 98.88 69 ALA B CA 1
ATOM 3035 C C . ALA B 1 69 ? 0.605 35.531 18.781 1 98.88 69 ALA B C 1
ATOM 3037 O O . ALA B 1 69 ? 0.516 36.562 18.109 1 98.88 69 ALA B O 1
ATOM 3038 N N . VAL B 1 70 ? 1.386 34.5 18.469 1 98.88 70 VAL B N 1
ATOM 3039 C CA . VAL B 1 70 ? 2.139 34.531 17.219 1 98.88 70 VAL B CA 1
ATOM 3040 C C . VAL B 1 70 ? 1.918 33.25 16.438 1 98.88 70 VAL B C 1
ATOM 3042 O O . VAL B 1 70 ? 1.748 32.156 17.031 1 98.88 70 VAL B O 1
ATOM 3045 N N . ALA B 1 71 ? 1.868 33.344 15.141 1 98.81 71 ALA B N 1
ATOM 3046 C CA . ALA B 1 71 ? 2 32.188 14.227 1 98.81 71 ALA B CA 1
ATOM 3047 C C . ALA B 1 71 ? 3.412 32.125 13.648 1 98.81 71 ALA B C 1
ATOM 3049 O O . ALA B 1 71 ? 3.91 33.094 13.078 1 98.81 71 ALA B O 1
ATOM 3050 N N . ILE B 1 72 ? 3.998 31 13.859 1 98.56 72 ILE B N 1
ATOM 3051 C CA . ILE B 1 72 ? 5.371 30.812 13.406 1 98.56 72 ILE B CA 1
ATOM 3052 C C . ILE B 1 72 ? 5.379 29.984 12.117 1 98.56 72 ILE B C 1
ATOM 3054 O O . ILE B 1 72 ? 5.027 28.812 12.125 1 98.56 72 ILE B O 1
ATOM 3058 N N . SER B 1 73 ? 5.746 30.578 11 1 96.38 73 SER B N 1
ATOM 3059 C CA . SER B 1 73 ? 5.855 29.984 9.68 1 96.38 73 SER B CA 1
ATOM 3060 C C . SER B 1 73 ? 7.23 30.234 9.07 1 96.38 73 SER B C 1
ATOM 3062 O O . SER B 1 73 ? 7.352 30.938 8.07 1 96.38 73 SER B O 1
ATOM 3064 N N . THR B 1 74 ? 8.281 29.688 9.695 1 94.56 74 THR B N 1
ATOM 3065 C CA . THR B 1 74 ? 9.688 29.766 9.312 1 94.56 74 THR B CA 1
ATOM 3066 C C . THR B 1 74 ? 10.242 28.375 9.023 1 94.56 74 THR B C 1
ATOM 3068 O O . THR B 1 74 ? 9.523 27.391 9.094 1 94.56 74 THR B O 1
ATOM 3071 N N . PRO B 1 75 ? 11.453 28.312 8.586 1 91.06 75 PRO B N 1
ATOM 3072 C CA . PRO B 1 75 ? 12.031 26.984 8.383 1 91.06 75 PRO B CA 1
ATOM 3073 C C . PRO B 1 75 ? 12.008 26.125 9.648 1 91.06 75 PRO B C 1
ATOM 3075 O O . PRO B 1 75 ? 12.148 26.656 10.75 1 91.06 75 PRO B O 1
ATOM 3078 N N . ALA B 1 76 ? 11.961 24.891 9.422 1 91.5 76 ALA B N 1
ATOM 3079 C CA . ALA B 1 76 ? 11.656 23.922 10.484 1 91.5 76 ALA B CA 1
ATOM 3080 C C . ALA B 1 76 ? 12.711 23.969 11.586 1 91.5 76 ALA B C 1
ATOM 3082 O O . ALA B 1 76 ? 12.391 23.797 12.766 1 91.5 76 ALA B O 1
ATOM 3083 N N . ASP B 1 77 ? 13.891 24.172 11.219 1 92.38 77 ASP B N 1
ATOM 3084 C CA . ASP B 1 77 ? 14.977 24.094 12.195 1 92.38 77 ASP B CA 1
ATOM 3085 C C . ASP B 1 77 ? 14.945 25.297 13.133 1 92.38 77 ASP B C 1
ATOM 3087 O O . ASP B 1 77 ? 15.672 25.328 14.133 1 92.38 77 ASP B O 1
ATOM 3091 N N . THR B 1 78 ? 14.055 26.266 12.898 1 95.25 78 THR B N 1
ATOM 3092 C CA . THR B 1 78 ? 13.938 27.438 13.75 1 95.25 78 THR B CA 1
ATOM 3093 C C . THR B 1 78 ? 12.719 27.328 14.664 1 95.25 78 THR B C 1
ATOM 3095 O O . THR B 1 78 ? 12.57 28.109 15.609 1 95.25 78 THR B O 1
ATOM 3098 N N . HIS B 1 79 ? 11.859 26.375 14.484 1 97.19 79 HIS B N 1
ATOM 3099 C CA . HIS B 1 79 ? 10.547 26.297 15.117 1 97.19 79 HIS B CA 1
ATOM 3100 C C . HIS B 1 79 ? 10.664 26.266 16.641 1 97.19 79 HIS B C 1
ATOM 3102 O O . HIS B 1 79 ? 10.07 27.094 17.328 1 97.19 79 HIS B O 1
ATOM 3108 N N . SER B 1 80 ? 11.461 25.344 17.094 1 98.06 80 SER B N 1
ATOM 3109 C CA . SER B 1 80 ? 11.523 25.141 18.547 1 98.06 80 SER B CA 1
ATOM 3110 C C . SER B 1 80 ? 12.07 26.359 19.266 1 98.06 80 SER B C 1
ATOM 3112 O O . SER B 1 80 ? 11.477 26.844 20.234 1 98.06 80 SER B O 1
ATOM 3114 N N . ALA B 1 81 ? 13.172 26.891 18.734 1 98.38 81 ALA B N 1
ATOM 3115 C CA . ALA B 1 81 ? 13.781 28.062 19.359 1 98.38 81 ALA B CA 1
ATOM 3116 C C . ALA B 1 81 ? 12.82 29.25 19.359 1 98.38 81 ALA B C 1
ATOM 3118 O O . ALA B 1 81 ? 12.664 29.922 20.375 1 98.38 81 ALA B O 1
ATOM 3119 N N . LEU B 1 82 ? 12.141 29.484 18.266 1 98.69 82 LEU B N 1
ATOM 3120 C CA . LEU B 1 82 ? 11.219 30.594 18.141 1 98.69 82 LEU B CA 1
ATOM 3121 C C . LEU B 1 82 ? 9.984 30.391 19.016 1 98.69 82 LEU B C 1
ATOM 3123 O O . LEU B 1 82 ? 9.484 31.344 19.625 1 98.69 82 LEU B O 1
ATOM 3127 N N . THR B 1 83 ? 9.484 29.172 19.016 1 98.88 83 THR B N 1
ATOM 3128 C CA . THR B 1 83 ? 8.336 28.844 19.859 1 98.88 83 THR B CA 1
ATOM 3129 C C . THR B 1 83 ? 8.648 29.125 21.328 1 98.88 83 THR B C 1
ATOM 3131 O O . THR B 1 83 ? 7.883 29.828 22 1 98.88 83 THR B O 1
ATOM 3134 N N . GLU B 1 84 ? 9.781 28.672 21.75 1 98.81 84 GLU B N 1
ATOM 3135 C CA . GLU B 1 84 ? 10.148 28.812 23.156 1 98.81 84 GLU B CA 1
ATOM 3136 C C . GLU B 1 84 ? 10.43 30.281 23.516 1 98.81 84 GLU B C 1
ATOM 3138 O O . GLU B 1 84 ? 10.07 30.734 24.594 1 98.81 84 GLU B O 1
ATOM 3143 N N . GLU B 1 85 ? 11.078 30.953 22.609 1 98.88 85 GLU B N 1
ATOM 3144 C CA . GLU B 1 85 ? 11.312 32.375 22.828 1 98.88 85 GLU B CA 1
ATOM 3145 C C . GLU B 1 85 ? 9.992 33.125 22.938 1 98.88 85 GLU B C 1
ATOM 3147 O O . GLU B 1 85 ? 9.82 33.969 23.844 1 98.88 85 GLU B O 1
ATOM 3152 N N . ALA B 1 86 ? 9.055 32.875 22.062 1 98.94 86 ALA B N 1
ATOM 3153 C CA . ALA B 1 86 ? 7.754 33.531 22.078 1 98.94 86 ALA B CA 1
ATOM 3154 C C . ALA B 1 86 ? 7.008 33.25 23.375 1 98.94 86 ALA B C 1
ATOM 3156 O O . ALA B 1 86 ? 6.434 34.125 23.984 1 98.94 86 ALA B O 1
ATOM 3157 N N . LEU B 1 87 ? 7.023 32 23.766 1 98.88 87 LEU B N 1
ATOM 3158 C CA . LEU B 1 87 ? 6.406 31.625 25.031 1 98.88 87 LEU B CA 1
ATOM 3159 C C . LEU B 1 87 ? 7.043 32.375 26.203 1 98.88 87 LEU B C 1
ATOM 3161 O O . LEU B 1 87 ? 6.34 32.875 27.078 1 98.88 87 LEU B O 1
ATOM 3165 N N . GLY B 1 88 ? 8.312 32.469 26.172 1 98.69 88 GLY B N 1
ATOM 3166 C CA . GLY B 1 88 ? 9.039 33.188 27.219 1 98.69 88 GLY B CA 1
ATOM 3167 C C . GLY B 1 88 ? 8.648 34.656 27.312 1 98.69 88 GLY B C 1
ATOM 3168 O O . GLY B 1 88 ? 8.773 35.25 28.375 1 98.69 88 GLY B O 1
ATOM 3169 N N . LEU B 1 89 ? 8.234 35.188 26.234 1 98.81 89 LEU B N 1
ATOM 3170 C CA . LEU B 1 89 ? 7.824 36.594 26.172 1 98.81 89 LEU B CA 1
ATOM 3171 C C . LEU B 1 89 ? 6.344 36.75 26.516 1 98.81 89 LEU B C 1
ATOM 3173 O O . LEU B 1 89 ? 5.793 37.844 26.438 1 98.81 89 LEU B O 1
ATOM 3177 N N . GLY B 1 90 ? 5.691 35.594 26.844 1 98.69 90 GLY B N 1
ATOM 3178 C CA . GLY B 1 90 ? 4.32 35.625 27.328 1 98.69 90 GLY B CA 1
ATOM 3179 C C . GLY B 1 90 ? 3.289 35.5 26.219 1 98.69 90 GLY B C 1
ATOM 3180 O O . GLY B 1 90 ? 2.102 35.75 26.453 1 98.69 90 GLY B O 1
ATOM 3181 N N . MET B 1 91 ? 3.682 35.156 25.031 1 98.88 91 MET B N 1
ATOM 3182 C CA . MET B 1 91 ? 2.764 35.062 23.906 1 98.88 91 MET B CA 1
ATOM 3183 C C . MET B 1 91 ? 2.326 33.625 23.672 1 98.88 91 MET B C 1
ATOM 3185 O O . MET B 1 91 ? 3.125 32.719 23.797 1 98.88 91 MET B O 1
ATOM 3189 N N . ALA B 1 92 ? 1.033 33.406 23.312 1 98.88 92 ALA B N 1
ATOM 3190 C CA . ALA B 1 92 ? 0.574 32.125 22.797 1 98.88 92 ALA B CA 1
ATOM 3191 C C . ALA B 1 92 ? 1.165 31.828 21.422 1 98.88 92 ALA B C 1
ATOM 3193 O O . ALA B 1 92 ? 1.614 32.75 20.719 1 98.88 92 ALA B O 1
ATOM 3194 N N . VAL B 1 93 ? 1.175 30.516 21.078 1 98.94 93 VAL B N 1
ATOM 3195 C CA . VAL B 1 93 ? 1.936 30.219 19.859 1 98.94 93 VAL B CA 1
ATOM 3196 C C . VAL B 1 93 ? 1.168 29.203 19.016 1 98.94 93 VAL B C 1
ATOM 3198 O O . VAL B 1 93 ? 0.656 28.203 19.531 1 98.94 93 VAL B O 1
ATOM 3201 N N . VAL B 1 94 ? 1.003 29.484 17.734 1 98.88 94 VAL B N 1
ATOM 3202 C CA . VAL B 1 94 ? 0.763 28.516 16.672 1 98.88 94 VAL B CA 1
ATOM 3203 C C . VAL B 1 94 ? 2.064 28.234 15.93 1 98.88 94 VAL B C 1
ATOM 3205 O O . VAL B 1 94 ? 2.713 29.172 15.438 1 98.88 94 VAL B O 1
ATOM 3208 N N . CYS B 1 95 ? 2.447 27.031 15.875 1 98.44 95 CYS B N 1
ATOM 3209 C CA . CYS B 1 95 ? 3.684 26.703 15.172 1 98.44 95 CYS B CA 1
ATOM 3210 C C . CYS B 1 95 ? 3.406 25.812 13.969 1 98.44 95 CYS B C 1
ATOM 3212 O O . CYS B 1 95 ? 2.725 24.797 14.086 1 98.44 95 CYS B O 1
ATOM 3214 N N . ASP B 1 96 ? 3.941 26.125 12.852 1 95.75 96 ASP B N 1
ATOM 3215 C CA . ASP B 1 96 ? 3.754 25.406 11.594 1 95.75 96 ASP B CA 1
ATOM 3216 C C . ASP B 1 96 ? 4.395 24.016 11.656 1 95.75 96 ASP B C 1
ATOM 3218 O O . ASP B 1 96 ? 5.133 23.703 12.594 1 95.75 96 ASP B O 1
ATOM 3222 N N . LYS B 1 97 ? 4.023 23.219 10.68 1 92.25 97 LYS B N 1
ATOM 3223 C CA . LYS B 1 97 ? 4.598 21.875 10.555 1 92.25 97 LYS B CA 1
ATOM 3224 C C . LYS B 1 97 ? 5.918 21.906 9.797 1 92.25 97 LYS B C 1
ATOM 3226 O O . LYS B 1 97 ? 6.121 22.781 8.938 1 92.25 97 LYS B O 1
ATOM 3231 N N . PRO B 1 98 ? 6.82 21.031 9.969 1 93.31 98 PRO B N 1
ATOM 3232 C CA . PRO B 1 98 ? 6.754 20.188 11.164 1 93.31 98 PRO B CA 1
ATOM 3233 C C . PRO B 1 98 ? 6.945 20.969 12.453 1 93.31 98 PRO B C 1
ATOM 3235 O O . PRO B 1 98 ? 7.773 21.891 12.508 1 93.31 98 PRO B O 1
ATOM 3238 N N . PHE B 1 99 ? 6.23 20.641 13.492 1 96.12 99 PHE B N 1
ATOM 3239 C CA . PHE B 1 99 ? 6.219 21.375 14.75 1 96.12 99 PHE B CA 1
ATOM 3240 C C . PHE B 1 99 ? 7.613 21.422 15.359 1 96.12 99 PHE B C 1
ATOM 3242 O O . PHE B 1 99 ? 8.031 22.469 15.875 1 96.12 99 PHE B O 1
ATOM 3249 N N . ALA B 1 100 ? 8.289 20.375 15.312 1 95.56 100 ALA B N 1
ATOM 3250 C CA . ALA B 1 100 ? 9.672 20.203 15.766 1 95.56 100 ALA B CA 1
ATOM 3251 C C . ALA B 1 100 ? 10.398 19.156 14.93 1 95.56 100 ALA B C 1
ATOM 3253 O O . ALA B 1 100 ? 9.773 18.422 14.156 1 95.56 100 ALA B O 1
ATOM 3254 N N . LEU B 1 101 ? 11.703 19.109 15.07 1 94.31 101 LEU B N 1
ATOM 3255 C CA . LEU B 1 101 ? 12.484 18.188 14.258 1 94.31 101 LEU B CA 1
ATOM 3256 C C . LEU B 1 101 ? 12.516 16.797 14.891 1 94.31 101 LEU B C 1
ATOM 3258 O O . LEU B 1 101 ? 12.867 15.812 14.227 1 94.31 101 LEU B O 1
ATOM 3262 N N . ASP B 1 102 ? 12.195 16.75 16.172 1 95.44 102 ASP B N 1
ATOM 3263 C CA . ASP B 1 102 ? 12.125 15.453 16.859 1 95.44 102 ASP B CA 1
ATOM 3264 C C . ASP B 1 102 ? 11.211 15.531 18.078 1 95.44 102 ASP B C 1
ATOM 3266 O O . ASP B 1 102 ? 10.742 16.609 18.453 1 95.44 102 ASP B O 1
ATOM 3270 N N . ALA B 1 103 ? 11.023 14.391 18.688 1 97.38 103 ALA B N 1
ATOM 3271 C CA . ALA B 1 103 ? 10.07 14.289 19.797 1 97.38 103 ALA B CA 1
ATOM 3272 C C . ALA B 1 103 ? 10.57 15.023 21.031 1 97.38 103 ALA B C 1
ATOM 3274 O O . ALA B 1 103 ? 9.781 15.602 21.781 1 97.38 103 ALA B O 1
ATOM 3275 N N . SER B 1 104 ? 11.836 14.969 21.25 1 98.12 104 SER B N 1
ATOM 3276 C CA . SER B 1 104 ? 12.406 15.648 22.422 1 98.12 104 SER B CA 1
ATOM 3277 C C . SER B 1 104 ? 12.172 17.156 22.344 1 98.12 104 SER B C 1
ATOM 3279 O O . SER B 1 104 ? 11.758 17.766 23.328 1 98.12 104 SER B O 1
ATOM 3281 N N . ALA B 1 105 ? 12.414 17.703 21.203 1 97.94 105 ALA B N 1
ATOM 3282 C CA . ALA B 1 105 ? 12.195 19.141 21 1 97.94 105 ALA B CA 1
ATOM 3283 C C . ALA B 1 105 ? 10.719 19.484 21.141 1 97.94 105 ALA B C 1
ATOM 3285 O O . ALA B 1 105 ? 10.367 20.516 21.75 1 97.94 105 ALA B O 1
ATOM 3286 N N . ALA B 1 106 ? 9.867 18.688 20.578 1 98.31 106 ALA B N 1
ATOM 3287 C CA . ALA B 1 106 ? 8.43 18.922 20.703 1 98.31 106 ALA B CA 1
ATOM 3288 C C . ALA B 1 106 ? 8.008 18.922 22.172 1 98.31 106 ALA B C 1
ATOM 3290 O O . ALA B 1 106 ? 7.27 19.812 22.609 1 98.31 106 ALA B O 1
ATOM 3291 N N . ARG B 1 107 ? 8.477 17.953 22.891 1 98.5 107 ARG B N 1
ATOM 3292 C CA . ARG B 1 107 ? 8.141 17.812 24.297 1 98.5 107 ARG B CA 1
ATOM 3293 C C . ARG B 1 107 ? 8.586 19.047 25.094 1 98.5 107 ARG B C 1
ATOM 3295 O O . ARG B 1 107 ? 7.844 19.531 25.938 1 98.5 107 ARG B O 1
ATOM 3302 N N . ALA B 1 108 ? 9.758 19.484 24.812 1 98.69 108 ALA B N 1
ATOM 3303 C CA . ALA B 1 108 ? 10.289 20.641 25.516 1 98.69 108 ALA B CA 1
ATOM 3304 C C . ALA B 1 108 ? 9.391 21.859 25.344 1 98.69 108 ALA B C 1
ATOM 3306 O O . ALA B 1 108 ? 9.047 22.531 26.312 1 98.69 108 ALA B O 1
ATOM 3307 N N . SER B 1 109 ? 8.992 22.141 24.125 1 98.75 109 SER B N 1
ATOM 3308 C CA . SER B 1 109 ? 8.141 23.281 23.844 1 98.75 109 SER B CA 1
ATOM 3309 C C . SER B 1 109 ? 6.77 23.125 24.484 1 98.75 109 SER B C 1
ATOM 3311 O O . SER B 1 109 ? 6.234 24.094 25.047 1 98.75 109 SER B O 1
ATOM 3313 N N . VAL B 1 110 ? 6.215 21.922 24.391 1 98.75 110 VAL B N 1
ATOM 3314 C CA . VAL B 1 110 ? 4.883 21.656 24.922 1 98.75 110 VAL B CA 1
ATOM 3315 C C . VAL B 1 110 ? 4.891 21.812 26.438 1 98.75 110 VAL B C 1
ATOM 3317 O O . VAL B 1 110 ? 3.998 22.438 27.016 1 98.75 110 VAL B O 1
ATOM 3320 N N . GLU B 1 111 ? 5.887 21.281 27.062 1 98.69 111 GLU B N 1
ATOM 3321 C CA . GLU B 1 111 ? 6 21.359 28.516 1 98.69 111 GLU B CA 1
ATOM 3322 C C . GLU B 1 111 ? 6.211 22.797 28.984 1 98.69 111 GLU B C 1
ATOM 3324 O O . GLU B 1 111 ? 5.695 23.203 30.016 1 98.69 111 GLU B O 1
ATOM 3329 N N . LEU B 1 112 ? 7.016 23.516 28.25 1 98.81 112 LEU B N 1
ATOM 3330 C CA . LEU B 1 112 ? 7.223 24.922 28.578 1 98.81 112 LEU B CA 1
ATOM 3331 C C . LEU B 1 112 ? 5.91 25.703 28.531 1 98.81 112 LEU B C 1
ATOM 3333 O O . LEU B 1 112 ? 5.613 26.484 29.438 1 98.81 112 LEU B O 1
ATOM 3337 N N . ALA B 1 113 ? 5.133 25.5 27.5 1 98.88 113 ALA B N 1
ATOM 3338 C CA . ALA B 1 113 ? 3.838 26.172 27.391 1 98.88 113 ALA B CA 1
ATOM 3339 C C . ALA B 1 113 ? 2.939 25.844 28.578 1 98.88 113 ALA B C 1
ATOM 3341 O O . ALA B 1 113 ? 2.291 26.734 29.125 1 98.88 113 ALA B O 1
ATOM 3342 N N . ALA B 1 114 ? 2.918 24.594 28.891 1 98.5 114 ALA B N 1
ATOM 3343 C CA . ALA B 1 114 ? 2.111 24.156 30.031 1 98.5 114 ALA B CA 1
ATOM 3344 C C . ALA B 1 114 ? 2.568 24.844 31.312 1 98.5 114 ALA B C 1
ATOM 3346 O O . ALA B 1 114 ? 1.743 25.312 32.094 1 98.5 114 ALA B O 1
ATOM 3347 N N . ARG B 1 115 ? 3.842 24.875 31.547 1 98.44 115 ARG B N 1
ATOM 3348 C CA . ARG B 1 115 ? 4.41 25.484 32.75 1 98.44 115 ARG B CA 1
ATOM 3349 C C . ARG B 1 115 ? 4.055 26.969 32.844 1 98.44 115 ARG B C 1
ATOM 3351 O O . ARG B 1 115 ? 3.801 27.484 33.906 1 98.44 115 ARG B O 1
ATOM 3358 N N . LEU B 1 116 ? 4.031 27.641 31.75 1 98.5 116 LEU B N 1
ATOM 3359 C CA . LEU B 1 116 ? 3.797 29.078 31.719 1 98.5 116 LEU B CA 1
ATOM 3360 C C . LEU B 1 116 ? 2.305 29.375 31.641 1 98.5 116 LEU B C 1
ATOM 3362 O O . LEU B 1 116 ? 1.899 30.547 31.703 1 98.5 116 LEU B O 1
ATOM 3366 N N . GLY B 1 117 ? 1.505 28.312 31.438 1 98.12 117 GLY B N 1
ATOM 3367 C CA . GLY B 1 117 ? 0.066 28.484 31.312 1 98.12 117 GLY B CA 1
ATOM 3368 C C . GLY B 1 117 ? -0.346 29.188 30.031 1 98.12 117 GLY B C 1
ATOM 3369 O O . GLY B 1 117 ? -1.298 29.969 30.031 1 98.12 117 GLY B O 1
ATOM 3370 N N . LEU B 1 118 ? 0.43 29.031 28.984 1 98.69 118 LEU B N 1
ATOM 3371 C CA . LEU B 1 118 ? 0.154 29.688 27.703 1 98.69 118 LEU B CA 1
ATOM 3372 C C . LEU B 1 118 ? -0.379 28.688 26.688 1 98.69 118 LEU B C 1
ATOM 3374 O O . LEU B 1 118 ? -0.056 27.5 26.766 1 98.69 118 LEU B O 1
ATOM 3378 N N . VAL B 1 119 ? -1.205 29.156 25.703 1 98.81 119 VAL B N 1
ATOM 3379 C CA . VAL B 1 119 ? -1.798 28.312 24.672 1 98.81 119 VAL B CA 1
ATOM 3380 C C . VAL B 1 119 ? -0.762 28.016 23.594 1 98.81 119 VAL B C 1
ATOM 3382 O O . VAL B 1 119 ? -0.044 28.922 23.156 1 98.81 119 VAL B O 1
ATOM 3385 N N . LEU B 1 120 ? -0.597 26.797 23.25 1 98.88 120 LEU B N 1
ATOM 3386 C CA . LEU B 1 120 ? 0.263 26.297 22.172 1 98.88 120 LEU B CA 1
ATOM 3387 C C . LEU B 1 120 ? -0.495 25.344 21.266 1 98.88 120 LEU B C 1
ATOM 3389 O O . LEU B 1 120 ? -1.234 24.484 21.734 1 98.88 120 LEU B O 1
ATOM 3393 N N . SER B 1 121 ? -0.352 25.547 19.969 1 98.88 121 SER B N 1
ATOM 3394 C CA . SER B 1 121 ? -1.009 24.656 19.031 1 98.88 121 SER B CA 1
ATOM 3395 C C . SER B 1 121 ? -0.137 24.406 17.797 1 98.88 121 SER B C 1
ATOM 3397 O O . SER B 1 121 ? 0.342 25.359 17.172 1 98.88 121 SER B O 1
ATOM 3399 N N . PRO B 1 122 ? 0.184 23.094 17.484 1 98.62 122 PRO B N 1
ATOM 3400 C CA . PRO B 1 122 ? 0.727 22.844 16.156 1 98.62 122 PRO B CA 1
ATOM 3401 C C . PRO B 1 122 ? -0.262 23.203 15.039 1 98.62 122 PRO B C 1
ATOM 3403 O O . PRO B 1 122 ? -1.472 23.031 15.211 1 98.62 122 PRO B O 1
ATOM 3406 N N . TYR B 1 123 ? 0.23 23.688 13.945 1 97.81 123 TYR B N 1
ATOM 3407 C CA . TYR B 1 123 ? -0.625 24.047 12.82 1 97.81 123 TYR B CA 1
ATOM 3408 C C . TYR B 1 123 ? -0.909 22.828 11.945 1 97.81 123 TYR B C 1
ATOM 3410 O O . TYR B 1 123 ? -0.413 22.734 10.82 1 97.81 123 TYR B O 1
ATOM 3418 N N . GLN B 1 124 ? -1.793 21.969 12.422 1 97.69 124 GLN B N 1
ATOM 3419 C CA . GLN B 1 124 ? -2.283 20.828 11.648 1 97.69 124 GLN B CA 1
ATOM 3420 C C . GLN B 1 124 ? -3.619 21.156 10.984 1 97.69 124 GLN B C 1
ATOM 3422 O O . GLN B 1 124 ? -4.633 20.516 11.281 1 97.69 124 GLN B O 1
ATOM 3427 N N . ASN B 1 125 ? -3.525 22.062 10.07 1 96 125 ASN B N 1
ATOM 3428 C CA . ASN B 1 125 ? -4.703 22.578 9.367 1 96 125 ASN B CA 1
ATOM 3429 C C . ASN B 1 125 ? -5.379 21.469 8.547 1 96 125 ASN B C 1
ATOM 3431 O O . ASN B 1 125 ? -6.582 21.531 8.289 1 96 125 ASN B O 1
ATOM 3435 N N . ARG B 1 126 ? -4.68 20.422 8.25 1 97.19 126 ARG B N 1
ATOM 3436 C CA . ARG B 1 126 ? -5.203 19.406 7.328 1 97.19 126 ARG B CA 1
ATOM 3437 C C . ARG B 1 126 ? -6.172 18.469 8.039 1 97.19 126 ARG B C 1
ATOM 3439 O O . ARG B 1 126 ? -6.812 17.641 7.402 1 97.19 126 ARG B O 1
ATOM 3446 N N . ARG B 1 127 ? -6.305 18.656 9.328 1 98.12 127 ARG B N 1
ATOM 3447 C CA . ARG B 1 127 ? -7.434 18.031 10.008 1 98.12 127 ARG B CA 1
ATOM 3448 C C . ARG B 1 127 ? -8.758 18.547 9.477 1 98.12 127 ARG B C 1
ATOM 3450 O O . ARG B 1 127 ? -9.797 17.906 9.609 1 98.12 127 ARG B O 1
ATOM 3457 N N . GLU B 1 128 ? -8.664 19.781 8.844 1 97.62 128 GLU B N 1
ATOM 3458 C CA . GLU B 1 128 ? -9.875 20.438 8.352 1 97.62 128 GLU B CA 1
ATOM 3459 C C . GLU B 1 128 ? -9.938 20.406 6.832 1 97.62 128 GLU B C 1
ATOM 3461 O O . GLU B 1 128 ? -10.664 21.188 6.219 1 97.62 128 GLU B O 1
ATOM 3466 N N . ASP B 1 129 ? -9.141 19.516 6.207 1 97.94 129 ASP B N 1
ATOM 3467 C CA . ASP B 1 129 ? -9.281 19.266 4.777 1 97.94 129 ASP B CA 1
ATOM 3468 C C . ASP B 1 129 ? -10.68 18.734 4.457 1 97.94 129 ASP B C 1
ATOM 3470 O O . ASP B 1 129 ? -11.242 17.938 5.219 1 97.94 129 ASP B O 1
ATOM 3474 N N . SER B 1 130 ? -11.164 19.125 3.254 1 98.12 130 SER B N 1
ATOM 3475 C CA . SER B 1 130 ? -12.469 18.656 2.814 1 98.12 130 SER B CA 1
ATOM 3476 C C . SER B 1 130 ? -12.516 17.125 2.756 1 98.12 130 SER B C 1
ATOM 3478 O O . SER B 1 130 ? -13.469 16.516 3.248 1 98.12 130 SER B O 1
ATOM 3480 N N . ASP B 1 131 ? -11.547 16.5 2.219 1 98.25 131 ASP B N 1
ATOM 3481 C CA . ASP B 1 131 ? -11.5 15.055 2.09 1 98.25 131 ASP B CA 1
ATOM 3482 C C . ASP B 1 131 ? -11.422 14.383 3.459 1 98.25 131 ASP B C 1
ATOM 3484 O O . ASP B 1 131 ? -12.141 13.414 3.723 1 98.25 131 ASP B O 1
ATOM 3488 N N . PHE B 1 132 ? -10.648 14.867 4.379 1 98.62 132 PHE B N 1
ATOM 3489 C CA . PHE B 1 132 ? -10.492 14.242 5.688 1 98.62 132 PHE B CA 1
ATOM 3490 C C . PHE B 1 132 ? -11.742 14.445 6.539 1 98.62 132 PHE B C 1
ATOM 3492 O O . PHE B 1 132 ? -12.156 13.547 7.27 1 98.62 132 PHE B O 1
ATOM 3499 N N . ARG B 1 133 ? -12.289 15.625 6.461 1 98.5 133 ARG B N 1
ATOM 3500 C CA . ARG B 1 133 ? -13.555 15.852 7.148 1 98.5 133 ARG B CA 1
ATOM 3501 C C . ARG B 1 133 ? -14.617 14.867 6.68 1 98.5 133 ARG B C 1
ATOM 3503 O O . ARG B 1 133 ? -15.445 14.406 7.473 1 98.5 133 ARG B O 1
ATOM 3510 N N . THR B 1 134 ? -14.641 14.594 5.434 1 98.75 134 THR B N 1
ATOM 3511 C CA . THR B 1 134 ? -15.57 13.609 4.895 1 98.75 134 THR B CA 1
ATOM 3512 C C . THR B 1 134 ? -15.297 12.227 5.469 1 98.75 134 THR B C 1
ATOM 3514 O O . THR B 1 134 ? -16.219 11.523 5.898 1 98.75 134 THR B O 1
ATOM 3517 N N . VAL B 1 135 ? -13.992 11.836 5.488 1 98.75 135 VAL B N 1
ATOM 3518 C CA . VAL B 1 135 ? -13.602 10.562 6.086 1 98.75 135 VAL B CA 1
ATOM 3519 C C . VAL B 1 135 ? -14.102 10.492 7.527 1 98.75 135 VAL B C 1
ATOM 3521 O O . VAL B 1 135 ? -14.727 9.508 7.93 1 98.75 135 VAL B O 1
ATOM 3524 N N . ARG B 1 136 ? -13.875 11.523 8.305 1 98.5 136 ARG B N 1
ATOM 3525 C CA . ARG B 1 136 ? -14.273 11.562 9.711 1 98.5 136 ARG B CA 1
ATOM 3526 C C . ARG B 1 136 ? -15.789 11.43 9.852 1 98.5 136 ARG B C 1
ATOM 3528 O O . ARG B 1 136 ? -16.281 10.703 10.719 1 98.5 136 ARG B O 1
ATOM 3535 N N . ALA B 1 137 ? -16.484 12.156 9.031 1 98.5 137 ALA B N 1
ATOM 3536 C CA . ALA B 1 137 ? -17.953 12.086 9.086 1 98.5 137 ALA B CA 1
ATOM 3537 C C . ALA B 1 137 ? -18.438 10.664 8.836 1 98.5 137 ALA B C 1
ATOM 3539 O O . ALA B 1 137 ? -19.297 10.164 9.562 1 98.5 137 ALA B O 1
ATOM 3540 N N . LEU B 1 138 ? -17.922 10 7.805 1 98.38 138 LEU B N 1
ATOM 3541 C CA . LEU B 1 138 ? -18.312 8.641 7.449 1 98.38 138 LEU B CA 1
ATOM 3542 C C . LEU B 1 138 ? -18 7.676 8.586 1 98.38 138 LEU B C 1
ATOM 3544 O O . LEU B 1 138 ? -18.781 6.758 8.859 1 98.38 138 LEU B O 1
ATOM 3548 N N . VAL B 1 139 ? -16.828 7.859 9.234 1 97.88 139 VAL B N 1
ATOM 3549 C CA . VAL B 1 139 ? -16.438 7.008 10.352 1 97.88 139 VAL B CA 1
ATOM 3550 C C . VAL B 1 139 ? -17.344 7.258 11.547 1 97.88 139 VAL B C 1
ATOM 3552 O O . VAL B 1 139 ? -17.859 6.312 12.156 1 97.88 139 VAL B O 1
ATOM 3555 N N . ASP B 1 140 ? -17.641 8.516 11.891 1 97.44 140 ASP B N 1
ATOM 3556 C CA . ASP B 1 140 ? -18.453 8.891 13.039 1 97.44 140 ASP B CA 1
ATOM 3557 C C . ASP B 1 140 ? -19.891 8.406 12.867 1 97.44 140 ASP B C 1
ATOM 3559 O O . ASP B 1 140 ? -20.547 8.023 13.844 1 97.44 140 ASP B O 1
ATOM 3563 N N . GLU B 1 141 ? -20.359 8.453 11.633 1 97.25 141 GLU B N 1
ATOM 3564 C CA . GLU B 1 141 ? -21.734 8.047 11.344 1 97.25 141 GLU B CA 1
ATOM 3565 C C . GLU B 1 141 ? -21.859 6.527 11.273 1 97.25 141 GLU B C 1
ATOM 3567 O O . GLU B 1 141 ? -22.969 5.992 11.172 1 97.25 141 GLU B O 1
ATOM 3572 N N . GLY B 1 142 ? -20.734 5.84 11.258 1 96.38 142 GLY B N 1
ATOM 3573 C CA . GLY B 1 142 ? -20.75 4.387 11.281 1 96.38 142 GLY B CA 1
ATOM 3574 C C . GLY B 1 142 ? -20.953 3.768 9.906 1 96.38 142 GLY B C 1
ATOM 3575 O O . GLY B 1 142 ? -21.234 2.572 9.797 1 96.38 142 GLY B O 1
ATOM 3576 N N . VAL B 1 143 ? -20.812 4.562 8.859 1 96.12 143 VAL B N 1
ATOM 3577 C CA . VAL B 1 143 ? -21.078 4.109 7.496 1 96.12 143 VAL B CA 1
ATOM 3578 C C . VAL B 1 143 ? -20.109 2.996 7.121 1 96.12 143 VAL B C 1
ATOM 3580 O O . VAL B 1 143 ? -20.469 2.053 6.414 1 96.12 143 VAL B O 1
ATOM 3583 N N . LEU B 1 144 ? -18.875 3.023 7.625 1 97.12 144 LEU B N 1
ATOM 3584 C CA . LEU B 1 144 ? -17.844 2.074 7.254 1 97.12 144 LEU B CA 1
ATOM 3585 C C . LEU B 1 144 ? -17.688 0.987 8.312 1 97.12 144 LEU B C 1
ATOM 3587 O O . LEU B 1 144 ? -16.844 0.097 8.18 1 97.12 144 LEU B O 1
ATOM 3591 N N . GLY B 1 145 ? -18.484 0.989 9.383 1 96.62 145 GLY B N 1
ATOM 3592 C CA . GLY B 1 145 ? -18.234 0.115 10.516 1 96.62 145 GLY B CA 1
ATOM 3593 C C . GLY B 1 145 ? -16.953 0.446 11.25 1 96.62 145 GLY B C 1
ATOM 3594 O O . GLY B 1 145 ? -16.594 1.617 11.398 1 96.62 145 GLY B O 1
ATOM 3595 N N . THR B 1 146 ? -16.297 -0.569 11.797 1 96.5 146 THR B N 1
ATOM 3596 C CA . THR B 1 146 ? -15.016 -0.369 12.461 1 96.5 146 THR B CA 1
ATOM 3597 C C . THR B 1 146 ? -13.883 -0.303 11.438 1 96.5 146 THR B C 1
ATOM 3599 O O . THR B 1 146 ? -13.672 -1.251 10.672 1 96.5 146 THR B O 1
ATOM 3602 N N . VAL B 1 147 ? -13.172 0.789 11.391 1 98 147 VAL B N 1
ATOM 3603 C CA . VAL B 1 147 ? -12.094 0.958 10.43 1 98 147 VAL B CA 1
ATOM 3604 C C . VAL B 1 147 ? -10.961 -0.022 10.734 1 98 147 VAL B C 1
ATOM 3606 O O . VAL B 1 147 ? -10.477 -0.083 11.867 1 98 147 VAL B O 1
ATOM 3609 N N . THR B 1 148 ? -10.562 -0.791 9.719 1 96.88 148 THR B N 1
ATOM 3610 C CA . THR B 1 148 ? -9.508 -1.783 9.906 1 96.88 148 THR B CA 1
ATOM 3611 C C . THR B 1 148 ? -8.227 -1.357 9.195 1 96.88 148 THR B C 1
ATOM 3613 O O . THR B 1 148 ? -7.129 -1.76 9.578 1 96.88 148 THR B O 1
ATOM 3616 N N . ARG B 1 149 ? -8.383 -0.595 8.141 1 97.88 149 ARG B N 1
ATOM 3617 C CA . ARG B 1 149 ? -7.211 -0.174 7.383 1 97.88 149 ARG B CA 1
ATOM 3618 C C . ARG B 1 149 ? -7.41 1.223 6.801 1 97.88 149 ARG B C 1
ATOM 3620 O O . ARG B 1 149 ? -8.477 1.532 6.266 1 97.88 149 ARG B O 1
ATOM 3627 N N . LEU B 1 150 ? -6.398 2.031 6.98 1 98.62 150 LEU B N 1
ATOM 3628 C CA . LEU B 1 150 ? -6.32 3.367 6.395 1 98.62 150 LEU B CA 1
ATOM 3629 C C . LEU B 1 150 ? -5.168 3.457 5.398 1 98.62 150 LEU B C 1
ATOM 3631 O O . LEU B 1 150 ? -4.02 3.16 5.742 1 98.62 150 LEU B O 1
ATOM 3635 N N . GLU B 1 151 ? -5.43 3.715 4.121 1 98.81 151 GLU B N 1
ATOM 3636 C CA . GLU B 1 151 ? -4.426 4.078 3.129 1 98.81 151 GLU B CA 1
ATOM 3637 C C . GLU B 1 151 ? -4.492 5.566 2.797 1 98.81 151 GLU B C 1
ATOM 3639 O O . GLU B 1 151 ? -5.551 6.078 2.424 1 98.81 151 GLU B O 1
ATOM 3644 N N . SER B 1 152 ? -3.457 6.242 2.996 1 98.69 152 SER B N 1
ATOM 3645 C CA . SER B 1 152 ? -3.398 7.684 2.771 1 98.69 152 SER B CA 1
ATOM 3646 C C . SER B 1 152 ? -2.135 8.07 2.01 1 98.69 152 SER B C 1
ATOM 3648 O O . SER B 1 152 ? -1.046 7.578 2.311 1 98.69 152 SER B O 1
ATOM 3650 N N . ARG B 1 153 ? -2.281 8.969 0.97 1 97.94 153 ARG B N 1
ATOM 3651 C CA . ARG B 1 153 ? -1.144 9.266 0.105 1 97.94 153 ARG B CA 1
ATOM 3652 C C . ARG B 1 153 ? -1.058 10.766 -0.189 1 97.94 153 ARG B C 1
ATOM 3654 O O . ARG B 1 153 ? -2.076 11.414 -0.439 1 97.94 153 ARG B O 1
ATOM 3661 N N . PHE B 1 154 ? 0.091 11.32 -0.085 1 96.31 154 PHE B N 1
ATOM 3662 C CA . PHE B 1 154 ? 0.503 12.555 -0.733 1 96.31 154 PHE B CA 1
ATOM 3663 C C . PHE B 1 154 ? 1.586 12.289 -1.772 1 96.31 154 PHE B C 1
ATOM 3665 O O . PHE B 1 154 ? 2.762 12.156 -1.43 1 96.31 154 PHE B O 1
ATOM 3672 N N . GLU B 1 155 ? 1.206 12.211 -3.006 1 95.25 155 GLU B N 1
ATOM 3673 C CA . GLU B 1 155 ? 2.127 11.852 -4.082 1 95.25 155 GLU B CA 1
ATOM 3674 C C . GLU B 1 155 ? 2.012 12.82 -5.254 1 95.25 155 GLU B C 1
ATOM 3676 O O . GLU B 1 155 ? 0.922 13.312 -5.559 1 95.25 155 GLU B O 1
ATOM 3681 N N . ARG B 1 156 ? 3.086 13.102 -5.82 1 91.81 156 ARG B N 1
ATOM 3682 C CA . ARG B 1 156 ? 3.139 13.906 -7.035 1 91.81 156 ARG B CA 1
ATOM 3683 C C . ARG B 1 156 ? 4.352 13.547 -7.883 1 91.81 156 ARG B C 1
ATOM 3685 O O . ARG B 1 156 ? 5.195 12.75 -7.465 1 91.81 156 ARG B O 1
ATOM 3692 N N . TYR B 1 157 ? 4.371 14.07 -9.086 1 90.81 157 TYR B N 1
ATOM 3693 C CA . TYR B 1 157 ? 5.535 13.914 -9.953 1 90.81 157 TYR B CA 1
ATOM 3694 C C . TYR B 1 157 ? 6.227 15.258 -10.18 1 90.81 157 TYR B C 1
ATOM 3696 O O . TYR B 1 157 ? 5.797 16.047 -11.016 1 90.81 157 TYR B O 1
ATOM 3704 N N . ALA B 1 158 ? 7.242 15.477 -9.391 1 87.56 158 ALA B N 1
ATOM 3705 C CA . ALA B 1 158 ? 8.133 16.625 -9.492 1 87.56 158 ALA B CA 1
ATOM 3706 C C . ALA B 1 158 ? 9.594 16.203 -9.359 1 87.56 158 ALA B C 1
ATOM 3708 O O . ALA B 1 158 ? 10.289 16.641 -8.438 1 87.56 158 ALA B O 1
ATOM 3709 N N . PRO B 1 159 ? 10.062 15.445 -10.297 1 79.81 159 PRO B N 1
ATOM 3710 C CA . PRO B 1 159 ? 11.367 14.797 -10.148 1 79.81 159 PRO B CA 1
ATOM 3711 C C . PRO B 1 159 ? 12.523 15.789 -10.141 1 79.81 159 PRO B C 1
ATOM 3713 O O . PRO B 1 159 ? 13.562 15.531 -9.523 1 79.81 159 PRO B O 1
ATOM 3716 N N . GLN B 1 160 ? 12.406 16.922 -10.742 1 80.69 160 GLN B N 1
ATOM 3717 C CA . GLN B 1 160 ? 13.492 17.891 -10.805 1 80.69 160 GLN B CA 1
ATOM 3718 C C . GLN B 1 160 ? 13.555 18.719 -9.523 1 80.69 160 GLN B C 1
ATOM 3720 O O . GLN B 1 160 ? 14.633 18.906 -8.953 1 80.69 160 GLN B O 1
ATOM 3725 N N . ASP B 1 161 ? 12.484 19.094 -9 1 77.12 161 ASP B N 1
ATOM 3726 C CA . ASP B 1 161 ? 12.438 19.969 -7.824 1 77.12 161 ASP B CA 1
ATOM 3727 C C . ASP B 1 161 ? 12.688 19.172 -6.547 1 77.12 161 ASP B C 1
ATOM 3729 O O . ASP B 1 161 ? 13.539 19.547 -5.734 1 77.12 161 ASP B O 1
ATOM 3733 N N . GLY B 1 162 ? 12.055 18.062 -6.461 1 79.12 162 GLY B N 1
ATOM 3734 C CA . GLY B 1 162 ? 12.141 17.234 -5.273 1 79.12 162 GLY B CA 1
ATOM 3735 C C . GLY B 1 162 ? 11.609 17.906 -4.027 1 79.12 162 GLY B C 1
ATOM 3736 O O . GLY B 1 162 ? 11.008 18.984 -4.105 1 79.12 162 GLY B O 1
ATOM 3737 N N . PRO B 1 163 ? 11.703 17.219 -2.891 1 75.94 163 PRO B N 1
ATOM 3738 C CA . PRO B 1 163 ? 11.266 17.828 -1.636 1 75.94 163 PRO B CA 1
ATOM 3739 C C . PRO B 1 163 ? 12.211 18.922 -1.152 1 75.94 163 PRO B C 1
ATOM 3741 O O . PRO B 1 163 ? 13.406 18.875 -1.44 1 75.94 163 PRO B O 1
ATOM 3744 N N . GLY B 1 164 ? 11.664 19.906 -0.597 1 73.81 164 GLY B N 1
ATOM 3745 C CA . GLY B 1 164 ? 12.5 20.938 -0.001 1 73.81 164 GLY B CA 1
ATOM 3746 C C . GLY B 1 164 ? 13.188 20.484 1.272 1 73.81 164 GLY B C 1
ATOM 3747 O O . GLY B 1 164 ? 12.875 19.422 1.804 1 73.81 164 GLY B O 1
ATOM 3748 N N . ARG B 1 165 ? 14.312 21.219 1.651 1 67.75 165 ARG B N 1
ATOM 3749 C CA . ARG B 1 165 ? 15.078 20.906 2.852 1 67.75 165 ARG B CA 1
ATOM 3750 C C . ARG B 1 165 ? 14.219 21.031 4.102 1 67.75 165 ARG B C 1
ATOM 3752 O O . ARG B 1 165 ? 14.398 20.281 5.07 1 67.75 165 ARG B O 1
ATOM 3759 N N . SER B 1 166 ? 13.055 22.188 4.047 1 59.84 166 SER B N 1
ATOM 3760 C CA . SER B 1 166 ? 12.398 22.766 5.215 1 59.84 166 SER B CA 1
ATOM 3761 C C . SER B 1 166 ? 11.984 21.672 6.207 1 59.84 166 SER B C 1
ATOM 3763 O O . SER B 1 166 ? 11.812 21.953 7.395 1 59.84 166 SER B O 1
ATOM 3765 N N . GLY B 1 167 ? 12.453 20.391 6.129 1 64.25 167 GLY B N 1
ATOM 3766 C CA . GLY B 1 167 ? 12.227 19.453 7.227 1 64.25 167 GLY B CA 1
ATOM 3767 C C . GLY B 1 167 ? 12.977 18.156 7.059 1 64.25 167 GLY B C 1
ATOM 3768 O O . GLY B 1 167 ? 12.867 17.25 7.902 1 64.25 167 GLY B O 1
ATOM 3769 N N . GLY B 1 168 ? 13.688 18.141 6.18 1 72.12 168 GLY B N 1
ATOM 3770 C CA . GLY B 1 168 ? 14.516 16.938 6.129 1 72.12 168 GLY B CA 1
ATOM 3771 C C . GLY B 1 168 ? 14.047 15.945 5.086 1 72.12 168 GLY B C 1
ATOM 3772 O O . GLY B 1 168 ? 14.539 14.812 5.035 1 72.12 168 GLY B O 1
ATOM 3773 N N . GLY B 1 169 ? 13.078 16.469 4.242 1 88.5 169 GLY B N 1
ATOM 3774 C CA . GLY B 1 169 ? 12.578 15.562 3.223 1 88.5 169 GLY B CA 1
ATOM 3775 C C . GLY B 1 169 ? 11.086 15.32 3.314 1 88.5 169 GLY B C 1
ATOM 3776 O O . GLY B 1 169 ? 10.375 16.047 4.023 1 88.5 169 GLY B O 1
ATOM 3777 N N . THR B 1 170 ? 10.648 14.328 2.541 1 92.12 170 THR B N 1
ATOM 3778 C CA . THR B 1 170 ? 9.219 14.055 2.385 1 92.12 170 THR B CA 1
ATOM 3779 C C . THR B 1 170 ? 8.633 13.492 3.676 1 92.12 170 THR B C 1
ATOM 3781 O O . THR B 1 170 ? 7.504 13.82 4.043 1 92.12 170 THR B O 1
ATOM 3784 N N . LEU B 1 171 ? 9.383 12.719 4.406 1 94.38 171 LEU B N 1
ATOM 3785 C CA . LEU B 1 171 ? 8.891 12.07 5.613 1 94.38 171 LEU B CA 1
ATOM 3786 C C . LEU B 1 171 ? 8.516 13.102 6.672 1 94.38 171 LEU B C 1
ATOM 3788 O O . LEU B 1 171 ? 7.395 13.086 7.191 1 94.38 171 LEU B O 1
ATOM 3792 N N . LEU B 1 172 ? 9.375 14.039 6.945 1 91.69 172 LEU B N 1
ATOM 3793 C CA . LEU B 1 172 ? 9.094 15.023 7.98 1 91.69 172 LEU B CA 1
ATOM 3794 C C . LEU B 1 172 ? 8.094 16.062 7.484 1 91.69 172 LEU B C 1
ATOM 3796 O O . LEU B 1 172 ? 7.23 16.516 8.242 1 91.69 172 LEU B O 1
ATOM 3800 N N . ASP B 1 173 ? 8.195 16.375 6.254 1 88.19 173 ASP B N 1
ATOM 3801 C CA . ASP B 1 173 ? 7.332 17.406 5.711 1 88.19 173 ASP B CA 1
ATOM 3802 C C . ASP B 1 173 ? 5.891 16.922 5.582 1 88.19 173 ASP B C 1
ATOM 3804 O O . ASP B 1 173 ? 5.035 17.266 6.402 1 88.19 173 ASP B O 1
ATOM 3808 N N . PHE B 1 174 ? 5.68 15.945 4.691 1 89.69 174 PHE B N 1
ATOM 3809 C CA . PHE B 1 174 ? 4.312 15.492 4.461 1 89.69 174 PHE B CA 1
ATOM 3810 C C . PHE B 1 174 ? 3.938 14.383 5.438 1 89.69 174 PHE B C 1
ATOM 3812 O O . PHE B 1 174 ? 2.758 14.195 5.746 1 89.69 174 PHE B O 1
ATOM 3819 N N . GLY B 1 175 ? 4.938 13.742 5.938 1 93.88 175 GLY B N 1
ATOM 3820 C CA . GLY B 1 175 ? 4.66 12.727 6.945 1 93.88 175 GLY B CA 1
ATOM 3821 C C . GLY B 1 175 ? 4.02 13.297 8.195 1 93.88 175 GLY B C 1
ATOM 3822 O O . GLY B 1 175 ? 3.227 12.617 8.859 1 93.88 175 GLY B O 1
ATOM 3823 N N . SER B 1 176 ? 4.312 14.508 8.484 1 95.19 176 SER B N 1
ATOM 3824 C CA . SER B 1 176 ? 3.717 15.148 9.656 1 95.19 176 SER B CA 1
ATOM 3825 C C . SER B 1 176 ? 2.199 15.234 9.531 1 95.19 176 SER B C 1
ATOM 3827 O O . SER B 1 176 ? 1.478 15.008 10.5 1 95.19 176 SER B O 1
ATOM 3829 N N . HIS B 1 177 ? 1.706 15.516 8.312 1 96.31 177 HIS B N 1
ATOM 3830 C CA . HIS B 1 177 ? 0.266 15.547 8.086 1 96.31 177 HIS B CA 1
ATOM 3831 C C . HIS B 1 177 ? -0.321 14.141 8.07 1 96.31 177 HIS B C 1
ATOM 3833 O O . HIS B 1 177 ? -1.362 13.891 8.68 1 96.31 177 HIS B O 1
ATOM 3839 N N . LEU B 1 178 ? 0.361 13.234 7.387 1 98.12 178 LEU B N 1
ATOM 3840 C CA . LEU B 1 178 ? -0.122 11.867 7.238 1 98.12 178 LEU B CA 1
ATOM 3841 C C . LEU B 1 178 ? -0.251 11.188 8.594 1 98.12 178 LEU B C 1
ATOM 3843 O O . LEU B 1 178 ? -1.29 10.594 8.898 1 98.12 178 LEU B O 1
ATOM 3847 N N . VAL B 1 179 ? 0.801 11.312 9.375 1 98.5 179 VAL B N 1
ATOM 3848 C CA . VAL B 1 179 ? 0.832 10.672 10.68 1 98.5 179 VAL B CA 1
ATOM 3849 C C . VAL B 1 179 ? -0.193 11.32 11.602 1 98.5 179 VAL B C 1
ATOM 3851 O O . VAL B 1 179 ? -0.914 10.633 12.328 1 98.5 179 VAL B O 1
ATOM 3854 N N . ASP B 1 180 ? -0.287 12.625 11.578 1 98.5 180 ASP B N 1
ATOM 3855 C CA . ASP B 1 180 ? -1.254 13.336 12.414 1 98.5 180 ASP B CA 1
ATOM 3856 C C . ASP B 1 180 ? -2.678 12.867 12.117 1 98.5 180 ASP B C 1
ATOM 3858 O O . ASP B 1 180 ? -3.438 12.562 13.039 1 98.5 180 ASP B O 1
ATOM 3862 N N . GLN B 1 181 ? -3.055 12.805 10.844 1 98.69 181 GLN B N 1
ATOM 3863 C CA . GLN B 1 181 ? -4.398 12.383 10.453 1 98.69 181 GLN B CA 1
ATOM 3864 C C . GLN B 1 181 ? -4.664 10.938 10.867 1 98.69 181 GLN B C 1
ATOM 3866 O O . GLN B 1 181 ? -5.766 10.602 11.305 1 98.69 181 GLN B O 1
ATOM 3871 N N . ALA B 1 182 ? -3.668 10.086 10.734 1 98.81 182 ALA B N 1
ATOM 3872 C CA . ALA B 1 182 ? -3.812 8.688 11.133 1 98.81 182 ALA B CA 1
ATOM 3873 C C . ALA B 1 182 ? -4.051 8.57 12.641 1 98.81 182 ALA B C 1
ATOM 3875 O O . ALA B 1 182 ? -4.93 7.824 13.078 1 98.81 182 ALA B O 1
ATOM 3876 N N . LEU B 1 183 ? -3.258 9.328 13.438 1 98.56 183 LEU B N 1
ATOM 3877 C CA . LEU B 1 183 ? -3.404 9.32 14.891 1 98.56 183 LEU B CA 1
ATOM 3878 C C . LEU B 1 183 ? -4.766 9.875 15.305 1 98.56 183 LEU B C 1
ATOM 3880 O O . LEU B 1 183 ? -5.41 9.336 16.203 1 98.56 183 LEU B O 1
ATOM 3884 N N . PHE B 1 184 ? -5.133 10.922 14.633 1 98.06 184 PHE B N 1
ATOM 3885 C CA . PHE B 1 184 ? -6.402 11.57 14.953 1 98.06 184 PHE B CA 1
ATOM 3886 C C . PHE B 1 184 ? -7.57 10.625 14.703 1 98.06 184 PHE B C 1
ATOM 3888 O O . PHE B 1 184 ? -8.508 10.562 15.508 1 98.06 184 PHE B O 1
ATOM 3895 N N . LEU B 1 185 ? -7.523 9.883 13.625 1 98.12 185 LEU B N 1
ATOM 3896 C CA . LEU B 1 185 ? -8.633 9.047 13.195 1 98.12 185 LEU B CA 1
ATOM 3897 C C . LEU B 1 185 ? -8.625 7.711 13.938 1 98.12 185 LEU B C 1
ATOM 3899 O O . LEU B 1 185 ? -9.68 7.207 14.328 1 98.12 185 LEU B O 1
ATOM 3903 N N . LEU B 1 186 ? -7.426 7.09 14.141 1 98.19 186 LEU B N 1
ATOM 3904 C CA . LEU B 1 186 ? -7.387 5.691 14.555 1 98.19 186 LEU B CA 1
ATOM 3905 C C . LEU B 1 186 ? -6.766 5.555 15.945 1 98.19 186 LEU B C 1
ATOM 3907 O O . LEU B 1 186 ? -6.742 4.465 16.516 1 98.19 186 LEU B O 1
ATOM 3911 N N . GLY B 1 187 ? -6.223 6.637 16.469 1 97.69 187 GLY B N 1
ATOM 3912 C CA . GLY B 1 187 ? -5.691 6.613 17.812 1 97.69 187 GLY B CA 1
ATOM 3913 C C . GLY B 1 187 ? -4.215 6.27 17.875 1 97.69 187 GLY B C 1
ATOM 3914 O O . GLY B 1 187 ? -3.518 6.336 16.859 1 97.69 187 GLY B O 1
ATOM 3915 N N . PRO B 1 188 ? -3.709 5.914 19.062 1 98.12 188 PRO B N 1
ATOM 3916 C CA . PRO B 1 188 ? -2.271 5.758 19.297 1 98.12 188 PRO B CA 1
ATOM 3917 C C . PRO B 1 188 ? -1.665 4.617 18.484 1 98.12 188 PRO B C 1
ATOM 3919 O O . PRO B 1 188 ? -2.352 3.639 18.172 1 98.12 188 PRO B O 1
ATOM 3922 N N . VAL B 1 189 ? -0.42 4.785 18.156 1 98.44 189 VAL B N 1
ATOM 3923 C CA . VAL B 1 189 ? 0.356 3.816 17.391 1 98.44 189 VAL B CA 1
ATOM 3924 C C . VAL B 1 189 ? 1.25 3.012 18.328 1 98.44 189 VAL B C 1
ATOM 3926 O O . VAL B 1 189 ? 1.882 3.574 19.219 1 98.44 189 VAL B O 1
ATOM 3929 N N . ARG B 1 190 ? 1.308 1.72 18.078 1 97.44 190 ARG B N 1
ATOM 3930 C CA . ARG B 1 190 ? 2.135 0.877 18.938 1 97.44 190 ARG B CA 1
ATOM 3931 C C . ARG B 1 190 ? 3.42 0.468 18.234 1 97.44 190 ARG B C 1
ATOM 3933 O O . ARG B 1 190 ? 4.43 0.178 18.875 1 97.44 190 ARG B O 1
ATOM 3940 N N . ALA B 1 191 ? 3.398 0.385 16.906 1 98.25 191 ALA B N 1
ATOM 3941 C CA . ALA B 1 191 ? 4.582 -0.037 16.172 1 98.25 191 ALA B CA 1
ATOM 3942 C C . ALA B 1 191 ? 4.637 0.631 14.797 1 98.25 191 ALA B C 1
ATOM 3944 O O . ALA B 1 191 ? 3.6 0.94 14.203 1 98.25 191 ALA B O 1
ATOM 3945 N N . VAL B 1 192 ? 5.926 0.832 14.336 1 98.69 192 VAL B N 1
ATOM 3946 C CA . VAL B 1 192 ? 6.145 1.528 13.07 1 98.69 192 VAL B CA 1
ATOM 3947 C C . VAL B 1 192 ? 7.109 0.728 12.195 1 98.69 192 VAL B C 1
ATOM 3949 O O . VAL B 1 192 ? 8.18 0.324 12.656 1 98.69 192 VAL B O 1
ATOM 3952 N N . TYR B 1 193 ? 6.699 0.408 10.977 1 98.75 193 TYR B N 1
ATOM 3953 C CA . TYR B 1 193 ? 7.57 0.004 9.883 1 98.75 193 TYR B CA 1
ATOM 3954 C C . TYR B 1 193 ? 7.66 1.101 8.828 1 98.75 193 TYR B C 1
ATOM 3956 O O . TYR B 1 193 ? 6.645 1.695 8.453 1 98.75 193 TYR B O 1
ATOM 3964 N N . ALA B 1 194 ? 8.875 1.386 8.352 1 98.44 194 ALA B N 1
ATOM 3965 C CA . ALA B 1 194 ? 8.984 2.461 7.367 1 98.44 194 ALA B CA 1
ATOM 3966 C C . ALA B 1 194 ? 10.062 2.154 6.336 1 98.44 194 ALA B C 1
ATOM 3968 O O . ALA B 1 194 ? 11.016 1.419 6.625 1 98.44 194 ALA B O 1
ATOM 3969 N N . GLU B 1 195 ? 9.836 2.684 5.164 1 97.81 195 GLU B N 1
ATOM 3970 C CA . GLU B 1 195 ? 10.75 2.664 4.031 1 97.81 195 GLU B CA 1
ATOM 3971 C C . GLU B 1 195 ? 10.969 4.066 3.469 1 97.81 195 GLU B C 1
ATOM 3973 O O . GLU B 1 195 ? 10.062 4.898 3.5 1 97.81 195 GLU B O 1
ATOM 3978 N N . TRP B 1 196 ? 12.211 4.273 2.977 1 95.81 196 TRP B N 1
ATOM 3979 C CA . TRP B 1 196 ? 12.391 5.484 2.182 1 95.81 196 TRP B CA 1
ATOM 3980 C C . TRP B 1 196 ? 13.453 5.281 1.11 1 95.81 196 TRP B C 1
ATOM 3982 O O . TRP B 1 196 ? 14.227 4.32 1.166 1 95.81 196 TRP B O 1
ATOM 3992 N N . ARG B 1 197 ? 13.312 5.988 0.069 1 93.69 197 ARG B N 1
ATOM 3993 C CA . ARG B 1 197 ? 14.375 6.199 -0.907 1 93.69 197 ARG B CA 1
ATOM 3994 C C . ARG B 1 197 ? 14.883 7.641 -0.863 1 93.69 197 ARG B C 1
ATOM 3996 O O . ARG B 1 197 ? 14.086 8.578 -0.792 1 93.69 197 ARG B O 1
ATOM 4003 N N . GLU B 1 198 ? 16.172 7.734 -0.882 1 91.75 198 GLU B N 1
ATOM 4004 C CA . GLU B 1 198 ? 16.766 9.062 -0.847 1 91.75 198 GLU B CA 1
ATOM 4005 C C . GLU B 1 198 ? 17.234 9.5 -2.236 1 91.75 198 GLU B C 1
ATOM 4007 O O . GLU B 1 198 ? 17.703 8.68 -3.02 1 91.75 198 GLU B O 1
ATOM 4012 N N . ARG B 1 199 ? 17.047 10.719 -2.451 1 90 199 ARG B N 1
ATOM 4013 C CA . ARG B 1 199 ? 17.641 11.32 -3.648 1 90 199 ARG B CA 1
ATOM 4014 C C . ARG B 1 199 ? 19.125 11.547 -3.477 1 90 199 ARG B C 1
ATOM 4016 O O . ARG B 1 199 ? 19.672 11.32 -2.396 1 90 199 ARG B O 1
ATOM 4023 N N . GLU B 1 200 ? 19.703 12 -4.629 1 86.62 200 GLU B N 1
ATOM 4024 C CA . GLU B 1 200 ? 21.125 12.312 -4.586 1 86.62 200 GLU B CA 1
ATOM 4025 C C . GLU B 1 200 ? 21.406 13.445 -3.604 1 86.62 200 GLU B C 1
ATOM 4027 O O . GLU B 1 200 ? 22.484 13.492 -3.008 1 86.62 200 GLU B O 1
ATOM 4032 N N . SER B 1 201 ? 20.484 14.266 -3.328 1 85.19 201 SER B N 1
ATOM 4033 C CA . SER B 1 201 ? 20.609 15.391 -2.412 1 85.19 201 SER B CA 1
ATOM 4034 C C . SER B 1 201 ? 20.75 14.922 -0.968 1 85.19 201 SER B C 1
ATOM 4036 O O . SER B 1 201 ? 21.109 15.695 -0.087 1 85.19 201 SER B O 1
ATOM 4038 N N . GLY B 1 202 ? 20.375 13.656 -0.754 1 88.25 202 GLY B N 1
ATOM 4039 C CA . GLY B 1 202 ? 20.375 13.125 0.601 1 88.25 202 GLY B CA 1
ATOM 4040 C C . GLY B 1 202 ? 19.031 13.242 1.288 1 88.25 202 GLY B C 1
ATOM 4041 O O . GLY B 1 202 ? 18.844 12.742 2.4 1 88.25 202 GLY B O 1
ATOM 4042 N N . LEU B 1 203 ? 18.094 13.859 0.613 1 91.25 203 LEU B N 1
ATOM 4043 C CA . LEU B 1 203 ? 16.75 14 1.17 1 91.25 203 LEU B CA 1
ATOM 4044 C C . LEU B 1 203 ? 15.859 12.836 0.753 1 91.25 203 LEU B C 1
ATOM 4046 O O . LEU B 1 203 ? 15.914 12.383 -0.394 1 91.25 203 LEU B O 1
ATOM 4050 N N . ASP B 1 204 ? 15.109 12.43 1.738 1 92.75 204 ASP B N 1
ATOM 4051 C CA . ASP B 1 204 ? 14.188 11.352 1.397 1 92.75 204 ASP B CA 1
ATOM 4052 C C . ASP B 1 204 ? 13.062 11.852 0.494 1 92.75 204 ASP B C 1
ATOM 4054 O O . ASP B 1 204 ? 12.602 12.984 0.637 1 92.75 204 ASP B O 1
ATOM 4058 N N . ASP B 1 205 ? 12.57 11.031 -0.443 1 91 205 ASP B N 1
ATOM 4059 C CA . ASP B 1 205 ? 11.609 11.43 -1.462 1 91 205 ASP B CA 1
ATOM 4060 C C . ASP B 1 205 ? 10.422 10.469 -1.508 1 91 205 ASP B C 1
ATOM 4062 O O . ASP B 1 205 ? 9.266 10.891 -1.54 1 91 205 ASP B O 1
ATOM 4066 N N . ASP B 1 206 ? 10.68 9.188 -1.65 1 93.5 206 ASP B N 1
ATOM 4067 C CA . ASP B 1 206 ? 9.688 8.109 -1.703 1 93.5 206 ASP B CA 1
ATOM 4068 C C . ASP B 1 206 ? 9.641 7.344 -0.384 1 93.5 206 ASP B C 1
ATOM 4070 O O . ASP B 1 206 ? 10.516 6.527 -0.102 1 93.5 206 ASP B O 1
ATOM 4074 N N . VAL B 1 207 ? 8.555 7.727 0.37 1 97.06 207 VAL B N 1
ATOM 4075 C CA . VAL B 1 207 ? 8.469 7.172 1.716 1 97.06 207 VAL B CA 1
ATOM 4076 C C . VAL B 1 207 ? 7.203 6.332 1.847 1 97.06 207 VAL B C 1
ATOM 4078 O O . VAL B 1 207 ? 6.184 6.629 1.215 1 97.06 207 VAL B O 1
ATOM 4081 N N . PHE B 1 208 ? 7.312 5.289 2.631 1 98.56 208 PHE B N 1
ATOM 4082 C CA . PHE B 1 208 ? 6.191 4.445 3.018 1 98.56 208 PHE B CA 1
ATOM 4083 C C . PHE B 1 208 ? 6.242 4.121 4.508 1 98.56 208 PHE B C 1
ATOM 4085 O O . PHE B 1 208 ? 7.297 3.768 5.035 1 98.56 208 PHE B O 1
ATOM 4092 N N . LEU B 1 209 ? 5.109 4.301 5.199 1 98.75 209 LEU B N 1
ATOM 4093 C CA . LEU B 1 209 ? 4.953 3.904 6.594 1 98.75 209 LEU B CA 1
ATOM 4094 C C . LEU B 1 209 ? 3.816 2.902 6.75 1 98.75 209 LEU B C 1
ATOM 4096 O O . LEU B 1 209 ? 2.738 3.086 6.18 1 98.75 209 LEU B O 1
ATOM 4100 N N . ALA B 1 210 ? 4.059 1.855 7.496 1 98.81 210 ALA B N 1
ATOM 4101 C CA . ALA B 1 210 ? 3.012 0.993 8.039 1 98.81 210 ALA B CA 1
ATOM 4102 C C . ALA B 1 210 ? 2.918 1.135 9.555 1 98.81 210 ALA B C 1
ATOM 4104 O O . ALA B 1 210 ? 3.869 0.818 10.273 1 98.81 210 ALA B O 1
ATOM 4105 N N . LEU B 1 211 ? 1.792 1.65 9.984 1 98.81 211 LEU B N 1
ATOM 4106 C CA . LEU B 1 211 ? 1.564 1.857 11.414 1 98.81 211 LEU B CA 1
ATOM 4107 C C . LEU B 1 211 ? 0.607 0.809 11.969 1 98.81 211 LEU B C 1
ATOM 4109 O O . LEU B 1 211 ? -0.418 0.51 11.352 1 98.81 211 LEU B O 1
ATOM 4113 N N . THR B 1 212 ? 0.953 0.249 13.102 1 98.25 212 THR B N 1
ATOM 4114 C CA . THR B 1 212 ? 0.023 -0.56 13.883 1 98.25 212 THR B CA 1
ATOM 4115 C C . THR B 1 212 ? -0.529 0.238 15.062 1 98.25 212 THR B C 1
ATOM 4117 O O . THR B 1 212 ? 0.223 0.64 15.953 1 98.25 212 THR B O 1
ATOM 4120 N N . HIS B 1 213 ? -1.828 0.441 15.008 1 98.25 213 HIS B N 1
ATOM 4121 C CA . HIS B 1 213 ? -2.461 1.179 16.094 1 98.25 213 HIS B CA 1
ATOM 4122 C C . HIS B 1 213 ? -2.777 0.263 17.281 1 98.25 213 HIS B C 1
ATOM 4124 O O . HIS B 1 213 ? -2.834 -0.959 17.109 1 98.25 213 HIS B O 1
ATOM 4130 N N . GLU B 1 214 ? -2.975 0.838 18.469 1 97.44 214 GLU B N 1
ATOM 4131 C CA . GLU B 1 214 ? -3.322 0.065 19.656 1 97.44 214 GLU B CA 1
ATOM 4132 C C . GLU B 1 214 ? -4.633 -0.689 19.453 1 97.44 214 GLU B C 1
ATOM 4134 O O . GLU B 1 214 ? -4.812 -1.786 20 1 97.44 214 GLU B O 1
ATOM 4139 N N . SER B 1 215 ? -5.566 -0.139 18.688 1 96.06 215 SER B N 1
ATOM 4140 C CA . SER B 1 215 ? -6.859 -0.752 18.422 1 96.06 215 SER B CA 1
ATOM 4141 C C . SER B 1 215 ? -6.711 -1.999 17.547 1 96.06 215 SER B C 1
ATOM 4143 O O . SER B 1 215 ? -7.648 -2.789 17.422 1 96.06 215 SER B O 1
ATOM 4145 N N . GLY B 1 216 ? -5.586 -2.16 16.891 1 95.25 216 GLY B N 1
ATOM 4146 C CA . GLY B 1 216 ? -5.375 -3.24 15.945 1 95.25 216 GLY B CA 1
ATOM 4147 C C . GLY B 1 216 ? -5.496 -2.793 14.5 1 95.25 216 GLY B C 1
ATOM 4148 O O . GLY B 1 216 ? -5.078 -3.51 13.586 1 95.25 216 GLY B O 1
ATOM 4149 N N . ALA B 1 217 ? -6.031 -1.618 14.234 1 97.44 217 ALA B N 1
ATOM 4150 C CA . ALA B 1 217 ? -6.129 -1.063 12.891 1 97.44 217 ALA B CA 1
ATOM 4151 C C . ALA B 1 217 ? -4.746 -0.773 12.312 1 97.44 217 ALA B C 1
ATOM 4153 O O . ALA B 1 217 ? -3.773 -0.637 13.062 1 97.44 217 ALA B O 1
ATOM 4154 N N . ARG B 1 218 ? -4.703 -0.739 10.977 1 98.06 218 ARG B N 1
ATOM 4155 C CA . ARG B 1 218 ? -3.447 -0.49 10.281 1 98.06 218 ARG B CA 1
ATOM 4156 C C . ARG B 1 218 ? -3.539 0.759 9.414 1 98.06 218 ARG B C 1
ATOM 4158 O O . ARG B 1 218 ? -4.562 0.998 8.766 1 98.06 218 ARG B O 1
ATOM 4165 N N . SER B 1 219 ? -2.471 1.559 9.445 1 98.75 219 SER B N 1
ATOM 4166 C CA . SER B 1 219 ? -2.346 2.668 8.508 1 98.75 219 SER B CA 1
ATOM 4167 C C . SER B 1 219 ? -1.159 2.469 7.57 1 98.75 219 SER B C 1
ATOM 4169 O O . 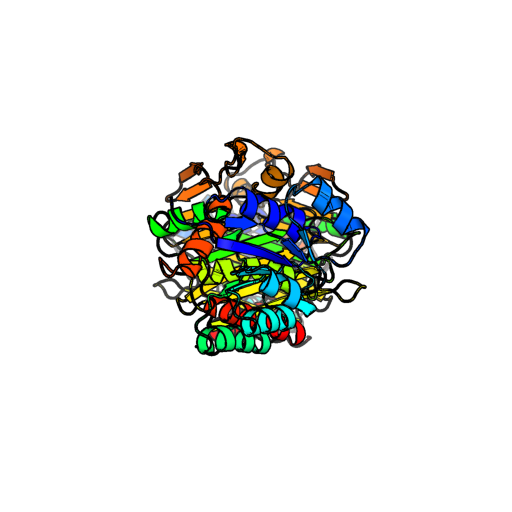SER B 1 219 ? -0.052 2.16 8.016 1 98.75 219 SER B O 1
ATOM 4171 N N . HIS B 1 220 ? -1.395 2.537 6.305 1 98.88 220 HIS B N 1
ATOM 4172 C CA . HIS B 1 220 ? -0.35 2.621 5.289 1 98.88 220 HIS B CA 1
ATOM 4173 C C . HIS B 1 220 ? -0.285 4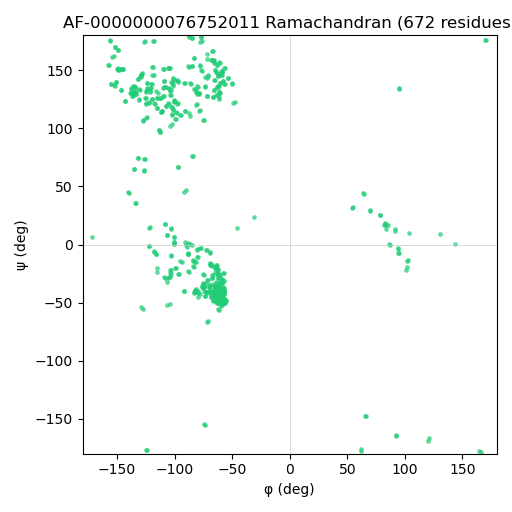.02 4.684 1 98.88 220 HIS B C 1
ATOM 4175 O O . HIS B 1 220 ? -1.244 4.473 4.055 1 98.88 220 HIS B O 1
ATOM 4181 N N . LEU B 1 221 ? 0.84 4.676 4.832 1 98.81 221 LEU B N 1
ATOM 4182 C CA . LEU B 1 221 ? 1.007 6.074 4.457 1 98.81 221 LEU B CA 1
ATOM 4183 C C . LEU B 1 221 ? 2.119 6.234 3.428 1 98.81 221 LEU B C 1
ATOM 4185 O O . LEU B 1 221 ? 3.215 5.691 3.602 1 98.81 221 LEU B O 1
ATOM 4189 N N . TRP B 1 222 ? 1.832 7 2.314 1 98.19 222 TRP B N 1
ATOM 4190 C CA . TRP B 1 222 ? 2.822 7.227 1.265 1 98.19 222 TRP B CA 1
ATOM 4191 C C . TRP B 1 222 ? 3.049 8.719 1.039 1 98.19 222 TRP B C 1
ATOM 4193 O O . TRP B 1 222 ? 2.104 9.508 1.078 1 98.19 222 TRP B O 1
ATOM 4203 N N . GLY B 1 223 ? 4.238 9.07 0.858 1 96.38 223 GLY B N 1
ATOM 4204 C CA . GLY B 1 223 ? 4.645 10.359 0.318 1 96.38 223 GLY B CA 1
ATOM 4205 C C . GLY B 1 223 ? 5.703 10.242 -0.762 1 96.38 223 GLY B C 1
ATOM 4206 O O . GLY B 1 223 ? 6.73 9.594 -0.567 1 96.38 223 GLY B O 1
ATOM 4207 N N . SER B 1 224 ? 5.438 10.914 -1.927 1 95.19 224 SER B N 1
ATOM 4208 C CA . SER B 1 224 ? 6.434 10.812 -2.99 1 95.19 224 SER B CA 1
ATOM 4209 C C . SER B 1 224 ? 6.363 12.016 -3.926 1 95.19 224 SER B C 1
ATOM 4211 O O . SER B 1 224 ? 5.273 12.461 -4.293 1 95.19 224 SER B O 1
ATOM 4213 N N . TRP B 1 225 ? 7.559 12.516 -4.293 1 92.56 225 TRP B N 1
ATOM 4214 C CA . TRP B 1 225 ? 7.66 13.547 -5.32 1 92.56 225 TRP B CA 1
ATOM 4215 C C . TRP B 1 225 ? 8.07 12.938 -6.656 1 92.56 225 TRP B C 1
ATOM 4217 O O . TRP B 1 225 ? 8.32 13.664 -7.625 1 92.56 225 TRP B O 1
ATOM 4227 N N . SER B 1 226 ? 8.117 11.609 -6.66 1 91.5 226 SER B N 1
ATOM 4228 C CA . SER B 1 226 ? 8.602 10.922 -7.855 1 91.5 226 SER B CA 1
ATOM 4229 C C . SER B 1 226 ? 7.543 9.977 -8.414 1 91.5 226 SER B C 1
ATOM 4231 O O . SER B 1 226 ? 7.852 9.117 -9.242 1 91.5 226 SER B O 1
ATOM 4233 N N . GLN B 1 227 ? 6.355 10.141 -7.969 1 95 227 GLN B N 1
ATOM 4234 C CA . GLN B 1 227 ? 5.293 9.234 -8.406 1 95 227 GLN B CA 1
ATOM 4235 C C . GLN B 1 227 ? 4.52 9.828 -9.586 1 95 227 GLN B C 1
ATOM 4237 O O . GLN B 1 227 ? 3.777 10.797 -9.414 1 95 227 GLN B O 1
ATOM 4242 N N . SER B 1 228 ? 4.656 9.227 -10.758 1 95.44 228 SER B N 1
ATOM 4243 C CA . SER B 1 228 ? 4.023 9.75 -11.961 1 95.44 228 SER B CA 1
ATOM 4244 C C . SER B 1 228 ? 2.561 9.328 -12.047 1 95.44 228 SER B C 1
ATOM 4246 O O . SER B 1 228 ? 1.802 9.867 -12.859 1 95.44 228 SER B O 1
ATOM 4248 N N . ALA B 1 229 ? 2.125 8.383 -11.297 1 97.12 229 ALA B N 1
ATOM 4249 C CA . ALA B 1 229 ? 0.74 7.922 -11.219 1 97.12 229 ALA B CA 1
ATOM 4250 C C . ALA B 1 229 ? 0.276 7.812 -9.773 1 97.12 229 ALA B C 1
ATOM 4252 O O . ALA B 1 229 ? 0.11 6.707 -9.25 1 97.12 229 ALA B O 1
ATOM 4253 N N . PRO B 1 230 ? 0.016 8.891 -9.117 1 96.06 230 PRO B N 1
ATOM 4254 C CA . PRO B 1 230 ? -0.4 8.867 -7.719 1 96.06 230 PRO B CA 1
ATOM 4255 C C . PRO B 1 230 ? -1.601 7.957 -7.473 1 96.06 230 PRO B C 1
ATOM 4257 O O . PRO B 1 230 ? -2.459 7.809 -8.344 1 96.06 230 PRO B O 1
ATOM 4260 N N . GLY B 1 231 ? -1.622 7.258 -6.312 1 96.81 231 GLY B N 1
ATOM 4261 C CA . GLY B 1 231 ? -2.811 6.543 -5.883 1 96.81 231 GLY B CA 1
ATOM 4262 C C . GLY B 1 231 ? -3.877 7.449 -5.301 1 96.81 231 GLY B C 1
ATOM 4263 O O . GLY B 1 231 ? -3.693 8.664 -5.23 1 96.81 231 GLY B O 1
ATOM 4264 N N . PRO B 1 232 ? -5.012 6.809 -4.914 1 97.88 232 PRO B N 1
ATOM 4265 C CA . PRO B 1 232 ? -6.043 7.645 -4.293 1 97.88 232 PRO B CA 1
ATOM 4266 C C . PRO B 1 232 ? -5.551 8.352 -3.035 1 97.88 232 PRO B C 1
ATOM 4268 O O . PRO B 1 232 ? -4.719 7.812 -2.303 1 97.88 232 PRO B O 1
ATOM 4271 N N . ARG B 1 233 ? -6.133 9.508 -2.852 1 98.44 233 ARG B N 1
ATOM 4272 C CA . ARG B 1 233 ? -5.809 10.266 -1.645 1 98.44 233 ARG B CA 1
ATOM 4273 C C . ARG B 1 233 ? -6.164 9.469 -0.391 1 98.44 233 ARG B C 1
ATOM 4275 O O . ARG B 1 233 ? -5.41 9.469 0.584 1 98.44 233 ARG B O 1
ATOM 4282 N N . TRP B 1 234 ? -7.328 8.867 -0.396 1 98.62 234 TRP B N 1
ATOM 4283 C CA . TRP B 1 234 ? -7.781 8.047 0.717 1 98.62 234 TRP B CA 1
ATOM 4284 C C . TRP B 1 234 ? -8.414 6.75 0.214 1 98.62 234 TRP B C 1
ATOM 4286 O O . TRP B 1 234 ? -9.148 6.75 -0.775 1 98.62 234 TRP B O 1
ATOM 4296 N N . ARG B 1 235 ? -8.117 5.676 0.793 1 98.69 235 ARG B N 1
ATOM 4297 C CA . ARG B 1 235 ? -8.898 4.445 0.858 1 98.69 235 ARG B CA 1
ATOM 4298 C C . ARG B 1 235 ? -9.07 3.979 2.301 1 98.69 235 ARG B C 1
ATOM 4300 O O . ARG B 1 235 ? -8.102 3.564 2.943 1 98.69 235 ARG B O 1
ATOM 4307 N N . VAL B 1 236 ? -10.227 4.141 2.803 1 98.75 236 VAL B N 1
ATOM 4308 C CA . VAL B 1 236 ? -10.523 3.805 4.191 1 98.75 236 VAL B CA 1
ATOM 4309 C C . VAL B 1 236 ? -11.461 2.598 4.242 1 98.75 236 VAL B C 1
ATOM 4311 O O . VAL B 1 236 ? -12.617 2.684 3.832 1 98.75 236 VAL B O 1
ATOM 4314 N N . THR B 1 237 ? -10.945 1.535 4.766 1 97.94 237 THR B N 1
ATOM 4315 C CA . THR B 1 237 ? -11.68 0.273 4.777 1 97.94 237 THR B CA 1
ATOM 4316 C C . THR B 1 237 ? -12.117 -0.084 6.191 1 97.94 237 THR B C 1
ATOM 4318 O O . THR B 1 237 ? -11.312 -0.087 7.121 1 97.94 237 THR B O 1
ATOM 4321 N N . GLY B 1 238 ? -13.375 -0.357 6.336 1 96.44 238 GLY B N 1
ATOM 4322 C CA . GLY B 1 238 ? -13.93 -0.865 7.582 1 96.44 238 GLY B CA 1
ATOM 4323 C C . GLY B 1 238 ? -14.695 -2.166 7.41 1 96.44 238 GLY B C 1
ATOM 4324 O O . GLY B 1 238 ? -14.695 -2.752 6.324 1 96.44 238 GLY B O 1
ATOM 4325 N N . THR B 1 239 ? -15.273 -2.646 8.445 1 93.75 239 THR B N 1
ATOM 4326 C CA . THR B 1 239 ? -15.945 -3.939 8.484 1 93.75 239 THR B CA 1
ATOM 4327 C C . THR B 1 239 ? -17.219 -3.912 7.645 1 93.75 239 THR B C 1
ATOM 4329 O O . THR B 1 239 ? -17.766 -4.965 7.293 1 93.75 239 THR B O 1
ATOM 4332 N N . GLU B 1 240 ? -17.719 -2.668 7.293 1 94.56 240 GLU B N 1
ATOM 4333 C CA . GLU B 1 240 ? -19.016 -2.607 6.625 1 94.56 240 GLU B CA 1
ATOM 4334 C C . GLU B 1 240 ? -18.906 -1.915 5.27 1 94.56 240 GLU B C 1
ATOM 4336 O O . GLU B 1 240 ? -19.906 -1.787 4.551 1 94.56 240 GLU B O 1
ATOM 4341 N N . GLY B 1 241 ? -17.75 -1.479 4.941 1 96.12 241 GLY B N 1
ATOM 4342 C CA . GLY B 1 241 ? -17.594 -0.793 3.668 1 96.12 241 GLY B CA 1
ATOM 4343 C C . GLY B 1 241 ? -16.25 -0.125 3.51 1 96.12 241 GLY B C 1
ATOM 4344 O O . GLY B 1 241 ? -15.391 -0.226 4.391 1 96.12 241 GLY B O 1
ATOM 4345 N N . THR B 1 242 ? -16.016 0.454 2.34 1 98.5 242 THR B N 1
ATOM 4346 C CA . THR B 1 242 ? -14.781 1.167 2.012 1 98.5 242 THR B CA 1
ATOM 4347 C C . THR B 1 242 ? -15.094 2.494 1.326 1 98.5 242 THR B C 1
ATOM 4349 O O . THR B 1 242 ? -15.984 2.568 0.48 1 98.5 242 THR B O 1
ATOM 4352 N N . TYR B 1 243 ? -14.492 3.551 1.77 1 98.81 243 TYR B N 1
ATOM 4353 C CA . TYR B 1 243 ? -14.555 4.848 1.104 1 98.81 243 TYR B CA 1
ATOM 4354 C C . TYR B 1 243 ? -13.273 5.137 0.34 1 98.81 243 TYR B C 1
ATOM 4356 O O . TYR B 1 243 ? -12.172 4.957 0.871 1 98.81 243 TYR B O 1
ATOM 4364 N N . VAL B 1 244 ? -13.359 5.508 -0.966 1 98.81 244 VAL B N 1
ATOM 4365 C CA . VAL B 1 244 ? -12.203 5.863 -1.778 1 98.81 244 VAL B CA 1
ATOM 4366 C C . VAL B 1 244 ? -12.398 7.258 -2.375 1 98.81 244 VAL B C 1
ATOM 4368 O O . VAL B 1 244 ? -13.461 7.559 -2.924 1 98.81 244 VAL B O 1
ATOM 4371 N N . VAL B 1 245 ? -11.43 8.109 -2.262 1 98.69 245 VAL B N 1
ATOM 4372 C CA . VAL B 1 245 ? -11.43 9.406 -2.93 1 98.69 245 VAL B CA 1
ATOM 4373 C C . VAL B 1 245 ? -10.055 9.672 -3.533 1 98.69 245 VAL B C 1
ATOM 4375 O O . VAL B 1 245 ? -9.031 9.547 -2.852 1 98.69 245 VAL B O 1
ATOM 4378 N N . ALA B 1 246 ? -9.984 10.008 -4.781 1 96.12 246 ALA B N 1
ATOM 4379 C CA . ALA B 1 246 ? -8.734 10.258 -5.488 1 96.12 246 ALA B CA 1
ATOM 4380 C C . ALA B 1 246 ? -8.227 11.672 -5.234 1 96.12 246 ALA B C 1
ATOM 4382 O O . ALA B 1 246 ? -7.035 11.875 -4.98 1 96.12 246 ALA B O 1
ATOM 4383 N N . ALA B 1 247 ? -9.133 12.555 -5.215 1 92.44 247 ALA B N 1
ATOM 4384 C CA . ALA B 1 247 ? -8.766 13.961 -5.152 1 92.44 247 ALA B CA 1
ATOM 4385 C C . ALA B 1 247 ? -8.555 14.414 -3.707 1 92.44 247 ALA B C 1
ATOM 4387 O O . ALA B 1 247 ? -9.305 14.008 -2.811 1 92.44 247 ALA B O 1
ATOM 4388 N N . GLY B 1 248 ? -7.523 15.195 -3.492 1 93.38 248 GLY B N 1
ATOM 4389 C CA . GLY B 1 248 ? -7.305 15.82 -2.195 1 93.38 248 GLY B CA 1
ATOM 4390 C C . GLY B 1 248 ? -8.016 17.156 -2.043 1 93.38 248 GLY B C 1
ATOM 4391 O O . GLY B 1 248 ? -8.75 17.578 -2.939 1 93.38 248 GLY B O 1
ATOM 4392 N N . ASP B 1 249 ? -7.875 17.734 -0.914 1 95.06 249 ASP B N 1
ATOM 4393 C CA . ASP B 1 249 ? -8.453 19.031 -0.571 1 95.06 249 ASP B CA 1
ATOM 4394 C C . ASP B 1 249 ? -7.984 20.109 -1.542 1 95.06 249 ASP B C 1
ATOM 4396 O O . ASP B 1 249 ? -6.812 20.141 -1.923 1 95.06 249 ASP B O 1
ATOM 4400 N N . SER B 1 250 ? -8.977 21.031 -1.901 1 92.81 250 SER B N 1
ATOM 4401 C CA . SER B 1 250 ? -8.656 22.047 -2.895 1 92.81 250 SER B CA 1
ATOM 4402 C C . SER B 1 250 ? -8.492 23.422 -2.25 1 92.81 250 SER B C 1
ATOM 4404 O O . SER B 1 250 ? -8.344 24.422 -2.945 1 92.81 250 SER B O 1
ATOM 4406 N N . GLN B 1 251 ? -8.484 23.5 -0.93 1 91.94 251 GLN B N 1
ATOM 4407 C CA . GLN B 1 251 ? -8.508 24.781 -0.244 1 91.94 251 GLN B CA 1
ATOM 4408 C C . GLN B 1 251 ? -7.262 25.594 -0.56 1 91.94 251 GLN B C 1
ATOM 4410 O O . GLN B 1 251 ? -7.328 26.828 -0.684 1 91.94 251 GLN B O 1
ATOM 4415 N N . GLU B 1 252 ? -6.172 24.953 -0.631 1 87.19 252 GLU B N 1
ATOM 4416 C CA . GLU B 1 252 ? -4.941 25.672 -0.929 1 87.19 252 GLU B CA 1
ATOM 4417 C C . GLU B 1 252 ? -5.051 26.438 -2.248 1 87.19 252 GLU B C 1
ATOM 4419 O O . GLU B 1 252 ? -4.801 27.641 -2.297 1 87.19 252 GLU B O 1
ATOM 4424 N N . GLU B 1 253 ? -5.465 25.719 -3.213 1 85.06 253 GLU B N 1
ATOM 4425 C CA . GLU B 1 253 ? -5.629 26.328 -4.523 1 85.06 253 GLU B CA 1
ATOM 4426 C C . GLU B 1 253 ? -6.656 27.453 -4.48 1 85.06 253 GLU B C 1
ATOM 4428 O O . GLU B 1 253 ? -6.465 28.5 -5.098 1 85.06 253 GLU B O 1
ATOM 4433 N N . GLN B 1 254 ? -7.664 27.266 -3.756 1 84.25 254 GLN B N 1
ATOM 4434 C CA . GLN B 1 254 ? -8.742 28.25 -3.662 1 84.25 254 GLN B CA 1
ATOM 4435 C C . GLN B 1 254 ? -8.312 29.469 -2.861 1 84.25 254 GLN B C 1
ATOM 4437 O O . GLN B 1 254 ? -8.648 30.609 -3.217 1 84.25 254 GLN B O 1
ATOM 4442 N N . LEU B 1 255 ? -7.602 29.172 -1.795 1 79.81 255 LEU B N 1
ATOM 4443 C CA . LEU B 1 255 ? -7.086 30.25 -0.956 1 79.81 255 LEU B CA 1
ATOM 4444 C C . LEU B 1 255 ? -6.125 31.141 -1.738 1 79.81 255 LEU B C 1
ATOM 4446 O O . LEU B 1 255 ? -6.23 32.375 -1.698 1 79.81 255 LEU B O 1
ATOM 4450 N N . VAL B 1 256 ? -5.328 30.531 -2.525 1 76.19 256 VAL B N 1
ATOM 4451 C CA . VAL B 1 256 ? -4.348 31.25 -3.328 1 76.19 256 VAL B CA 1
ATOM 4452 C C . VAL B 1 256 ? -5.055 32.031 -4.438 1 76.19 256 VAL B C 1
ATOM 4454 O O . VAL B 1 256 ? -4.672 33.156 -4.758 1 76.19 256 VAL B O 1
ATOM 4457 N N . ALA B 1 257 ? -6.184 31.469 -4.871 1 77.38 257 ALA B N 1
ATOM 4458 C CA . ALA B 1 257 ? -6.918 32.094 -5.977 1 77.38 257 ALA B CA 1
ATOM 4459 C C . ALA B 1 257 ? -7.91 33.125 -5.473 1 77.38 257 ALA B C 1
ATOM 4461 O O . ALA B 1 257 ? -8.461 33.906 -6.258 1 77.38 257 ALA B O 1
ATOM 4462 N N . GLY B 1 258 ? -8.102 33.219 -4.176 1 70.44 258 GLY B N 1
ATOM 4463 C CA . GLY B 1 258 ? -9.109 34.125 -3.641 1 70.44 258 GLY B CA 1
ATOM 4464 C C . GLY B 1 258 ? -10.523 33.75 -4.051 1 70.44 258 GLY B C 1
ATOM 4465 O O . GLY B 1 258 ? -11.32 34.625 -4.391 1 70.44 258 GLY B O 1
ATOM 4466 N N . ALA B 1 259 ? -10.836 32.469 -3.986 1 73.56 259 ALA B N 1
ATOM 4467 C CA . ALA B 1 259 ? -12.109 31.969 -4.469 1 73.56 259 ALA B CA 1
ATOM 4468 C C . ALA B 1 259 ? -13.234 32.281 -3.488 1 73.56 259 ALA B C 1
ATOM 4470 O O . ALA B 1 259 ? -13.031 32.281 -2.273 1 73.56 259 ALA B O 1
ATOM 4471 N N . ASP B 1 260 ? -14.508 32.469 -3.953 1 71 260 ASP B N 1
ATOM 4472 C CA . ASP B 1 260 ? -15.703 32.75 -3.164 1 71 260 ASP B CA 1
ATOM 4473 C C . ASP B 1 260 ? -16.266 31.5 -2.527 1 71 260 ASP B C 1
ATOM 4475 O O . ASP B 1 260 ? -16.906 31.562 -1.472 1 71 260 ASP B O 1
ATOM 4479 N N . THR B 1 261 ? -16.266 30.391 -3.254 1 78.81 261 THR B N 1
ATOM 4480 C CA . THR B 1 261 ? -16.766 29.109 -2.738 1 78.81 261 THR B CA 1
ATOM 4481 C C . THR B 1 261 ? -15.641 28.328 -2.07 1 78.81 261 THR B C 1
ATOM 4483 O O . THR B 1 261 ? -15.531 27.109 -2.258 1 78.81 261 THR B O 1
ATOM 4486 N N . TRP B 1 262 ? -14.938 29 -1.276 1 83.25 262 TRP B N 1
ATOM 4487 C CA . TRP B 1 262 ? -13.742 28.438 -0.655 1 83.25 262 TRP B CA 1
ATOM 4488 C C . TRP B 1 262 ? -14.094 27.234 0.216 1 83.25 262 TRP B C 1
ATOM 4490 O O . TRP B 1 262 ? -15.086 27.266 0.955 1 83.25 262 TRP B O 1
ATOM 4500 N N . GLY B 1 263 ? -13.32 26.125 -0.013 1 90.62 263 GLY B N 1
ATOM 4501 C CA . GLY B 1 263 ? -13.445 24.922 0.792 1 90.62 263 GLY B CA 1
ATOM 4502 C C . GLY B 1 263 ? -14.383 23.891 0.191 1 90.62 263 GLY B C 1
ATOM 4503 O O . GLY B 1 263 ? -14.469 22.766 0.683 1 90.62 263 GLY B O 1
ATOM 4504 N N . THR B 1 264 ? -15.07 24.25 -0.878 1 93.69 264 THR B N 1
ATOM 4505 C CA . THR B 1 264 ? -16.031 23.328 -1.496 1 93.69 264 THR B CA 1
ATOM 4506 C C . THR B 1 264 ? -15.391 22.609 -2.68 1 93.69 264 THR B C 1
ATOM 4508 O O . THR B 1 264 ? -14.656 23.219 -3.465 1 93.69 264 THR B O 1
ATOM 4511 N N . GLU B 1 265 ? -15.758 21.266 -2.746 1 95.31 265 GLU B N 1
ATOM 4512 C CA . GLU B 1 265 ? -15.234 20.453 -3.848 1 95.31 265 GLU B CA 1
ATOM 4513 C C . GLU B 1 265 ? -16.281 20.25 -4.93 1 95.31 265 GLU B C 1
ATOM 4515 O O . GLU B 1 265 ? -17.453 20.031 -4.625 1 95.31 265 GLU B O 1
ATOM 4520 N N . PRO B 1 266 ? -15.891 20.328 -6.184 1 94.38 266 PRO B N 1
ATOM 4521 C CA . PRO B 1 266 ? -16.844 19.984 -7.25 1 94.38 266 PRO B CA 1
ATOM 4522 C C . PRO B 1 266 ? -17.234 18.516 -7.238 1 94.38 266 PRO B C 1
ATOM 4524 O O . PRO B 1 266 ? -16.516 17.688 -6.684 1 94.38 266 PRO B O 1
ATOM 4527 N N . GLU B 1 267 ? -18.359 18.203 -7.832 1 96 267 GLU B N 1
ATOM 4528 C CA . GLU B 1 267 ? -18.906 16.859 -7.82 1 96 267 GLU B CA 1
ATOM 4529 C C . GLU B 1 267 ? -17.938 15.852 -8.445 1 96 267 GLU B C 1
ATOM 4531 O O . GLU B 1 267 ? -17.875 14.703 -8.016 1 96 267 GLU B O 1
ATOM 4536 N N . GLU B 1 268 ? -17.188 16.234 -9.406 1 96 268 GLU B N 1
ATOM 4537 C CA . GLU B 1 268 ? -16.25 15.344 -10.094 1 96 268 GLU B CA 1
ATOM 4538 C C . GLU B 1 268 ? -15.164 14.844 -9.141 1 96 268 GLU B C 1
ATOM 4540 O O . GLU B 1 268 ? -14.508 13.836 -9.414 1 96 268 GLU B O 1
ATOM 4545 N N . ASN B 1 269 ? -15 15.531 -8.016 1 96.38 269 ASN B N 1
ATOM 4546 C CA . ASN B 1 269 ? -13.953 15.172 -7.074 1 96.38 269 ASN B CA 1
ATOM 4547 C C . ASN B 1 269 ? -14.5 14.359 -5.902 1 96.38 269 ASN B C 1
ATOM 4549 O O . ASN B 1 269 ? -13.758 13.977 -5 1 96.38 269 ASN B O 1
ATOM 4553 N N . TYR B 1 270 ? -15.781 14.102 -5.926 1 98.31 270 TYR B N 1
ATOM 4554 C CA . TYR B 1 270 ? -16.375 13.344 -4.836 1 98.31 270 TYR B CA 1
ATOM 4555 C C . TYR B 1 270 ? -15.805 11.93 -4.777 1 98.31 270 TYR B C 1
ATOM 4557 O O . TYR B 1 270 ? -15.445 11.359 -5.809 1 98.31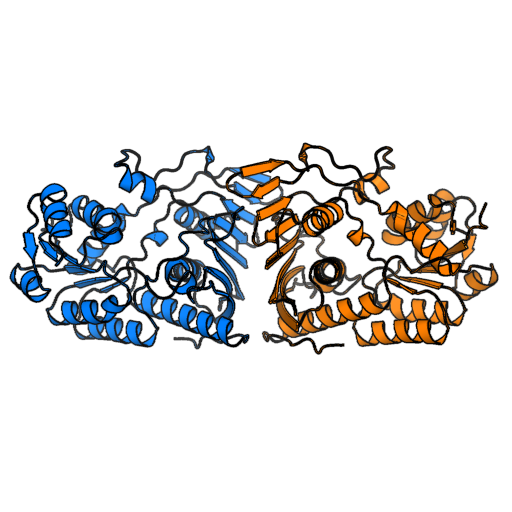 270 TYR B O 1
ATOM 4565 N N . GLY B 1 271 ? -15.727 11.398 -3.59 1 98.56 271 GLY B N 1
ATOM 4566 C CA . GLY B 1 271 ? -15.352 10.008 -3.414 1 98.56 271 GLY B CA 1
ATOM 4567 C C . GLY B 1 271 ? -16.531 9.055 -3.533 1 98.56 271 GLY B C 1
ATOM 4568 O O . GLY B 1 271 ? -17.641 9.469 -3.85 1 98.56 271 GLY B O 1
ATOM 4569 N N . THR B 1 272 ? -16.188 7.812 -3.428 1 98.75 272 THR B N 1
ATOM 4570 C CA . THR B 1 272 ? -17.203 6.766 -3.551 1 98.75 272 THR B CA 1
ATOM 4571 C C . THR B 1 272 ? -17.203 5.867 -2.314 1 98.75 272 THR B C 1
ATOM 4573 O O . THR B 1 272 ? -16.141 5.5 -1.807 1 98.75 272 THR B O 1
ATOM 4576 N N . VAL B 1 273 ? -18.406 5.574 -1.794 1 98.56 273 VAL B N 1
ATOM 4577 C CA . VAL B 1 273 ? -18.578 4.586 -0.737 1 98.56 273 VAL B CA 1
ATOM 4578 C C . VAL B 1 273 ? -19 3.25 -1.348 1 98.56 273 VAL B C 1
ATOM 4580 O O . VAL B 1 273 ? -19.984 3.184 -2.098 1 98.56 273 VAL B O 1
ATOM 4583 N N . TYR B 1 274 ? -18.172 2.279 -1.066 1 98.12 274 TYR B N 1
ATOM 4584 C CA . TYR B 1 274 ? -18.484 0.91 -1.465 1 98.12 274 TYR B CA 1
ATOM 4585 C C . TYR B 1 274 ? -18.969 0.094 -0.277 1 98.12 274 TYR B C 1
ATOM 4587 O O . TYR B 1 274 ? -18.25 -0.082 0.708 1 98.12 274 TYR B O 1
ATOM 4595 N N . ALA B 1 275 ? -20.156 -0.394 -0.303 1 91.75 275 ALA B N 1
ATOM 4596 C CA . ALA B 1 275 ? -20.734 -1.18 0.781 1 91.75 275 ALA B CA 1
ATOM 4597 C C . ALA B 1 275 ? -21.797 -2.148 0.252 1 91.75 275 ALA B C 1
ATOM 4599 O O . ALA B 1 275 ? -22.656 -1.768 -0.549 1 91.75 275 ALA B O 1
ATOM 4600 N N . GLY B 1 276 ? -21.797 -3.418 0.741 1 82.81 276 GLY B N 1
ATOM 4601 C CA . GLY B 1 276 ? -22.812 -4.402 0.399 1 82.81 276 GLY B CA 1
ATOM 4602 C C . GLY B 1 276 ? -22.953 -4.609 -1.096 1 82.81 276 GLY B C 1
ATOM 4603 O O . GLY B 1 276 ? -24.078 -4.734 -1.602 1 82.81 276 GLY B O 1
ATOM 4604 N N . GLY B 1 277 ? -21.922 -4.477 -1.802 1 82.56 277 GLY B N 1
ATOM 4605 C CA . GLY B 1 277 ? -21.984 -4.684 -3.24 1 82.56 277 GLY B CA 1
ATOM 4606 C C . GLY B 1 277 ? -22.391 -3.445 -4.008 1 82.56 277 GLY B C 1
ATOM 4607 O O . GLY B 1 277 ? -22.516 -3.48 -5.234 1 82.56 277 GLY B O 1
ATOM 4608 N N . SER B 1 278 ? -22.609 -2.393 -3.314 1 91.56 278 SER B N 1
ATOM 4609 C CA . SER B 1 278 ? -23.016 -1.149 -3.961 1 91.56 278 SER B CA 1
ATOM 4610 C C . SER B 1 278 ? -21.906 -0.109 -3.912 1 91.56 278 SER B C 1
ATOM 4612 O O . SER B 1 278 ? -21 -0.205 -3.088 1 91.56 278 SER B O 1
ATOM 4614 N N . ALA B 1 279 ? -21.938 0.732 -4.922 1 96.44 279 ALA B N 1
ATOM 4615 C CA . ALA B 1 279 ? -21.047 1.889 -5.004 1 96.44 279 ALA B CA 1
ATOM 4616 C C . ALA B 1 279 ? -21.844 3.18 -5.18 1 96.44 279 ALA B C 1
ATOM 4618 O O . ALA B 1 279 ? -22.672 3.285 -6.086 1 96.44 279 ALA B O 1
ATOM 4619 N N . ARG B 1 280 ? -21.578 4.141 -4.27 1 97.19 280 ARG B N 1
ATOM 4620 C CA . ARG B 1 280 ? -22.312 5.402 -4.352 1 97.19 280 ARG B CA 1
ATOM 4621 C C . ARG B 1 280 ? -21.375 6.59 -4.145 1 97.19 280 ARG B C 1
ATOM 4623 O O . ARG B 1 280 ? -20.594 6.617 -3.184 1 97.19 280 ARG B O 1
ATOM 4630 N N . ARG B 1 281 ? -21.516 7.5 -5.094 1 97.81 281 ARG B N 1
ATOM 4631 C CA . ARG B 1 281 ? -20.781 8.75 -4.883 1 97.81 281 ARG B CA 1
ATOM 4632 C C . ARG B 1 281 ? -21.234 9.438 -3.598 1 97.81 281 ARG B C 1
ATOM 4634 O O . ARG B 1 281 ? -22.422 9.422 -3.264 1 97.81 281 ARG B O 1
ATOM 4641 N N . HIS B 1 282 ? -20.266 9.953 -2.91 1 98.19 282 HIS B N 1
ATOM 4642 C CA . HIS B 1 282 ? -20.562 10.625 -1.648 1 98.19 282 HIS B CA 1
ATOM 4643 C C . HIS B 1 282 ? -20.062 12.07 -1.662 1 98.19 282 HIS B C 1
ATOM 4645 O O . HIS B 1 282 ? -18.875 12.32 -1.871 1 98.19 282 HIS B O 1
ATOM 4651 N N . PRO B 1 283 ? -21 13.016 -1.432 1 97.94 283 PRO B N 1
ATOM 4652 C CA . PRO B 1 283 ? -20.562 14.414 -1.42 1 97.94 283 PRO B CA 1
ATOM 4653 C C . PRO B 1 283 ? -19.453 14.688 -0.406 1 97.94 283 PRO B C 1
ATOM 4655 O O . PRO B 1 283 ? -19.469 14.125 0.693 1 97.94 283 PRO B O 1
ATOM 4658 N N . THR B 1 284 ? -18.469 15.492 -0.841 1 98 284 THR B N 1
ATOM 4659 C CA . THR B 1 284 ? -17.359 15.875 0.016 1 98 284 THR B CA 1
ATOM 4660 C C . THR B 1 284 ? -17.75 17.031 0.936 1 98 284 THR B C 1
ATOM 4662 O O . THR B 1 284 ? -18.391 17.984 0.497 1 98 284 THR B O 1
ATOM 4665 N N . GLU B 1 285 ? -17.453 16.922 2.234 1 97.75 285 GLU B N 1
ATOM 4666 C CA . GLU B 1 285 ? -17.672 18 3.188 1 97.75 285 GLU B CA 1
ATOM 4667 C C . GLU B 1 285 ? -16.875 19.25 2.793 1 97.75 285 GLU B C 1
ATOM 4669 O O . GLU B 1 285 ? -15.797 19.141 2.189 1 97.75 285 GLU B O 1
ATOM 4674 N N . ARG B 1 286 ? -17.422 20.375 3.143 1 96.69 286 ARG B N 1
ATOM 4675 C CA . ARG B 1 286 ? -16.641 21.594 2.934 1 96.69 286 ARG B CA 1
ATOM 4676 C C . ARG B 1 286 ? -15.414 21.609 3.828 1 96.69 286 ARG B C 1
ATOM 4678 O O . ARG B 1 286 ? -15.5 21.312 5.02 1 96.69 286 ARG B O 1
ATOM 4685 N N . GLY B 1 287 ? -14.227 21.938 3.217 1 97.38 287 GLY B N 1
ATOM 4686 C CA . GLY B 1 287 ? -13.062 22.203 4.039 1 97.38 287 GLY B CA 1
ATOM 4687 C C . GLY B 1 287 ? -13.234 23.406 4.953 1 97.38 287 GLY B C 1
ATOM 4688 O O . GLY B 1 287 ? -14.016 24.312 4.656 1 97.38 287 GLY B O 1
ATOM 4689 N N . ARG B 1 288 ? -12.484 23.438 6.117 1 96.62 288 ARG B N 1
ATOM 4690 C CA . ARG B 1 288 ? -12.766 24.469 7.117 1 96.62 288 ARG B CA 1
ATOM 4691 C C . ARG B 1 288 ? -11.477 25.016 7.711 1 96.62 288 ARG B C 1
ATOM 4693 O O . ARG B 1 288 ? -11.383 25.234 8.922 1 96.62 288 ARG B O 1
ATOM 4700 N N . TRP B 1 289 ? -10.516 25.281 6.863 1 96.69 289 TRP B N 1
ATOM 4701 C CA . TRP B 1 289 ? -9.297 25.906 7.367 1 96.69 289 TRP B CA 1
ATOM 4702 C C . TRP B 1 289 ? -9.602 27.219 8.07 1 96.69 289 TRP B C 1
ATOM 4704 O O . TRP B 1 289 ? -8.852 27.656 8.945 1 96.69 289 TRP B O 1
ATOM 4714 N N . ASP B 1 290 ? -10.711 27.859 7.727 1 94.12 290 ASP B N 1
ATOM 4715 C CA . ASP B 1 290 ? -11.117 29.156 8.242 1 94.12 290 ASP B CA 1
ATOM 4716 C C . ASP B 1 290 ? -11.516 29.062 9.711 1 94.12 290 ASP B C 1
ATOM 4718 O O . ASP B 1 290 ? -11.703 30.094 10.383 1 94.12 290 ASP B O 1
ATOM 4722 N N . THR B 1 291 ? -11.562 27.891 10.242 1 96 291 THR B N 1
ATOM 4723 C CA . THR B 1 291 ? -12 27.734 11.625 1 96 291 THR B CA 1
ATOM 4724 C C . THR B 1 291 ? -10.797 27.688 12.562 1 96 291 THR B C 1
ATOM 4726 O O . THR B 1 291 ? -10.945 27.812 13.781 1 96 291 THR B O 1
ATOM 4729 N N . PHE B 1 292 ? -9.602 27.5 12.039 1 97.75 292 PHE B N 1
ATOM 4730 C CA . PHE B 1 292 ? -8.43 27.266 12.867 1 97.75 292 PHE B CA 1
ATOM 4731 C C . PHE B 1 292 ? -8.156 28.453 13.781 1 97.75 292 PHE B C 1
ATOM 4733 O O . PHE B 1 292 ? -8.125 28.312 15.008 1 97.75 292 PHE B O 1
ATOM 4740 N N . TYR B 1 293 ? -8 29.641 13.273 1 97.81 293 TYR B N 1
ATOM 4741 C CA . TYR B 1 293 ? -7.551 30.797 14.047 1 97.81 293 TYR B CA 1
ATOM 4742 C C . TYR B 1 293 ? -8.664 31.328 14.945 1 97.81 293 TYR B C 1
ATOM 4744 O O . TYR B 1 293 ? -8.414 31.734 16.078 1 97.81 293 TYR B O 1
ATOM 4752 N N . PRO B 1 294 ? -9.969 31.281 14.484 1 97.69 294 PRO B N 1
ATOM 4753 C CA . PRO B 1 294 ? -11.031 31.609 15.438 1 97.69 294 PRO B CA 1
ATOM 4754 C C . PRO B 1 294 ? -11.008 30.719 16.672 1 97.69 294 PRO B C 1
ATOM 4756 O O . PRO B 1 294 ? -11.156 31.203 17.797 1 97.69 294 PRO B O 1
ATOM 4759 N N . ARG B 1 295 ? -10.781 29.469 16.484 1 98.19 295 ARG B N 1
ATOM 4760 C CA . ARG B 1 295 ? -10.711 28.547 17.609 1 98.19 295 ARG B CA 1
ATOM 4761 C C . ARG B 1 295 ? -9.484 28.828 18.469 1 98.19 295 ARG B C 1
ATOM 4763 O O . ARG B 1 295 ? -9.555 28.75 19.703 1 98.19 295 ARG B O 1
ATOM 4770 N N . PHE B 1 296 ? -8.414 29.109 17.812 1 98.62 296 PHE B N 1
ATOM 4771 C CA . PHE B 1 296 ? -7.207 29.422 18.578 1 98.62 296 PHE B CA 1
ATOM 4772 C C . PHE B 1 296 ? -7.402 30.688 19.406 1 98.62 296 PHE B C 1
ATOM 4774 O O . PHE B 1 296 ? -7.02 30.734 20.578 1 98.62 296 PHE B O 1
ATOM 4781 N N . ALA B 1 297 ? -8.008 31.719 18.844 1 98.5 297 ALA B N 1
ATOM 4782 C CA . ALA B 1 297 ? -8.281 32.969 19.547 1 98.5 297 ALA B CA 1
ATOM 4783 C C . ALA B 1 297 ? -9.172 32.719 20.766 1 98.5 297 ALA B C 1
ATOM 4785 O O . ALA B 1 297 ? -8.93 33.281 21.828 1 98.5 297 ALA B O 1
ATOM 4786 N N . ALA B 1 298 ? -10.133 31.906 20.547 1 98.19 298 ALA B N 1
ATOM 4787 C CA . ALA B 1 298 ? -11 31.562 21.672 1 98.19 298 ALA B CA 1
ATOM 4788 C C . ALA B 1 298 ? -10.211 30.906 22.797 1 98.19 298 ALA B C 1
ATOM 4790 O O . ALA B 1 298 ? -10.438 31.203 23.969 1 98.19 298 ALA B O 1
ATOM 4791 N N . ALA B 1 299 ? -9.289 30.047 22.469 1 98.5 299 ALA B N 1
ATOM 4792 C CA . ALA B 1 299 ? -8.445 29.391 23.453 1 98.5 299 ALA B CA 1
ATOM 4793 C C . ALA B 1 299 ? -7.578 30.406 24.188 1 98.5 299 ALA B C 1
ATOM 4795 O O . ALA B 1 299 ? -7.414 30.312 25.406 1 98.5 299 ALA B O 1
ATOM 4796 N N . VAL B 1 300 ? -7.016 31.328 23.453 1 98.44 300 VAL B N 1
ATOM 4797 C CA . VAL B 1 300 ? -6.168 32.375 24.031 1 98.44 300 VAL B CA 1
ATOM 4798 C C . VAL B 1 300 ? -6.969 33.188 25.062 1 98.44 300 VAL B C 1
ATOM 4800 O O . VAL B 1 300 ? -6.434 33.562 26.094 1 98.44 300 VAL B O 1
ATOM 4803 N N . ARG B 1 301 ? -8.242 33.281 24.844 1 97.06 301 ARG B N 1
ATOM 4804 C CA . ARG B 1 301 ? -9.117 34.031 25.734 1 97.06 301 ARG B CA 1
ATOM 4805 C C . ARG B 1 301 ? -9.656 33.156 26.859 1 97.06 301 ARG B C 1
ATOM 4807 O O . ARG B 1 301 ? -10.484 33.594 27.656 1 97.06 301 ARG B O 1
ATOM 4814 N N . GLY B 1 302 ? -9.32 31.922 26.844 1 96.44 302 GLY B N 1
ATOM 4815 C CA . GLY B 1 302 ? -9.781 31 27.875 1 96.44 302 GLY B CA 1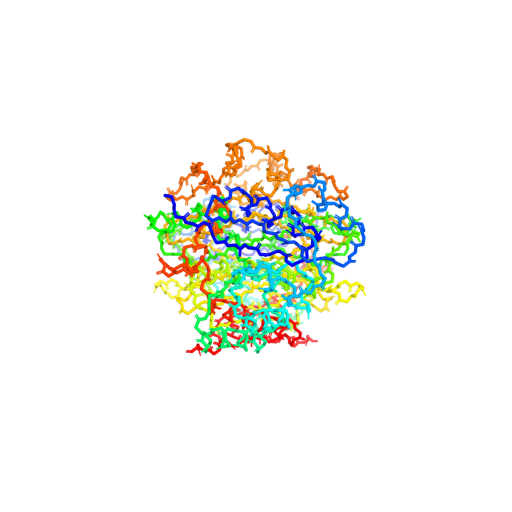
ATOM 4816 C C . GLY B 1 302 ? -11.172 30.453 27.609 1 96.44 302 GLY B C 1
ATOM 4817 O O . GLY B 1 302 ? -11.844 30 28.531 1 96.44 302 GLY B O 1
ATOM 4818 N N . GLU B 1 303 ? -11.641 30.547 26.391 1 96.5 303 GLU B N 1
ATOM 4819 C CA . GLU B 1 303 ? -13.016 30.188 26.062 1 96.5 303 GLU B CA 1
ATOM 4820 C C . GLU B 1 303 ? -13.086 28.828 25.375 1 96.5 303 GLU B C 1
ATOM 4822 O O . GLU B 1 303 ? -14.133 28.438 24.859 1 96.5 303 GLU B O 1
ATOM 4827 N N . GLY B 1 304 ? -12.102 28.062 25.406 1 96 304 GLY B N 1
ATOM 4828 C CA . GLY B 1 304 ? -12.094 26.766 24.766 1 96 304 GLY B CA 1
ATOM 4829 C C . GLY B 1 304 ? -10.695 26.188 24.625 1 96 304 GLY B C 1
ATOM 4830 O O . GLY B 1 304 ? -9.727 26.75 25.125 1 96 304 GLY B O 1
ATOM 4831 N N . SER B 1 305 ? -10.641 25.047 24.016 1 97.12 305 SER B N 1
ATOM 4832 C CA . SER B 1 305 ? -9.375 24.375 23.766 1 97.12 305 SER B CA 1
ATOM 4833 C C . SER B 1 305 ? -8.758 24.828 22.438 1 97.12 305 SER B C 1
ATOM 4835 O O . SER B 1 305 ? -9.461 25.312 21.547 1 97.12 305 SER B O 1
ATOM 4837 N N . PRO B 1 306 ? -7.422 24.734 22.359 1 98.19 306 PRO B N 1
ATOM 4838 C CA . PRO B 1 306 ? -6.832 25.031 21.047 1 98.19 306 PRO B CA 1
ATOM 4839 C C . PRO B 1 306 ? -7.324 24.078 19.969 1 98.19 306 PRO B C 1
ATOM 4841 O O . PRO B 1 306 ? -7.828 23 20.266 1 98.19 306 PRO B O 1
ATOM 4844 N N . PRO B 1 307 ? -7.238 24.531 18.688 1 97.94 307 PRO B N 1
ATOM 4845 C CA . PRO B 1 307 ? -7.723 23.703 17.594 1 97.94 307 PRO B CA 1
ATOM 4846 C C . PRO B 1 307 ? -7.031 22.344 17.531 1 97.94 307 PRO B C 1
ATOM 4848 O O . PRO B 1 307 ? -7.652 21.344 17.172 1 97.94 307 PRO B O 1
ATOM 4851 N N . VAL B 1 308 ? -5.746 22.297 17.797 1 98.5 308 VAL B N 1
ATOM 4852 C CA . VAL B 1 308 ? -4.965 21.062 17.922 1 98.5 308 VAL B CA 1
ATOM 4853 C C . VAL B 1 308 ? -4.25 21.047 19.281 1 98.5 308 VAL B C 1
ATOM 4855 O O . VAL B 1 308 ? -3.52 21.984 19.609 1 98.5 308 VAL B O 1
ATOM 4858 N N . HIS B 1 309 ? -4.52 20.047 20.047 1 97.94 309 HIS B N 1
ATOM 4859 C CA . HIS B 1 309 ? -3.912 19.938 21.375 1 97.94 309 HIS B CA 1
ATOM 4860 C C . HIS B 1 309 ? -2.396 19.812 21.281 1 97.94 309 HIS B C 1
ATOM 4862 O O . HIS B 1 309 ? -1.888 19.047 20.438 1 97.94 309 HIS B O 1
ATOM 4868 N N . PRO B 1 310 ? -1.675 20.547 22.109 1 98 310 PRO B N 1
ATOM 4869 C CA . PRO B 1 310 ? -0.213 20.531 22.016 1 98 310 PRO B CA 1
ATOM 4870 C C . PRO B 1 310 ? 0.382 19.141 22.172 1 98 310 PRO B C 1
ATOM 4872 O O . PRO B 1 310 ? 1.411 18.828 21.562 1 98 310 PRO B O 1
ATOM 4875 N N . ALA B 1 311 ? -0.243 18.281 22.922 1 97.44 311 ALA B N 1
ATOM 4876 C CA . ALA B 1 311 ? 0.256 16.922 23.141 1 97.44 311 ALA B CA 1
ATOM 4877 C C . ALA B 1 311 ? 0.302 16.141 21.828 1 97.44 311 ALA B C 1
ATOM 4879 O O . ALA B 1 311 ? 1.083 15.203 21.688 1 97.44 311 ALA B O 1
ATOM 4880 N N . ASP B 1 312 ? -0.525 16.516 20.906 1 97.81 312 ASP B N 1
ATOM 4881 C CA . ASP B 1 312 ? -0.558 15.82 19.609 1 97.81 312 ASP B CA 1
ATOM 4882 C C . ASP B 1 312 ? 0.727 16.062 18.828 1 97.81 312 ASP B C 1
ATOM 4884 O O . ASP B 1 312 ? 1.116 15.242 17.984 1 97.81 312 ASP B O 1
ATOM 4888 N N . ALA B 1 313 ? 1.378 17.219 19.047 1 97.25 313 ALA B N 1
ATOM 4889 C CA . ALA B 1 313 ? 2.672 17.469 18.422 1 97.25 313 ALA B CA 1
ATOM 4890 C C . ALA B 1 313 ? 3.709 16.438 18.859 1 97.25 313 ALA B C 1
ATOM 4892 O O . ALA B 1 313 ? 4.523 15.984 18.047 1 97.25 313 ALA B O 1
ATOM 4893 N N . ILE B 1 314 ? 3.652 16.109 20.125 1 97.88 314 ILE B N 1
ATOM 4894 C CA . ILE B 1 314 ? 4.578 15.117 20.656 1 97.88 314 ILE B CA 1
ATOM 4895 C C . ILE B 1 314 ? 4.277 13.75 20.047 1 97.88 314 ILE B C 1
ATOM 4897 O O . ILE B 1 314 ? 5.184 13.07 19.562 1 97.88 314 ILE B O 1
ATOM 4901 N N . ALA B 1 315 ? 3.01 13.375 20.062 1 98.06 315 ALA B N 1
ATOM 4902 C CA . ALA B 1 315 ? 2.607 12.07 19.531 1 98.06 315 ALA B CA 1
ATOM 4903 C C . ALA B 1 315 ? 3.039 11.906 18.078 1 98.06 315 ALA B C 1
ATOM 4905 O O . ALA B 1 315 ? 3.576 10.867 17.703 1 98.06 315 ALA B O 1
ATOM 4906 N N . THR B 1 316 ? 2.814 12.898 17.266 1 97.94 316 THR B N 1
ATOM 4907 C CA . THR B 1 316 ? 3.195 12.867 15.859 1 97.94 316 THR B CA 1
ATOM 4908 C C . THR B 1 316 ? 4.711 12.742 15.711 1 97.94 316 THR B C 1
ATOM 4910 O O . THR B 1 316 ? 5.195 11.93 14.922 1 97.94 316 THR B O 1
ATOM 4913 N N . ALA B 1 317 ? 5.449 13.523 16.484 1 97.25 317 ALA B N 1
ATOM 4914 C CA . ALA B 1 317 ? 6.906 13.516 16.406 1 97.25 317 ALA B CA 1
ATOM 4915 C C . ALA B 1 317 ? 7.477 12.164 16.828 1 97.25 317 ALA B C 1
ATOM 4917 O O . ALA B 1 317 ? 8.453 11.688 16.234 1 97.25 317 ALA B O 1
ATOM 4918 N N . VAL B 1 318 ? 6.871 11.562 17.844 1 98.31 318 VAL B N 1
ATOM 4919 C CA . VAL B 1 318 ? 7.324 10.258 18.312 1 98.31 318 VAL B CA 1
ATOM 4920 C C . VAL B 1 318 ? 7.199 9.227 17.188 1 98.31 318 VAL B C 1
ATOM 4922 O O . VAL B 1 318 ? 8.125 8.445 16.953 1 98.31 318 VAL B O 1
ATOM 4925 N N . VAL B 1 319 ? 6.109 9.211 16.484 1 98.56 319 VAL B N 1
ATOM 4926 C CA . VAL B 1 319 ? 5.883 8.273 15.398 1 98.56 319 VAL B CA 1
ATOM 4927 C C . VAL B 1 319 ? 6.852 8.562 14.25 1 98.56 319 VAL B C 1
ATOM 4929 O O . VAL B 1 319 ? 7.41 7.645 13.656 1 98.56 319 VAL B O 1
ATOM 4932 N N . LEU B 1 320 ? 7.059 9.836 13.953 1 97.62 320 LEU B N 1
ATOM 4933 C CA . LEU B 1 320 ? 7.98 10.211 12.883 1 97.62 320 LEU B CA 1
ATOM 4934 C C . LEU B 1 320 ? 9.406 9.797 13.227 1 97.62 320 LEU B C 1
ATOM 4936 O O . LEU B 1 320 ? 10.156 9.352 12.359 1 97.62 320 LEU B O 1
ATOM 4940 N N . ASP B 1 321 ? 9.797 10.016 14.508 1 97.5 321 ASP B N 1
ATOM 4941 C CA . ASP B 1 321 ? 11.102 9.547 14.961 1 97.5 321 ASP B CA 1
ATOM 4942 C C . ASP B 1 321 ? 11.242 8.039 14.758 1 97.5 321 ASP B C 1
ATOM 4944 O O . ASP B 1 321 ? 12.266 7.566 14.25 1 97.5 321 ASP B O 1
ATOM 4948 N N . ALA B 1 322 ? 10.227 7.344 15.172 1 98.38 322 ALA B N 1
ATOM 4949 C CA . ALA B 1 322 ? 10.219 5.895 15.008 1 98.38 322 ALA B CA 1
ATOM 4950 C C . ALA B 1 322 ? 10.32 5.508 13.531 1 98.38 322 ALA B C 1
ATOM 4952 O O . ALA B 1 322 ? 11.023 4.562 13.18 1 98.38 322 ALA B O 1
ATOM 4953 N N . ALA B 1 323 ? 9.648 6.207 12.68 1 98.12 323 ALA B N 1
ATOM 4954 C CA . ALA B 1 323 ? 9.672 5.941 11.242 1 98.12 323 ALA B CA 1
ATOM 4955 C C . ALA B 1 323 ? 11.07 6.141 10.664 1 98.12 323 ALA B C 1
ATOM 4957 O O . ALA B 1 323 ? 11.539 5.332 9.859 1 98.12 323 ALA B O 1
ATOM 4958 N N . ARG B 1 324 ? 11.695 7.219 11.062 1 96.44 324 ARG B N 1
ATOM 4959 C CA . ARG B 1 324 ? 13.055 7.477 10.602 1 96.44 324 ARG B CA 1
ATOM 4960 C C . ARG B 1 324 ? 14 6.359 11.031 1 96.44 324 ARG B C 1
ATOM 4962 O O . ARG B 1 324 ? 14.805 5.887 10.234 1 96.44 324 ARG B O 1
ATOM 4969 N N . THR B 1 325 ? 13.867 5.996 12.289 1 97.56 325 THR B N 1
ATOM 4970 C CA . THR B 1 325 ? 14.688 4.902 12.805 1 97.56 325 THR B CA 1
ATOM 4971 C C . THR B 1 325 ? 14.414 3.613 12.031 1 97.56 325 THR B C 1
ATOM 4973 O O . THR B 1 325 ? 15.344 2.906 11.641 1 97.56 325 THR B O 1
ATOM 4976 N N . SER B 1 326 ? 13.148 3.33 11.797 1 98.12 326 SER B N 1
ATOM 4977 C CA . SER B 1 326 ? 12.758 2.119 11.086 1 98.12 326 SER B CA 1
ATOM 4978 C C . SER B 1 326 ? 13.32 2.102 9.672 1 98.12 326 SER B C 1
ATOM 4980 O O . SER B 1 326 ? 13.938 1.116 9.258 1 98.12 326 SER B O 1
ATOM 4982 N N . ALA B 1 327 ? 13.172 3.158 8.953 1 96.38 327 ALA B N 1
ATOM 4983 C CA . ALA B 1 327 ? 13.648 3.248 7.578 1 96.38 327 ALA B CA 1
ATOM 4984 C C . ALA B 1 327 ? 15.172 3.125 7.52 1 96.38 327 ALA B C 1
ATOM 4986 O O . ALA B 1 327 ? 15.719 2.553 6.57 1 96.38 327 ALA B O 1
ATOM 4987 N N . GLY B 1 328 ? 15.844 3.689 8.484 1 94.94 328 GLY B N 1
ATOM 4988 C CA . GLY B 1 328 ? 17.297 3.686 8.492 1 94.94 328 GLY B CA 1
ATOM 4989 C C . GLY B 1 328 ? 17.891 2.344 8.875 1 94.94 328 GLY B C 1
ATOM 4990 O O . GLY B 1 328 ? 18.922 1.937 8.344 1 94.94 328 GLY B O 1
ATOM 4991 N N . THR B 1 329 ? 17.188 1.587 9.789 1 94.81 329 THR B N 1
ATOM 4992 C CA . THR B 1 329 ? 17.781 0.379 10.352 1 94.81 329 THR B CA 1
ATOM 4993 C C . THR B 1 329 ? 17.172 -0.868 9.711 1 94.81 329 THR B C 1
ATOM 4995 O O . THR B 1 329 ? 17.734 -1.96 9.812 1 94.81 329 THR B O 1
ATOM 4998 N N . GLY B 1 330 ? 16.016 -0.742 9.164 1 92.81 330 GLY B N 1
ATOM 4999 C CA . GLY B 1 330 ? 15.32 -1.899 8.633 1 92.81 330 GLY B CA 1
ATOM 5000 C C . GLY B 1 330 ? 14.648 -2.734 9.711 1 92.81 330 GLY B C 1
ATOM 5001 O O . GLY B 1 330 ? 14.531 -3.955 9.57 1 92.81 330 GLY B O 1
ATOM 5002 N N . ALA B 1 331 ? 14.336 -2.115 10.789 1 95.25 331 ALA B N 1
ATOM 5003 C CA . ALA B 1 331 ? 13.672 -2.805 11.891 1 95.25 331 ALA B CA 1
ATOM 5004 C C . ALA B 1 331 ? 12.312 -2.184 12.188 1 95.25 331 ALA B C 1
ATOM 5006 O O . ALA B 1 331 ? 12.078 -1.009 11.883 1 95.25 331 ALA B O 1
ATOM 5007 N N . ILE B 1 332 ? 11.461 -3.002 12.711 1 97.69 332 ILE B N 1
ATOM 5008 C CA . ILE B 1 332 ? 10.234 -2.453 13.281 1 97.69 332 ILE B CA 1
ATOM 5009 C C . ILE B 1 332 ? 10.547 -1.75 14.594 1 97.69 332 ILE B C 1
ATOM 5011 O O . ILE B 1 332 ? 11.312 -2.264 15.414 1 97.69 332 ILE B O 1
ATOM 5015 N N . VAL B 1 333 ? 9.953 -0.536 14.773 1 98.12 333 VAL B N 1
ATOM 5016 C CA . VAL B 1 333 ? 10.203 0.229 15.992 1 98.12 333 VAL B CA 1
ATOM 5017 C C . VAL B 1 333 ? 8.93 0.288 16.828 1 98.12 333 VAL B C 1
ATOM 5019 O O . VAL B 1 333 ? 7.875 0.718 16.359 1 98.12 333 VAL B O 1
ATOM 5022 N N . GLU B 1 334 ? 9.016 -0.1 18.047 1 97.38 334 GLU B N 1
ATOM 5023 C CA . GLU B 1 334 ? 7.895 0.013 18.984 1 97.38 334 GLU B CA 1
ATOM 5024 C C . GLU B 1 334 ? 7.773 1.433 19.531 1 97.38 334 GLU B C 1
ATOM 5026 O O . GLU B 1 334 ? 8.781 2.086 19.797 1 97.38 334 GLU B O 1
ATOM 5031 N N . VAL B 1 335 ? 6.508 1.838 19.531 1 96.44 335 VAL B N 1
ATOM 5032 C CA . VAL B 1 335 ? 6.223 3.148 20.109 1 96.44 335 VAL B CA 1
ATOM 5033 C C . VAL B 1 335 ? 5.711 2.988 21.531 1 96.44 335 VAL B C 1
ATOM 5035 O O . VAL B 1 335 ? 4.684 2.346 21.766 1 96.44 335 VAL B O 1
ATOM 5038 N N . LYS B 1 336 ? 6.496 3.332 22.547 1 83.88 336 LYS B N 1
ATOM 5039 C CA . LYS B 1 336 ? 6.109 3.201 23.953 1 83.88 336 LYS B CA 1
ATOM 5040 C C . LYS B 1 336 ? 4.922 4.098 24.281 1 83.88 336 LYS B C 1
ATOM 5042 O O . LYS B 1 336 ? 4.855 5.242 23.828 1 83.88 336 LYS B O 1
ATOM 5047 N N . PRO B 1 337 ? 3.879 3.441 24.906 1 65.44 337 PRO B N 1
ATOM 5048 C CA . PRO B 1 337 ? 2.719 4.238 25.328 1 65.44 337 PRO B CA 1
ATOM 5049 C C . PRO B 1 337 ? 3.105 5.477 26.125 1 65.44 337 PRO B C 1
ATOM 5051 O O . PRO B 1 337 ? 4.113 5.469 26.828 1 65.44 337 PRO B O 1
ATOM 5054 N N . ARG B 1 338 ? 2.447 6.59 25.875 1 53.09 338 ARG B N 1
ATOM 5055 C CA . ARG B 1 338 ? 2.643 7.801 26.672 1 53.09 338 ARG B CA 1
ATOM 5056 C C . ARG B 1 338 ? 2.324 7.555 28.141 1 53.09 338 ARG B C 1
ATOM 5058 O O . ARG B 1 338 ? 1.489 6.707 28.469 1 53.09 338 ARG B O 1
#

Secondary structure (DSSP, 8-state):
-PPPEEEEEE--SHIIIIIIHHHHHH-TTEEEEEEE---HHHHHHHHHHSTTPEEESSHHHHHHTT--EEEE-S-GGGHHHHHHHHHHTT-EEEEPSSS-SSHHHHHHHHHHHHHHT--EEE--GGGG-HHHHHHHHHHHTTTT-SEEEEEEEEE-B-TTT---STTSBHHHHHHHHHHHHHHHHH--EEEEEEEEEE-TTS-EEEEEEEEEETTS-EEEEEEESB-SS---SEEEEESS-EEEE-----HHHHHHHT-TTTTPPPGGG-EEEEETTEEEEEPPPPP-GGGHHHHHHHHHTTSS--SS-HHHHHHHHHHHHHHHHHHHHTS-EE----/-PPPEEEEEE--SHIIIIIIHHHHHH-TTEEEEEEE---HHHHHHHHHHSTTPEEESSHHHHHHTT--EEEE-S-GGGHHHHHHHHHHTT-EEEEPSSS-SSHHHHHHHHHHHHHHT--EEE--GGGG-HHHHHHHHHHHTTTT-SEEEEEEEEE-B-TTT---TTTTBHHHHHHHHHHHHHHHHH--EEEEEEEEEE-TTS-EEEEEEEEEETTS-EEEEEEESB-SS---SEEEEESS-EEEE-----HHHHHHHT-TTTTPPPGGG-EEEEETTEEEEEPPPPP-GGGHHHHHHHHHTTSS--SS-HHHHHHHHHHHHHHHHHHHHTS-EE----

Foldseek 3Di:
DPPAAEEEEEDCPPCSVQQNVLLQVVDPNHDHAEYEDDDPVSQVVCVVRPPNHYYDHDLVVCVVVVHAAYEYDDQQQCQLVRLLVNVVSNHAYEYEFPNHLFLVSLVVSQVSCVVSVHHYFYPLLCCQFLQLVQVQVCVVVCVQPAWAEKEAEDEEADVPVAADPSHAHFCRGVVLNLLLSCCVRQNAFFKKAKAFDADPVNGTFWMWIWTQGPVRHIYIYIGHNHDHDDDARIWIHHPFWIKTFRDIGCQSVCSVVVHPQHQADDQVRFIWIGGPNDIDTDGTGGGPSSVQVVQQSCVSVVNDHHPHRSVSSSRSNQRSVQRVVNRVPVDMGTRDDD/DPDAAEEEEEDQPPCSVQQNVLLQVVDPNHDHAEYEDDDPVSQVVCVVRPPNHYYDHDLLVCLVVVHAAYEYDDQQQCQLVRLLVNVVSNHAYEYEFPNHLFLVSLVVSQVSCVVSVHHYFYPLLCCQFLQLVQVQVCVVVCVQPAWAEKEAEDEAADVPPADDPSHQAFCRGVVLNLLLSCCVRQNAFFKKAKAFDADPVRGTFWMWIWTQGPVRHIYIYTGHNHDHDDDARIWIHHPFWIKTFRDTGCQSVCSVVVHPLHQADDQVRFIWIGGPNDIDTDGTGGGPSSVQVVQQSCVSVVNDHHPHRSVSSSSSNQRSVQRVVNNVPVDMGTRDDD

Solvent-accessible surface area (backbone atoms only — not comparable to full-atom values): 33977 Å² total; per-residue (Å²): 130,82,82,47,42,33,25,32,33,34,30,61,48,71,54,17,56,59,64,41,46,55,46,37,67,69,22,77,41,37,36,66,50,30,34,32,49,81,49,67,71,48,47,55,47,41,56,69,75,38,75,86,34,42,76,37,84,43,69,68,56,43,44,72,72,60,36,46,28,34,39,40,34,61,59,24,91,46,35,50,63,52,52,44,52,39,42,73,68,69,22,24,38,36,33,34,72,28,54,35,91,35,32,68,54,27,43,53,48,44,49,49,27,58,74,70,71,43,53,47,22,44,54,64,54,65,68,31,25,14,50,48,42,31,51,49,50,40,49,74,70,45,63,25,42,60,66,46,37,38,38,38,44,54,55,34,66,38,74,84,75,50,59,56,68,60,60,58,10,28,56,46,44,55,35,47,55,53,47,39,51,47,36,72,74,60,39,60,58,38,33,24,38,28,44,63,41,62,46,94,88,67,33,30,32,46,32,40,35,42,35,35,25,73,82,67,28,35,37,40,39,38,30,23,32,67,32,58,62,57,71,47,26,34,38,41,34,20,78,46,16,20,40,39,24,58,51,67,56,59,41,65,63,26,57,72,64,67,48,88,67,60,24,59,68,60,76,90,50,37,24,35,40,16,39,94,91,40,77,39,80,38,85,54,37,64,26,44,62,74,49,45,58,43,34,35,36,34,22,71,72,68,71,51,64,48,75,34,56,39,68,53,48,28,56,38,25,46,52,50,48,32,28,52,50,5,37,74,70,69,39,62,28,75,42,77,82,130,130,83,79,45,42,33,25,31,33,34,30,60,48,71,55,17,56,60,63,42,48,55,47,39,66,70,22,77,41,36,37,65,50,32,34,33,49,82,49,67,72,48,47,54,48,42,55,70,75,38,73,85,33,44,77,35,84,42,68,66,55,43,45,72,72,61,35,46,28,34,39,39,32,62,56,23,91,47,34,49,62,51,51,44,52,40,42,74,67,69,22,24,41,36,34,34,70,33,53,36,91,36,32,69,54,29,42,53,47,44,51,49,26,59,74,71,71,42,53,46,22,46,54,64,55,64,66,31,24,13,50,48,41,32,52,49,49,40,49,74,70,44,63,24,42,60,67,48,38,40,37,39,44,53,53,34,67,39,73,84,74,50,57,58,70,61,49,60,9,27,56,42,46,56,34,46,56,55,47,39,51,48,37,71,73,61,40,60,56,39,34,24,36,28,45,64,41,63,45,95,87,68,32,32,30,45,32,39,37,42,36,34,24,74,82,67,28,36,36,41,40,38,31,24,32,64,32,58,63,56,70,48,25,34,39,41,32,21,79,46,15,21,41,39,25,58,50,68,58,59,40,66,64,26,56,73,65,66,48,89,68,59,25,60,67,60,77,91,50,38,24,35,40,16,39,92,91,38,78,41,81,38,85,54,36,65,26,44,62,75,49,44,58,41,34,34,35,35,22,70,70,69,71,51,64,46,73,34,58,40,67,53,48,28,56,38,25,44,54,51,49,33,28,52,50,5,37,74,69,67,39,61,28,74,42,77,81,131

pLDDT: mean 94.57, std 6.84, range [53.09, 98.94]

Radius of gyration: 29.78 Å; Cα contacts (8 Å, |Δi|>4): 1595; chains: 2; bounding box: 44×97×68 Å

Sequence (676 aa):
MTTPVRFGLVGYGFGGRYFHAPLLRAAPECELVAVLTSAPERRALVEREVPGAATVASLAELAGLGVEAVAISTPADTHSALTEEALGLGMAVVCDKPFALDASAARASVELAARLGLVLSPYQNRREDSDFRTVRALVDEGVLGTVTRLESRFERYAPQDGPGRSGGGTLLDFGSHLVDQALFLLGPVRAVYAEWRERESGLDDDVFLALTHESGARSHLWGSWSQSAPGPRWRVTGTEGTYVVAAGDSQEEQLVAGADTWGTEPEENYGTVYAGGSARRHPTERGRWDTFYPRFAAAVRGEGSPPVHPADAIATAVVLDAARTSAGTGAIVEVKPRMTTPVRFGLVGYGFGGRYFHAPLLRAAPECELVAVLTSAPERRALVEREVPGAATVASLAELAGLGVEAVAISTPADTHSALTEEALGLGMAVVCDKPFALDASAARASVELAARLGLVLSPYQNRREDSDFRTVRALVDEGVLGTVTRLESRFERYAPQDGPGRSGGGTLLDFGSHLVDQALFLLGPVRAVYAEWRERESGLDDDVFLALTHESGARSHLWGSWSQSAPGPRWRVTGTEGTYVVAAGDSQEEQLVAGADTWGTEPEENYGTVYAGGSARRHPTERGRWDTFYPRFAAAVRGEGSPPVHPADAIATAVVLDAARTSAGTGAIVEVKPR